Protein AF-A0A1B0D6D9-F1 (afdb_monomer)

Radius of gyration: 48.36 Å; Cα contacts (8 Å, |Δi|>4): 287; chains: 1; bounding box: 102×132×125 Å

Solvent-accessible surface area (backbone atoms only — not comparable to full-atom values): 35997 Å² total; per-residue (Å²): 141,84,89,80,82,91,77,84,65,61,70,60,53,50,52,51,47,52,51,48,54,65,66,65,55,80,69,87,52,58,66,62,54,49,48,50,51,52,50,50,51,48,51,52,50,52,49,51,54,50,50,51,49,63,68,44,49,77,54,47,57,61,51,53,50,50,51,54,52,45,62,69,46,43,62,56,39,52,54,52,32,49,52,52,49,52,51,53,53,49,38,66,76,64,73,53,60,67,68,61,50,58,70,44,40,62,58,53,51,38,40,53,50,7,47,53,52,46,52,49,48,66,75,42,49,72,62,48,53,54,52,48,54,54,48,50,61,61,46,62,69,57,68,81,58,82,75,65,63,65,56,56,57,54,54,52,58,55,51,54,55,58,54,57,57,59,65,69,69,76,66,84,55,62,64,60,49,50,55,51,50,55,50,52,52,48,52,73,76,66,69,45,86,92,52,46,71,62,45,31,54,55,32,42,56,50,50,53,50,50,52,54,55,62,29,63,76,52,61,94,47,22,64,64,52,46,52,50,52,53,53,48,35,51,51,9,39,52,49,44,52,50,53,49,57,64,50,59,77,40,100,66,75,85,69,51,72,66,62,55,55,38,58,68,66,56,70,85,73,76,77,77,81,72,88,72,86,74,82,81,80,76,81,76,83,79,81,92,77,86,89,82,89,84,84,80,90,78,78,88,74,73,85,50,70,64,62,54,52,53,50,51,52,51,50,50,53,51,48,50,53,43,64,76,38,56,64,53,56,59,62,52,44,52,25,35,50,54,32,52,52,50,51,55,39,51,76,68,48,52,58,59,55,53,51,53,51,49,51,54,52,50,52,55,48,50,60,59,43,55,79,42,42,67,47,76,46,51,85,31,48,64,26,40,51,51,53,48,53,52,50,51,50,54,51,49,54,54,50,60,70,39,35,67,60,50,33,51,53,52,48,52,52,51,50,51,52,51,52,51,53,51,49,53,51,50,52,52,49,54,50,59,53,48,52,56,54,52,60,54,50,54,54,54,53,49,54,53,52,49,50,54,54,54,74,70,29,80,95,58,59,56,72,48,54,54,56,39,67,70,70,49,97,57,21,67,61,52,39,52,51,52,52,52,48,52,54,33,52,54,53,37,36,51,52,47,14,53,47,40,20,51,50,42,34,50,52,28,56,75,73,66,44,94,73,31,66,67,39,12,54,49,16,21,51,26,45,61,47,78,83,54,70,51,51,62,48,45,50,65,49,30,49,45,30,34,74,76,64,69,37,50,72,59,22,52,51,52,48,51,49,49,52,57,54,51,57,56,51,53,54,52,49,46,55,68,38,89,52,91,87,43,48,66,60,46,53,49,24,26,53,53,16,31,72,75,56,38,81,66,12,43,62,49,16,45,49,52,49,49,51,52,52,49,52,49,53,52,50,52,55,54,59,64,69,72,72,82,91,88,88,84,91,85,79,95,129

Sequence (637 aa):
MTSKPNTPNYARESITSAWHTLKSLNFSQGREIKGTIYNIGAVAGVSTVVAFVFVLLPFLKPLLWALLIGAVVYPFKRKMSFSIKNWFDGLERTDGNLFLNIAIAPVHSLESLGQFLGNFLRNHKHLILIGIGGLAVTRFTVEYAPRRLFCLMWRGIVLSHTYVTNILGQLSAHLVVTFLVAYITTVVLFWKPANHTKFMMFGQSLWLLLVAYVCSFLGPLQVPVFMALLLYGLAGVVYTYREQFEKSSGDDANVSITERLRRFVDVPRSPKPTKEVLNTNTSKTQLDAPPADGPTDAEPGGSGESDLYFKFLFFACGGTIIFRNMWLLVFSAVPIFMHFSKEALASTGSLAYVSEKAIRIQTAIENWISERYTAIFPICLPGIIQINRKVHRCLRDSLKSSVDTMSSIAVIVLMLVVVISAGVFLAVQIYSEGIAVAQLGHEIVFFTALFYLLCSSEDRYSPLVFVTSLGFKSGPRIAEAIEGSIAGVITATAKIALFHGLFTWLTHTIFSVNVVYLPAVLATVLAAAPFLGTYWCAVPAFFDLWLAQDRFWIAVVLLALHFFIPSTVDAAVYADIKSSGHPYLTGLSIAGGLYWMGLQGAILGPLLLCLLVMIFDLTVSAINKESPITNSVSSSK

Organism: Phlebotomus papatasi (NCBI:txid29031)

InterPro domains:
  IPR002549 Transmembrane protein TqsA-like [PTHR21716] (35-629)

Secondary structure (DSSP, 8-state):
----PPPP-HHHHHHHHHHHHHHHS--TTHHHHHHHHHHHHHHHHHHHHHHHHHHHHHHHHHHHHHHHHHHHHHHHHHHHHHHHHHHHHHHHHHT--HHHHHHHHHHHHHHHHHHHHHHHHHHTHHHHHHHHHHHHHHHHTTTTS-THHHHHHHHHHHHHHHHHHHHGGG--HHHHHHHHHHHHHHHHHH--GGGHHHHHHHHHHHHHHHHHHHHHTTGGGHHHHHHHHHHHHHHHHHHHHHHHHHHHTSS-TT--HHHHHHHHHS-------------------PPP----------------HHHHHHHHHHHHHHHHHHHHTTHHHHHHHHHHHHHHHHHHHHHTSHHHHHHHHHHHHHHHHHHHHHHHHHHHS-TTHHHHHHHHHHHHHHHHHHHHHHHHHHHHHHHHHHHHHHHHHHHHHHHHHHHHHHHHHHHHHHHHHHHHHHHHHHHT-SSS-HHHHHHHHT--TTHHHHHHHHHHHHHHHHHHHHHHHHHHHHHHHHHHHHTT-S--HHHHHHHHHHHHS-SS-GGGGGHHHHHIIIIIT--HHHHHHHHHHHHHHHHHHHHHHHHTS-STT-HHHHHHHHHHHHHHHGGGHHHHHHHHHHHHHHHHHHHHHHHHTT-----------

Structure (mmCIF, N/CA/C/O backbone):
data_AF-A0A1B0D6D9-F1
#
_entry.id   AF-A0A1B0D6D9-F1
#
loop_
_atom_site.group_PDB
_atom_site.id
_atom_site.type_symbol
_atom_site.label_atom_id
_atom_site.label_alt_id
_atom_site.label_comp_id
_atom_site.label_asym_id
_atom_site.label_entity_id
_atom_site.label_seq_id
_atom_site.pdbx_PDB_ins_code
_atom_site.Cartn_x
_atom_site.Cartn_y
_atom_site.Cartn_z
_atom_site.occupancy
_atom_site.B_iso_or_equiv
_atom_site.auth_seq_id
_atom_site.auth_comp_id
_atom_site.auth_asym_id
_atom_site.auth_atom_id
_atom_site.pdbx_PDB_model_num
ATOM 1 N N . MET A 1 1 ? 56.405 31.499 59.908 1.00 49.03 1 MET A N 1
ATOM 2 C CA . MET A 1 1 ? 57.598 32.004 59.197 1.00 49.03 1 MET A CA 1
ATOM 3 C C . MET A 1 1 ? 57.458 31.619 57.731 1.00 49.03 1 MET A C 1
ATOM 5 O O . MET A 1 1 ? 57.389 30.430 57.462 1.00 49.03 1 MET A O 1
ATOM 9 N N . THR A 1 2 ? 57.283 32.614 56.854 1.00 41.03 2 THR A N 1
ATOM 10 C CA . THR A 1 2 ? 57.514 32.664 55.386 1.00 41.03 2 THR A CA 1
ATOM 11 C C . THR A 1 2 ? 56.528 33.647 54.746 1.00 41.03 2 THR A C 1
ATOM 13 O O . THR A 1 2 ? 55.451 33.309 54.266 1.00 41.03 2 THR A O 1
ATOM 16 N N . SER A 1 3 ? 56.924 34.916 54.799 1.00 42.97 3 SER A N 1
ATOM 17 C CA . SER A 1 3 ? 56.402 36.014 53.993 1.00 42.97 3 SER A CA 1
ATOM 18 C C . SER A 1 3 ? 56.657 35.751 52.506 1.00 42.97 3 SER A C 1
ATOM 20 O O . SER A 1 3 ? 57.799 35.480 52.129 1.00 42.97 3 SER A O 1
ATOM 22 N N . LYS A 1 4 ? 55.635 35.898 51.656 1.00 40.06 4 LYS A N 1
ATOM 23 C CA . LYS A 1 4 ? 55.814 36.074 50.206 1.00 40.06 4 LYS A CA 1
ATOM 24 C C . LYS A 1 4 ? 55.487 37.525 49.813 1.00 40.06 4 LYS A C 1
ATOM 26 O O . LYS A 1 4 ? 54.533 38.080 50.355 1.00 40.06 4 LYS A O 1
ATOM 31 N N . PRO A 1 5 ? 56.295 38.146 48.936 1.00 48.19 5 PRO A N 1
ATOM 32 C CA . PRO A 1 5 ? 56.325 39.591 48.728 1.00 48.19 5 PRO A CA 1
ATOM 33 C C . PRO A 1 5 ? 55.254 40.092 47.747 1.00 48.19 5 PRO A C 1
ATOM 35 O O . PRO A 1 5 ? 54.897 39.409 46.786 1.00 48.19 5 PRO A O 1
ATOM 38 N N . ASN A 1 6 ? 54.801 41.327 47.980 1.00 50.25 6 ASN A N 1
ATOM 39 C CA . ASN A 1 6 ? 53.987 42.128 47.066 1.00 50.25 6 ASN A CA 1
ATOM 40 C C . ASN A 1 6 ? 54.742 42.378 45.752 1.00 50.25 6 ASN A C 1
ATOM 42 O O . ASN A 1 6 ? 55.813 42.982 45.757 1.00 50.25 6 ASN A O 1
ATOM 46 N N . THR A 1 7 ? 54.158 41.967 44.628 1.00 56.88 7 THR A N 1
ATOM 47 C CA . THR A 1 7 ? 54.557 42.421 43.289 1.00 56.88 7 THR A CA 1
ATOM 48 C C . THR A 1 7 ? 53.564 43.497 42.821 1.00 56.88 7 THR A C 1
ATOM 50 O O . THR A 1 7 ? 52.354 43.285 42.920 1.00 56.88 7 THR A O 1
ATOM 53 N N . PRO A 1 8 ? 54.023 44.679 42.371 1.00 55.84 8 PRO A N 1
ATOM 54 C CA . PRO A 1 8 ? 53.138 45.752 41.923 1.00 55.84 8 PRO A CA 1
ATOM 55 C C . PRO A 1 8 ? 52.533 45.431 40.544 1.00 55.84 8 PRO A C 1
ATOM 57 O O . PRO A 1 8 ? 53.231 45.014 39.620 1.00 55.84 8 PRO A O 1
ATOM 60 N N . ASN A 1 9 ? 51.218 45.628 40.404 1.00 58.38 9 ASN A N 1
ATOM 61 C CA . ASN A 1 9 ? 50.432 45.373 39.189 1.00 58.38 9 ASN A CA 1
ATOM 62 C C . ASN A 1 9 ? 50.707 46.417 38.080 1.00 58.38 9 ASN A C 1
ATOM 64 O O . ASN A 1 9 ? 49.836 47.221 37.745 1.00 58.38 9 ASN A O 1
ATOM 68 N N . TYR A 1 10 ? 51.886 46.364 37.454 1.00 56.41 10 TYR A N 1
ATOM 69 C CA . TYR A 1 10 ? 52.261 47.221 36.315 1.00 56.41 10 TYR A CA 1
ATOM 70 C C . TYR A 1 10 ? 51.263 47.157 35.140 1.00 56.41 10 TYR A C 1
ATOM 72 O O . TYR A 1 10 ? 51.008 48.160 34.478 1.00 56.41 10 TYR A O 1
ATOM 80 N N . ALA A 1 11 ? 50.641 45.998 34.893 1.00 59.62 11 ALA A N 1
ATOM 81 C CA . ALA A 1 11 ? 49.674 45.835 33.804 1.00 59.62 11 ALA A CA 1
ATOM 82 C C . ALA A 1 11 ? 48.376 46.627 34.038 1.00 59.62 11 ALA A C 1
ATOM 84 O O . ALA A 1 11 ? 47.808 47.192 33.104 1.00 59.62 11 ALA A O 1
ATOM 85 N N . ARG A 1 12 ? 47.915 46.708 35.293 1.00 61.94 12 ARG A N 1
ATOM 86 C CA . ARG A 1 12 ? 46.700 47.453 35.639 1.00 61.94 12 ARG A CA 1
ATOM 87 C C . ARG A 1 12 ? 46.948 48.955 35.542 1.00 61.94 12 ARG A C 1
ATOM 89 O O . ARG A 1 12 ? 46.111 49.657 34.985 1.00 61.94 12 ARG A O 1
ATOM 96 N N . GLU A 1 13 ? 48.112 49.414 36.001 1.00 64.69 13 GLU A N 1
ATOM 97 C CA . GLU A 1 13 ? 48.513 50.821 35.902 1.00 64.69 13 GLU A CA 1
ATOM 98 C C . GLU A 1 13 ? 48.738 51.265 34.450 1.00 64.69 13 GLU A C 1
ATOM 100 O O . GLU A 1 13 ? 48.318 52.361 34.084 1.00 64.69 13 GLU A O 1
ATOM 105 N N . SER A 1 14 ? 49.286 50.396 33.593 1.00 63.28 14 SER A N 1
ATOM 106 C CA . SER A 1 14 ? 49.453 50.660 32.156 1.00 63.28 14 SER A CA 1
ATOM 107 C C . SER A 1 14 ? 48.122 50.748 31.399 1.00 63.28 14 SER A C 1
ATOM 109 O O . SER A 1 14 ? 47.965 51.613 30.540 1.00 63.28 14 SER A O 1
ATOM 111 N N . ILE A 1 15 ? 47.130 49.918 31.740 1.00 68.44 15 ILE A N 1
ATOM 112 C CA . ILE A 1 15 ? 45.784 50.003 31.146 1.00 68.44 15 ILE A CA 1
ATOM 113 C C . ILE A 1 15 ? 45.075 51.277 31.611 1.00 68.44 15 ILE A C 1
ATOM 115 O O . ILE A 1 15 ? 44.428 51.955 30.814 1.00 68.44 15 ILE A O 1
ATOM 119 N N . THR A 1 16 ? 45.217 51.641 32.888 1.00 69.88 16 THR A N 1
ATOM 120 C CA . THR A 1 16 ? 44.638 52.885 33.407 1.00 69.88 16 THR A CA 1
ATOM 121 C C . THR A 1 16 ? 45.342 54.120 32.861 1.00 69.88 16 THR A C 1
ATOM 123 O O . THR A 1 16 ? 44.666 55.097 32.556 1.00 69.88 16 THR A O 1
ATOM 126 N N . SER A 1 17 ? 46.666 54.089 32.676 1.00 67.19 17 SER A N 1
ATOM 127 C CA . SER A 1 17 ? 47.401 55.209 32.090 1.00 67.19 17 SER A CA 1
ATOM 128 C C . SER A 1 17 ? 47.037 55.365 30.620 1.00 67.19 17 SER A C 1
ATOM 130 O O . SER A 1 17 ? 46.673 56.467 30.233 1.00 67.19 17 SER A O 1
ATOM 132 N N . ALA A 1 18 ? 46.966 54.270 29.854 1.00 64.56 18 ALA A N 1
ATOM 133 C CA . ALA A 1 18 ? 46.478 54.273 28.478 1.00 64.56 18 ALA A CA 1
ATOM 134 C C . ALA A 1 18 ? 45.046 54.818 28.382 1.00 64.56 18 ALA A C 1
ATOM 136 O O . ALA A 1 18 ? 44.767 55.649 27.523 1.00 64.56 18 ALA A O 1
ATOM 137 N N . TRP A 1 19 ? 44.156 54.424 29.298 1.00 67.94 19 TRP A N 1
ATOM 138 C CA . TRP A 1 19 ? 42.791 54.950 29.388 1.00 67.94 19 TRP A CA 1
ATOM 139 C C . TRP A 1 19 ? 42.759 56.451 29.705 1.00 67.94 19 TRP A C 1
ATOM 141 O O . TRP A 1 19 ? 41.977 57.198 29.117 1.00 67.94 19 TRP A O 1
ATOM 151 N N . HIS A 1 20 ? 43.633 56.916 30.599 1.00 65.44 20 HIS A N 1
ATOM 152 C CA . HIS A 1 20 ? 43.770 58.333 30.919 1.00 65.44 20 HIS A CA 1
ATOM 153 C C . HIS A 1 20 ? 44.378 59.138 29.761 1.00 65.44 20 HIS A C 1
ATOM 155 O O . HIS A 1 20 ? 43.910 60.249 29.521 1.00 65.44 20 HIS A O 1
ATOM 161 N N . THR A 1 21 ? 45.317 58.574 28.993 1.00 65.25 21 THR A N 1
ATOM 162 C CA . THR A 1 21 ? 45.875 59.185 27.772 1.00 65.25 21 THR A CA 1
ATOM 163 C C . THR A 1 21 ? 44.832 59.264 26.655 1.00 65.25 21 THR A C 1
ATOM 165 O O . THR A 1 21 ? 44.735 60.273 25.961 1.00 65.25 21 THR A O 1
ATOM 168 N N . LEU A 1 22 ? 43.986 58.237 26.523 1.00 58.97 22 LEU A N 1
ATOM 169 C CA . LEU A 1 22 ? 42.856 58.218 25.586 1.00 58.97 22 LEU A CA 1
ATOM 170 C C . LEU A 1 22 ? 41.792 59.260 25.961 1.00 58.97 22 LEU A C 1
ATOM 172 O O . LEU A 1 22 ? 41.177 59.871 25.091 1.00 58.97 22 LEU A O 1
ATOM 176 N N . LYS A 1 23 ? 41.609 59.495 27.265 1.00 56.84 23 LYS A N 1
ATOM 177 C CA . LYS A 1 23 ? 40.678 60.484 27.818 1.00 56.84 23 LYS A CA 1
ATOM 178 C C . LYS A 1 23 ? 41.217 61.922 27.771 1.00 56.84 23 LYS A C 1
ATOM 180 O O . LYS A 1 23 ? 40.413 62.849 27.746 1.00 56.84 23 LYS A O 1
ATOM 185 N N . SER A 1 24 ? 42.541 62.116 27.773 1.00 56.50 24 SER A N 1
ATOM 186 C CA . SER A 1 24 ? 43.190 63.439 27.733 1.00 56.50 24 SER A CA 1
ATOM 187 C C . SER A 1 24 ? 43.402 63.990 26.323 1.00 56.50 24 SER A C 1
ATOM 189 O O . SER A 1 24 ? 43.791 65.148 26.177 1.00 56.50 24 SER A O 1
ATOM 191 N N . LEU A 1 25 ? 43.161 63.194 25.278 1.00 57.69 25 LEU A N 1
ATOM 192 C CA . LEU A 1 25 ? 43.065 63.720 23.920 1.00 57.69 25 LEU A CA 1
ATOM 193 C C . LEU A 1 25 ? 41.845 64.650 23.868 1.00 57.69 25 LEU A C 1
ATOM 195 O O . LEU A 1 25 ? 40.705 64.215 23.992 1.00 57.69 25 LEU A O 1
ATOM 199 N N . ASN A 1 26 ? 42.094 65.954 23.756 1.00 49.69 26 ASN A N 1
ATOM 200 C CA . ASN A 1 26 ? 41.070 66.991 23.673 1.00 49.69 26 ASN A CA 1
ATOM 201 C C . ASN A 1 26 ? 40.236 66.794 22.396 1.00 49.69 26 ASN A C 1
ATOM 203 O O . ASN A 1 26 ? 40.661 67.133 21.294 1.00 49.69 26 ASN A O 1
ATOM 207 N N . PHE A 1 27 ? 39.032 66.245 22.546 1.00 55.56 27 PHE A N 1
ATOM 208 C CA . PHE A 1 27 ? 38.073 66.033 21.463 1.00 55.56 27 PHE A CA 1
ATOM 209 C C . PHE A 1 27 ? 37.394 67.353 21.052 1.00 55.56 27 PHE A C 1
ATOM 211 O O . PHE A 1 27 ? 36.233 67.610 21.371 1.00 55.56 27 PHE A O 1
ATOM 218 N N . SER A 1 28 ? 38.099 68.182 20.280 1.00 50.66 28 SER A N 1
ATOM 219 C CA . SER A 1 28 ? 37.496 69.309 19.547 1.00 50.66 28 SER A CA 1
ATOM 220 C C . SER A 1 28 ? 36.645 68.861 18.339 1.00 50.66 28 SER A C 1
ATOM 222 O O . SER A 1 28 ? 35.908 69.662 17.775 1.00 50.66 28 SER A O 1
ATOM 224 N N . GLN A 1 29 ? 36.646 67.564 17.999 1.00 53.28 29 GLN A N 1
ATOM 225 C CA . GLN A 1 29 ? 35.822 66.920 16.958 1.00 53.28 29 GLN A CA 1
ATOM 226 C C . GLN A 1 29 ? 34.712 66.021 17.540 1.00 53.28 29 GLN A C 1
ATOM 228 O O . GLN A 1 29 ? 34.363 64.969 16.999 1.00 53.28 29 GLN A O 1
ATOM 233 N N . GLY A 1 30 ? 34.112 66.421 18.665 1.00 56.16 30 GLY A N 1
ATOM 234 C CA . GLY A 1 30 ? 33.086 65.623 19.347 1.00 56.16 30 GLY A CA 1
ATOM 235 C C . GLY A 1 30 ? 31.846 65.286 18.502 1.00 56.16 30 GLY A C 1
ATOM 236 O O . GLY A 1 30 ? 31.148 64.329 18.824 1.00 56.16 30 GLY A O 1
ATOM 237 N N . ARG A 1 31 ? 31.557 66.031 17.425 1.00 58.34 31 ARG A N 1
ATOM 238 C CA . ARG A 1 31 ? 30.461 65.719 16.487 1.00 58.34 31 ARG A CA 1
ATOM 239 C C . ARG A 1 31 ? 30.853 64.660 15.454 1.00 58.34 31 ARG A C 1
ATOM 241 O O . ARG A 1 31 ? 30.079 63.734 15.233 1.00 58.34 31 ARG A O 1
ATOM 248 N N . GLU A 1 32 ? 32.054 64.753 14.890 1.00 56.62 32 GLU A N 1
ATOM 249 C CA . GLU A 1 32 ? 32.536 63.817 13.868 1.00 56.62 32 GLU A CA 1
ATOM 250 C C . GLU A 1 32 ? 32.815 62.438 14.461 1.00 56.62 32 GLU A C 1
ATOM 252 O O . GLU A 1 32 ? 32.392 61.436 13.898 1.00 56.62 32 GLU A O 1
ATOM 257 N N . ILE A 1 33 ? 33.404 62.360 15.659 1.00 61.38 33 ILE A N 1
ATOM 258 C CA . ILE A 1 33 ? 33.722 61.059 16.262 1.00 61.38 33 ILE A CA 1
ATOM 259 C C . ILE A 1 33 ? 32.480 60.393 16.869 1.00 61.38 33 ILE A C 1
ATOM 261 O O . ILE A 1 33 ? 32.355 59.172 16.810 1.00 61.38 33 ILE A O 1
ATOM 265 N N . LYS A 1 34 ? 31.498 61.166 17.361 1.00 61.22 34 LYS A N 1
ATOM 266 C CA . LYS A 1 34 ? 30.173 60.608 17.683 1.00 61.22 34 LYS A CA 1
ATOM 267 C C . LYS A 1 34 ? 29.511 60.036 16.428 1.00 61.22 34 LYS A C 1
ATOM 269 O O . LYS A 1 34 ? 29.029 58.913 16.488 1.00 61.22 34 LYS A O 1
ATOM 274 N N . GLY A 1 35 ? 29.548 60.751 15.299 1.00 70.25 35 GLY A N 1
ATOM 275 C CA . GLY A 1 35 ? 29.066 60.249 14.007 1.00 70.25 35 GLY A CA 1
ATOM 276 C C . GLY A 1 35 ? 29.776 58.966 13.562 1.00 70.25 35 GLY A C 1
ATOM 277 O O . GLY A 1 35 ? 29.117 58.004 13.181 1.00 70.25 35 GLY A O 1
ATOM 278 N N . THR A 1 36 ? 31.101 58.902 13.703 1.00 72.25 36 THR A N 1
ATOM 279 C CA . THR A 1 36 ? 31.902 57.709 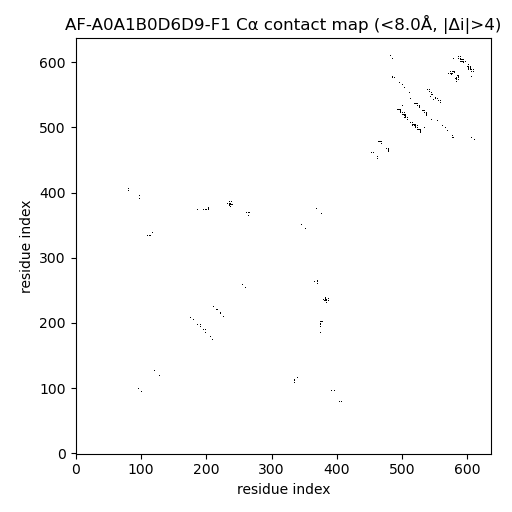13.392 1.00 72.25 36 THR A CA 1
ATOM 280 C C . THR A 1 36 ? 31.578 56.533 14.317 1.00 72.25 36 THR A C 1
ATOM 282 O O . THR A 1 36 ? 31.436 55.415 13.836 1.00 72.25 36 THR A O 1
ATOM 285 N N . ILE A 1 37 ? 31.378 56.757 15.620 1.00 75.94 37 ILE A N 1
ATOM 286 C CA . ILE A 1 37 ? 30.973 55.704 16.569 1.00 75.94 37 ILE A CA 1
ATOM 287 C C . ILE A 1 37 ? 29.545 55.217 16.282 1.00 75.94 37 ILE A C 1
ATOM 289 O O . ILE A 1 37 ? 29.311 54.011 16.303 1.00 75.94 37 ILE A O 1
ATOM 293 N N . TYR A 1 38 ? 28.602 56.113 15.967 1.00 79.50 38 TYR A N 1
ATOM 294 C CA . TYR A 1 38 ? 27.245 55.724 15.566 1.00 79.50 38 TYR A CA 1
ATOM 295 C C . TYR A 1 38 ? 27.241 54.952 14.244 1.00 79.50 38 TYR A C 1
ATOM 297 O O . TYR A 1 38 ? 26.560 53.937 14.152 1.00 79.50 38 TYR A O 1
ATOM 305 N N . ASN A 1 39 ? 28.038 55.364 13.255 1.00 79.81 39 ASN A N 1
ATOM 306 C CA . ASN A 1 39 ? 28.158 54.657 11.980 1.00 79.81 39 ASN A CA 1
ATOM 307 C C . ASN A 1 39 ? 28.843 53.293 12.141 1.00 79.81 39 ASN A C 1
ATOM 309 O O . ASN A 1 39 ? 28.370 52.316 11.571 1.00 79.81 39 ASN A O 1
ATOM 313 N N . ILE A 1 40 ? 29.902 53.185 12.950 1.00 83.62 40 ILE A N 1
ATOM 314 C CA . ILE A 1 40 ? 30.548 51.899 13.263 1.00 83.62 40 ILE A CA 1
ATOM 315 C C . ILE A 1 40 ? 29.587 50.992 14.036 1.00 83.62 40 ILE A C 1
ATOM 317 O O . ILE A 1 40 ? 29.474 49.815 13.710 1.00 83.62 40 ILE A O 1
ATOM 321 N N . GLY A 1 41 ? 28.857 51.529 15.016 1.00 79.69 41 GLY A N 1
ATOM 322 C CA . GLY A 1 41 ? 27.825 50.793 15.747 1.00 79.69 41 GLY A CA 1
ATOM 323 C C . GLY A 1 41 ? 26.683 50.331 14.839 1.00 79.69 41 GLY A C 1
ATOM 324 O O . GLY A 1 41 ? 26.243 49.190 14.946 1.00 79.69 41 GLY A O 1
ATOM 325 N N . ALA A 1 42 ? 26.252 51.171 13.895 1.00 79.75 42 ALA A N 1
ATOM 326 C CA . ALA A 1 42 ? 25.244 50.827 12.898 1.00 79.75 42 ALA A CA 1
ATOM 327 C C . ALA A 1 42 ? 25.748 49.744 11.935 1.00 79.75 42 ALA A C 1
ATOM 329 O O . ALA A 1 42 ? 25.041 48.770 11.702 1.00 79.75 42 ALA A O 1
ATOM 330 N N . VAL A 1 43 ? 26.981 49.847 11.433 1.00 87.06 43 VAL A N 1
ATOM 331 C CA . VAL A 1 43 ? 27.592 48.831 10.561 1.00 87.06 43 VAL A CA 1
ATOM 332 C C . VAL A 1 43 ? 27.812 47.518 11.310 1.00 87.06 43 VAL A C 1
ATOM 334 O O . VAL A 1 43 ? 27.525 46.457 10.763 1.00 87.06 43 VAL A O 1
ATOM 337 N N . ALA A 1 44 ? 28.255 47.557 12.568 1.00 82.31 44 ALA A N 1
ATOM 338 C CA . ALA A 1 44 ? 28.395 46.368 13.405 1.00 82.31 44 ALA A CA 1
ATOM 339 C C . ALA A 1 44 ? 27.032 45.720 13.702 1.00 82.31 44 ALA A C 1
ATOM 341 O O . ALA A 1 44 ? 26.904 44.498 13.630 1.00 82.31 44 ALA A O 1
ATOM 342 N N . GLY A 1 45 ? 26.000 46.527 13.964 1.00 85.00 45 GLY A N 1
ATOM 343 C CA . GLY A 1 45 ? 24.623 46.065 14.131 1.00 85.00 45 GLY A CA 1
ATOM 344 C C . GLY A 1 45 ? 24.071 45.418 12.861 1.00 85.00 45 GLY A C 1
ATOM 345 O O . GLY A 1 45 ? 23.600 44.284 12.908 1.00 85.00 45 GLY A O 1
ATOM 346 N N . VAL A 1 46 ? 24.204 46.084 11.710 1.00 88.12 46 VAL A N 1
ATOM 347 C CA . VAL A 1 46 ? 23.792 45.552 10.402 1.00 88.12 46 VAL A CA 1
ATOM 348 C C . VAL A 1 46 ? 24.566 44.277 10.069 1.00 88.12 46 VAL A C 1
ATOM 350 O O . VAL A 1 46 ? 23.956 43.287 9.686 1.00 88.12 46 VAL A O 1
ATOM 353 N N . SER A 1 47 ? 25.882 44.249 10.287 1.00 81.69 47 SER A N 1
ATOM 354 C CA . SER A 1 47 ? 26.722 43.063 10.077 1.00 81.69 47 SER A CA 1
ATOM 355 C C . SER A 1 47 ? 26.294 41.889 10.963 1.00 81.69 47 SER A C 1
ATOM 357 O O . SER A 1 47 ? 26.193 40.761 10.488 1.00 81.69 47 SER A O 1
ATOM 359 N N . THR A 1 48 ? 25.941 42.150 12.224 1.00 86.06 48 THR A N 1
ATOM 360 C CA . THR A 1 48 ? 25.442 41.121 13.151 1.00 86.06 48 THR A CA 1
ATOM 361 C C . THR A 1 48 ? 24.091 40.563 12.696 1.00 86.06 48 THR A C 1
ATOM 363 O O . THR A 1 48 ? 23.893 39.349 12.698 1.00 86.06 48 THR A O 1
ATOM 366 N N . VAL A 1 49 ? 23.174 41.427 12.248 1.00 88.06 49 VAL A N 1
ATOM 367 C CA . VAL A 1 49 ? 21.877 41.009 11.690 1.00 88.06 49 VAL A CA 1
ATOM 368 C C . VAL A 1 49 ? 22.071 40.197 10.407 1.00 88.06 49 VAL A C 1
ATOM 370 O O . VAL A 1 49 ? 21.452 39.149 10.242 1.00 88.06 49 VAL A O 1
ATOM 373 N N . VAL A 1 50 ? 22.970 40.628 9.523 1.00 87.62 50 VAL A N 1
ATOM 374 C CA . VAL A 1 50 ? 23.299 39.919 8.279 1.00 87.62 50 VAL A CA 1
ATOM 375 C C . VAL A 1 50 ? 23.921 38.552 8.575 1.00 87.62 50 VAL A C 1
ATOM 377 O O . VAL A 1 50 ? 23.499 37.554 7.992 1.00 87.62 50 VAL A O 1
ATOM 380 N N . ALA A 1 51 ? 24.856 38.466 9.524 1.00 85.00 51 ALA A N 1
ATOM 381 C CA . ALA A 1 51 ? 25.440 37.202 9.964 1.00 85.00 51 ALA A CA 1
ATOM 382 C C . ALA A 1 51 ? 24.377 36.252 10.542 1.00 85.00 51 ALA A C 1
ATOM 384 O O . ALA A 1 51 ? 24.358 35.071 10.198 1.00 85.00 51 ALA A O 1
ATOM 385 N N . PHE A 1 52 ? 23.441 36.765 11.347 1.00 88.06 52 PHE A N 1
ATOM 386 C CA . PHE A 1 52 ? 22.317 35.982 11.866 1.00 88.06 52 PHE A CA 1
ATOM 387 C C . PHE A 1 52 ? 21.417 35.438 10.742 1.00 88.06 52 PHE A C 1
ATOM 389 O O . PHE A 1 52 ? 21.041 34.266 10.763 1.00 88.06 52 PHE A O 1
ATOM 396 N N . VAL A 1 53 ? 21.129 36.247 9.717 1.00 84.81 53 VAL A N 1
ATOM 397 C CA . VAL A 1 53 ? 20.357 35.815 8.538 1.00 84.81 53 VAL A CA 1
ATOM 398 C C . VAL A 1 53 ? 21.099 34.739 7.742 1.00 84.81 53 VAL A C 1
ATOM 400 O O . VAL A 1 53 ? 20.481 33.754 7.338 1.00 84.81 53 VAL A O 1
ATOM 403 N N . PHE A 1 54 ? 22.418 34.862 7.560 1.00 85.94 54 PHE A N 1
ATOM 404 C CA . PHE A 1 54 ? 23.222 33.827 6.900 1.00 85.94 54 PHE A CA 1
ATOM 405 C C . PHE A 1 54 ? 23.248 32.510 7.680 1.00 85.94 54 PHE A C 1
ATOM 407 O O . PHE A 1 54 ? 23.195 31.446 7.066 1.00 85.94 54 PHE A O 1
ATOM 414 N N . VAL A 1 55 ? 23.265 32.565 9.014 1.00 86.12 55 VAL A N 1
ATOM 415 C CA . VAL A 1 55 ? 23.157 31.370 9.865 1.00 86.12 55 VAL A CA 1
ATOM 416 C C . VAL A 1 55 ? 21.759 30.743 9.777 1.00 86.12 55 VAL A C 1
ATOM 418 O O . VAL A 1 55 ? 21.640 29.521 9.832 1.00 86.12 55 VAL A O 1
ATOM 421 N N . LEU A 1 56 ? 20.702 31.543 9.590 1.00 84.38 56 LEU A N 1
ATOM 422 C CA . LEU A 1 56 ? 19.323 31.057 9.452 1.00 84.38 56 LEU A CA 1
ATOM 423 C C . LEU A 1 56 ? 18.995 30.534 8.034 1.00 84.38 56 LEU A C 1
ATOM 425 O O . LEU A 1 56 ? 18.105 29.696 7.874 1.00 84.38 56 LEU A O 1
ATOM 429 N N . LEU A 1 57 ? 19.719 30.985 7.002 1.00 84.50 57 LEU A N 1
ATOM 430 C CA . LEU A 1 57 ? 19.481 30.648 5.588 1.00 84.50 57 LEU A CA 1
ATOM 431 C C . LEU A 1 57 ? 19.415 29.131 5.287 1.00 84.50 57 LEU A C 1
ATOM 433 O O . LEU A 1 57 ? 18.499 28.714 4.569 1.00 84.50 57 LEU A O 1
ATOM 437 N N . PRO A 1 58 ? 20.319 28.280 5.824 1.00 85.88 58 PRO A N 1
ATOM 438 C CA . PRO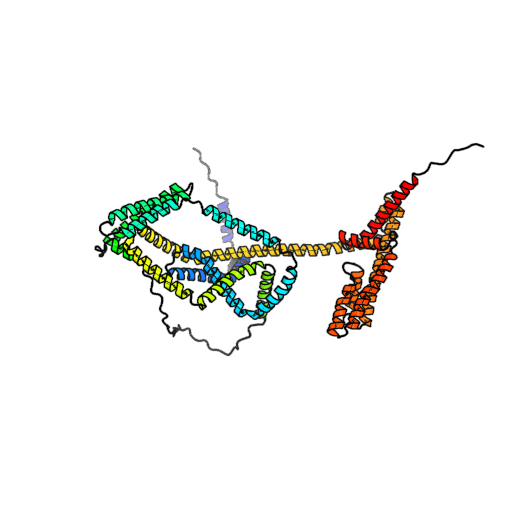 A 1 58 ? 20.267 26.829 5.636 1.00 85.88 58 PRO A CA 1
ATOM 439 C C . PRO A 1 58 ? 18.993 26.187 6.198 1.00 85.88 58 PRO A C 1
ATOM 441 O O . PRO A 1 58 ? 18.541 25.174 5.671 1.00 85.88 58 PRO A O 1
ATOM 444 N N . PHE A 1 59 ? 18.392 26.787 7.231 1.00 85.00 59 PHE A N 1
ATOM 445 C CA . PHE A 1 59 ? 17.163 26.303 7.866 1.00 85.00 59 PHE A CA 1
ATOM 446 C C . PHE A 1 59 ? 15.899 26.814 7.168 1.00 85.00 59 PHE A C 1
ATOM 448 O O . PHE A 1 59 ? 14.864 26.147 7.208 1.00 85.00 59 PHE A O 1
ATOM 455 N N . LEU A 1 60 ? 15.982 27.958 6.480 1.00 84.25 60 LEU A N 1
ATOM 456 C CA . LEU A 1 60 ? 14.843 28.572 5.799 1.00 84.25 60 LEU A CA 1
ATOM 457 C C . LEU A 1 60 ? 14.284 27.674 4.686 1.00 84.25 60 LEU A C 1
ATOM 459 O O . LEU A 1 60 ? 13.071 27.524 4.565 1.00 84.25 60 LEU A O 1
ATOM 463 N N . LYS A 1 61 ? 15.165 27.038 3.898 1.00 79.94 61 LYS A N 1
ATOM 464 C CA . LYS A 1 61 ? 14.763 26.141 2.801 1.00 79.94 61 LYS A CA 1
ATOM 465 C C . LYS A 1 61 ? 13.969 24.926 3.318 1.00 79.94 61 LYS A C 1
ATOM 467 O O . LYS A 1 61 ? 12.829 24.770 2.883 1.00 79.94 61 LYS A O 1
ATOM 472 N N . PRO A 1 62 ? 14.484 24.094 4.249 1.00 86.50 62 PRO A N 1
ATOM 473 C CA . PRO A 1 62 ? 13.708 23.000 4.835 1.00 86.50 62 PRO A CA 1
ATOM 474 C C . PRO A 1 62 ? 12.415 23.460 5.511 1.00 86.50 62 PRO A C 1
ATOM 476 O O . PRO A 1 62 ? 11.395 22.794 5.367 1.00 86.50 62 PRO A O 1
ATOM 479 N N . LEU A 1 63 ? 12.433 24.601 6.211 1.00 84.94 63 LEU A N 1
ATOM 480 C CA . LEU A 1 63 ? 11.253 25.127 6.899 1.00 84.94 63 LEU A CA 1
ATOM 481 C C . LEU A 1 63 ? 10.145 25.526 5.913 1.00 84.94 63 LEU A C 1
ATOM 483 O O . LEU A 1 63 ? 8.979 25.219 6.145 1.00 84.94 63 LEU A O 1
ATOM 487 N N . LEU A 1 64 ? 10.504 26.158 4.793 1.00 86.56 64 LEU A N 1
ATOM 488 C CA . LEU A 1 64 ? 9.556 26.558 3.753 1.00 86.56 64 LEU A CA 1
ATOM 489 C C . LEU A 1 64 ? 8.975 25.339 3.022 1.00 86.56 64 LEU A C 1
ATOM 491 O O . LEU A 1 64 ? 7.769 25.285 2.784 1.00 86.56 64 LEU A O 1
ATOM 495 N N . TRP A 1 65 ? 9.795 24.317 2.752 1.00 85.19 65 TRP A N 1
ATOM 496 C CA . TRP A 1 65 ? 9.310 23.033 2.232 1.00 85.19 65 TRP A CA 1
ATOM 497 C C . TRP A 1 65 ? 8.397 22.312 3.225 1.00 85.19 65 TRP A C 1
ATOM 499 O O . TRP A 1 65 ? 7.356 21.795 2.826 1.00 85.19 65 TRP A O 1
ATOM 509 N N . ALA A 1 66 ? 8.735 22.314 4.516 1.00 86.75 66 ALA A N 1
ATOM 510 C CA . ALA A 1 66 ? 7.895 21.737 5.560 1.00 86.75 66 ALA A CA 1
ATOM 511 C C . ALA A 1 66 ? 6.554 22.476 5.686 1.00 86.75 66 ALA A C 1
ATOM 513 O O . ALA A 1 66 ? 5.522 21.829 5.848 1.00 86.75 66 ALA A O 1
ATOM 514 N N . LEU A 1 67 ? 6.547 23.807 5.553 1.00 87.69 67 LEU A N 1
ATOM 515 C CA . LEU A 1 67 ? 5.328 24.617 5.518 1.00 87.69 67 LEU A CA 1
ATOM 516 C C . LEU A 1 67 ? 4.458 24.259 4.302 1.00 87.69 67 LEU A C 1
ATOM 518 O O . LEU A 1 67 ? 3.261 24.022 4.451 1.00 87.69 67 LEU A O 1
ATOM 522 N N . LEU A 1 68 ? 5.060 24.178 3.112 1.00 85.38 68 LEU A N 1
ATOM 523 C CA . LEU A 1 68 ? 4.359 23.888 1.860 1.00 85.38 68 LEU A CA 1
ATOM 524 C C . LEU A 1 68 ? 3.780 22.468 1.848 1.00 85.38 68 LEU A C 1
ATOM 526 O O . LEU A 1 68 ? 2.588 22.283 1.600 1.00 85.38 68 LEU A O 1
ATOM 530 N N . ILE A 1 69 ? 4.595 21.466 2.183 1.00 84.31 69 ILE A N 1
ATOM 531 C CA . ILE A 1 69 ? 4.147 20.072 2.297 1.00 84.31 69 ILE A CA 1
ATOM 532 C C . ILE A 1 69 ? 3.116 19.955 3.423 1.00 84.31 69 ILE A C 1
ATOM 534 O O . ILE A 1 69 ? 2.080 19.320 3.244 1.00 84.31 69 ILE A O 1
ATOM 538 N N . GLY A 1 70 ? 3.348 20.621 4.556 1.00 85.56 70 GLY A N 1
ATOM 539 C CA . GLY A 1 70 ? 2.412 20.684 5.673 1.00 85.56 70 GLY A CA 1
ATOM 540 C C . GLY A 1 70 ? 1.041 21.215 5.258 1.00 85.56 70 GLY A C 1
ATOM 541 O O . GLY A 1 70 ? 0.034 20.616 5.628 1.00 85.56 70 GLY A O 1
ATOM 542 N N . ALA A 1 71 ? 0.982 22.264 4.433 1.00 86.69 71 ALA A N 1
ATOM 543 C CA . ALA A 1 71 ? -0.268 22.820 3.915 1.00 86.69 71 ALA A CA 1
ATOM 544 C C . ALA A 1 71 ? -1.021 21.837 3.001 1.00 86.69 71 ALA A C 1
ATOM 546 O O . ALA A 1 71 ? -2.240 21.705 3.120 1.00 86.69 71 ALA A O 1
ATOM 547 N N . VAL A 1 72 ? -0.307 21.100 2.143 1.00 84.38 72 VAL A N 1
ATOM 548 C CA . VAL A 1 72 ? -0.895 20.074 1.258 1.00 84.38 72 VAL A CA 1
ATOM 549 C C . VAL A 1 72 ? -1.390 18.859 2.048 1.00 84.38 72 VAL A C 1
ATOM 551 O O . VAL A 1 72 ? -2.426 18.272 1.737 1.00 84.38 72 VAL A O 1
ATOM 554 N N . VAL A 1 73 ? -0.670 18.485 3.102 1.00 85.56 73 VAL A N 1
ATOM 555 C CA . VAL A 1 73 ? -0.920 17.275 3.892 1.00 85.56 73 VAL A CA 1
ATOM 556 C C . VAL A 1 73 ? -1.957 17.503 5.006 1.00 85.56 73 VAL A C 1
ATOM 558 O O . VAL A 1 73 ? -2.697 16.588 5.385 1.00 85.56 73 VAL A O 1
ATOM 561 N N . TYR A 1 74 ? -2.080 18.733 5.506 1.00 85.62 74 TYR A N 1
ATOM 562 C CA . TYR A 1 74 ? -3.053 19.126 6.526 1.00 85.62 74 TYR A CA 1
ATOM 563 C C . TYR A 1 74 ? -4.520 18.767 6.211 1.00 85.62 74 TYR A C 1
ATOM 565 O O . TYR A 1 74 ? -5.172 18.203 7.098 1.00 85.62 74 TYR A O 1
ATOM 573 N N . PRO A 1 75 ? -5.083 19.014 5.006 1.00 86.12 75 PRO A N 1
ATOM 574 C CA . PRO A 1 75 ? -6.460 18.619 4.699 1.00 86.12 75 PRO A CA 1
ATOM 575 C C . PRO A 1 75 ? -6.664 17.102 4.800 1.00 86.12 75 PRO A C 1
ATOM 577 O O . PRO A 1 75 ? -7.714 16.657 5.270 1.00 86.12 75 PRO A O 1
ATOM 580 N N . PHE A 1 76 ? -5.651 16.305 4.442 1.00 79.00 76 PHE A N 1
ATOM 581 C CA . PHE A 1 76 ? -5.691 14.853 4.595 1.00 79.00 76 PHE A CA 1
ATOM 582 C C . PHE A 1 76 ? -5.676 14.440 6.073 1.00 79.00 76 PHE A C 1
ATOM 584 O O . PHE A 1 76 ? -6.560 13.693 6.503 1.00 79.00 76 PHE A O 1
ATOM 591 N N . LYS A 1 77 ? -4.760 14.999 6.881 1.00 88.56 77 LYS A N 1
ATOM 592 C CA . LYS A 1 77 ? -4.744 14.803 8.345 1.00 88.56 77 LYS A CA 1
ATOM 593 C C . LYS A 1 77 ? -6.099 15.150 8.964 1.00 88.56 77 LYS A C 1
ATOM 595 O O . LYS A 1 77 ? -6.636 14.375 9.755 1.00 88.56 77 LYS A O 1
ATOM 600 N N . ARG A 1 78 ? -6.668 16.304 8.599 1.00 87.44 78 ARG A N 1
ATOM 601 C CA . ARG A 1 78 ? -7.959 16.772 9.118 1.00 87.44 78 ARG A CA 1
ATOM 602 C C . ARG A 1 78 ? -9.084 15.804 8.759 1.00 87.44 78 ARG A C 1
ATOM 604 O O . ARG A 1 78 ? -9.875 15.462 9.634 1.00 87.44 78 ARG A O 1
ATOM 611 N N . LYS A 1 79 ? -9.138 15.325 7.511 1.00 83.00 79 LYS A N 1
ATOM 612 C CA . LYS A 1 79 ? -10.140 14.345 7.063 1.00 83.00 79 LYS A CA 1
ATOM 613 C C . LYS A 1 79 ? -10.003 13.010 7.803 1.00 83.00 79 LYS A C 1
ATOM 615 O O . LYS A 1 79 ? -11.017 12.440 8.205 1.00 83.00 79 LYS A O 1
ATOM 620 N N . MET A 1 80 ? -8.774 12.547 8.037 1.00 77.25 80 MET A N 1
ATOM 621 C CA . MET A 1 80 ? -8.490 11.335 8.814 1.00 77.25 80 MET A CA 1
ATOM 622 C C . MET A 1 80 ? -8.934 11.483 10.277 1.00 77.25 80 MET A C 1
ATOM 624 O O . MET A 1 80 ? -9.711 10.662 10.759 1.00 77.25 80 MET A O 1
ATOM 628 N N . SER A 1 81 ? -8.511 12.553 10.961 1.00 86.56 81 SER A N 1
ATOM 629 C CA . SER A 1 81 ? -8.890 12.814 12.358 1.00 86.56 81 SER A CA 1
ATOM 630 C C . SER A 1 81 ? -10.405 12.957 12.518 1.00 86.56 81 SER A C 1
ATOM 632 O O . SER A 1 81 ? -10.996 12.327 13.390 1.00 86.56 81 SER A O 1
ATOM 634 N N . PHE A 1 82 ? -11.061 13.704 11.625 1.00 86.94 82 PHE A N 1
ATOM 635 C CA . PHE A 1 82 ? -12.515 13.874 11.643 1.00 86.94 82 PHE A CA 1
ATOM 636 C C . PHE A 1 82 ? -13.264 12.553 11.436 1.00 86.94 82 PHE A C 1
ATOM 638 O O . PHE A 1 82 ? -14.219 12.272 12.153 1.00 86.94 82 PHE A O 1
ATOM 645 N N . SER A 1 83 ? -12.808 11.710 10.505 1.00 81.88 83 SER A N 1
ATOM 646 C CA . SER A 1 83 ? -13.435 10.404 10.258 1.00 81.88 83 SER A CA 1
ATOM 647 C C . SER A 1 83 ? -13.318 9.482 11.475 1.00 81.88 83 SER A C 1
ATOM 649 O O . SER A 1 83 ? -14.293 8.836 11.854 1.00 81.88 83 SER A O 1
ATOM 651 N N . ILE A 1 84 ? -12.147 9.460 12.122 1.00 82.88 84 ILE A N 1
ATOM 652 C CA . ILE A 1 84 ? -11.905 8.656 13.327 1.00 82.88 84 ILE A CA 1
ATOM 653 C C . ILE A 1 84 ? -12.723 9.191 14.512 1.00 82.88 84 ILE A C 1
ATOM 655 O O . ILE A 1 84 ? -13.346 8.408 15.226 1.00 82.88 84 ILE A O 1
ATOM 659 N N . LYS A 1 85 ? -12.779 10.515 14.706 1.00 88.25 85 LYS A N 1
ATOM 660 C CA . LYS A 1 85 ? -13.589 11.148 15.759 1.00 88.25 85 LYS A CA 1
ATOM 661 C C . LYS A 1 85 ? -15.078 10.866 15.581 1.00 88.25 85 LYS A C 1
ATOM 663 O O . LYS A 1 85 ? -15.707 10.409 16.527 1.00 88.25 85 LYS A O 1
ATOM 668 N N . ASN A 1 86 ? -15.606 11.012 14.365 1.00 85.44 86 ASN A N 1
ATOM 669 C CA . ASN A 1 86 ? -17.000 10.676 14.068 1.00 85.44 86 ASN A CA 1
ATOM 670 C C . ASN A 1 86 ? -17.307 9.193 14.310 1.00 85.44 86 ASN A C 1
ATOM 672 O O . ASN A 1 86 ? -18.404 8.857 14.753 1.00 85.44 86 ASN A O 1
ATOM 676 N N . TRP A 1 87 ? -16.354 8.297 14.035 1.00 83.50 87 TRP A N 1
ATOM 677 C CA . TRP A 1 87 ? -16.500 6.878 14.357 1.00 83.50 87 TRP A CA 1
ATOM 678 C C . TRP A 1 87 ? -16.563 6.641 15.876 1.00 83.50 87 TRP A C 1
ATOM 680 O O . TRP A 1 87 ? -17.451 5.925 16.342 1.00 83.50 87 TRP A O 1
ATOM 690 N N . PHE A 1 88 ? -15.701 7.300 16.662 1.00 84.94 88 PHE A N 1
ATOM 691 C CA . PHE A 1 88 ? -15.769 7.262 18.129 1.00 84.94 88 PHE A CA 1
ATOM 692 C C . PHE A 1 88 ? -17.076 7.863 18.678 1.00 84.94 88 PHE A C 1
ATOM 694 O O . PHE A 1 88 ? -17.659 7.285 19.595 1.00 84.94 88 PHE A O 1
ATOM 701 N N . ASP A 1 89 ? -17.574 8.957 18.092 1.00 83.75 89 ASP A N 1
ATOM 702 C CA . ASP A 1 89 ? -18.873 9.558 18.437 1.00 83.75 89 ASP A CA 1
ATOM 703 C C . ASP A 1 89 ? -20.043 8.615 18.104 1.00 83.75 89 ASP A C 1
ATOM 705 O O . ASP A 1 89 ? -21.041 8.554 18.822 1.00 83.75 89 ASP A O 1
ATOM 709 N N . GLY A 1 90 ? -19.937 7.849 17.014 1.00 80.12 90 GLY A N 1
ATOM 710 C CA . GLY A 1 90 ? -20.885 6.786 16.674 1.00 80.12 90 GLY A CA 1
ATOM 711 C C . GLY A 1 90 ? -20.897 5.666 17.716 1.00 80.12 90 GLY A C 1
ATOM 712 O O . GLY A 1 90 ? -21.970 5.190 18.097 1.00 80.12 90 GLY A O 1
ATOM 713 N N . LEU A 1 91 ? -19.718 5.300 18.231 1.00 79.31 91 LEU A N 1
ATOM 714 C CA . LEU A 1 91 ? -19.551 4.336 19.324 1.00 79.31 91 LEU A CA 1
ATOM 715 C C . LEU A 1 91 ? -20.176 4.812 20.638 1.00 79.31 91 LEU A C 1
ATOM 717 O O . LEU A 1 91 ? -20.681 3.997 21.411 1.00 79.31 91 LEU A O 1
ATOM 721 N N . GLU A 1 92 ? -20.103 6.114 20.908 1.00 80.69 92 GLU A N 1
ATOM 722 C CA . GLU A 1 92 ? -20.709 6.758 22.078 1.00 80.69 92 GLU A CA 1
ATOM 723 C C . GLU A 1 92 ? -22.238 6.673 22.020 1.00 80.69 92 GLU A C 1
ATOM 725 O O . GLU A 1 92 ? -22.874 6.338 23.013 1.00 80.69 92 GLU A O 1
ATOM 730 N N . ARG A 1 93 ? -22.827 6.841 20.828 1.00 75.75 93 ARG A N 1
ATOM 731 C CA . ARG A 1 93 ? -24.283 6.733 20.625 1.00 75.75 93 ARG A CA 1
ATOM 732 C C . ARG A 1 93 ? -24.830 5.305 20.686 1.00 75.75 93 ARG A C 1
ATOM 734 O O . ARG A 1 93 ? -26.002 5.124 21.000 1.00 75.75 93 ARG A O 1
ATOM 741 N N . THR A 1 94 ? -24.024 4.304 20.333 1.00 68.56 94 THR A N 1
ATOM 742 C CA . THR A 1 94 ? -24.461 2.895 20.255 1.00 68.56 94 THR A CA 1
ATOM 743 C C . THR A 1 94 ? -24.097 2.057 21.480 1.00 68.56 94 THR A C 1
ATOM 745 O O . THR A 1 94 ? -24.455 0.881 21.518 1.00 68.56 94 THR A O 1
ATOM 748 N N . ASP A 1 95 ? -23.389 2.628 22.463 1.00 67.00 95 ASP A N 1
ATOM 749 C CA . ASP A 1 95 ? -22.880 1.933 23.659 1.00 67.00 95 ASP A CA 1
ATOM 750 C C . ASP A 1 95 ? -22.135 0.616 23.338 1.00 67.00 95 ASP A C 1
ATOM 752 O O . ASP A 1 95 ? -22.073 -0.333 24.121 1.00 67.00 95 ASP A O 1
ATOM 756 N N . GLY A 1 96 ? -21.543 0.542 22.142 1.00 67.31 96 GLY A N 1
ATOM 757 C CA . GLY A 1 96 ? -20.896 -0.666 21.645 1.00 67.31 96 GLY A CA 1
ATOM 758 C C . GLY A 1 96 ? -19.553 -0.927 22.327 1.00 67.31 96 GLY A C 1
ATOM 759 O O . GLY A 1 96 ? -18.785 -0.001 22.585 1.00 67.31 96 GLY A O 1
ATOM 760 N N . ASN A 1 97 ? -19.209 -2.195 22.569 1.00 77.75 97 ASN A N 1
ATOM 761 C CA . ASN A 1 97 ? -17.885 -2.561 23.084 1.00 77.75 97 ASN A CA 1
ATOM 762 C C . ASN A 1 97 ? -16.784 -2.099 22.116 1.00 77.75 97 ASN A C 1
ATOM 764 O O . ASN A 1 97 ? -16.852 -2.377 20.915 1.00 77.75 97 ASN A O 1
ATOM 768 N N . LEU A 1 98 ? -15.752 -1.427 22.639 1.00 77.50 98 LEU A N 1
ATOM 769 C CA . LEU A 1 98 ? -14.670 -0.867 21.821 1.00 77.50 98 LEU A CA 1
ATOM 770 C C . LEU A 1 98 ? -13.941 -1.961 21.027 1.00 77.50 98 LEU A C 1
ATOM 772 O O . LEU A 1 98 ? -13.792 -1.834 19.819 1.00 77.50 98 LEU A O 1
ATOM 776 N N . PHE A 1 99 ? -13.546 -3.060 21.678 1.00 74.75 99 PHE A N 1
ATOM 777 C CA . PHE A 1 99 ? -12.813 -4.148 21.020 1.00 74.75 99 PHE A CA 1
ATOM 778 C C . PHE A 1 99 ? -13.630 -4.837 19.926 1.00 74.75 99 PHE A C 1
ATOM 780 O O . PHE A 1 99 ? -13.096 -5.124 18.860 1.00 74.75 99 PHE A O 1
ATOM 787 N N . LEU A 1 100 ? -14.929 -5.048 20.159 1.00 75.94 100 LEU A N 1
ATOM 788 C CA . LEU A 1 100 ? -15.817 -5.644 19.163 1.00 75.94 100 LEU A CA 1
ATOM 789 C C . LEU A 1 100 ? -15.919 -4.749 17.924 1.00 75.94 100 LEU A C 1
ATOM 791 O O . LEU A 1 100 ? -15.797 -5.224 16.802 1.00 75.94 100 LEU A O 1
ATOM 795 N N . ASN A 1 101 ? -16.080 -3.442 18.121 1.00 76.56 101 ASN A N 1
ATOM 796 C CA . ASN A 1 101 ? -16.171 -2.515 17.000 1.00 76.56 101 ASN A CA 1
ATOM 797 C C . ASN A 1 101 ? -14.831 -2.301 16.290 1.00 76.56 101 ASN A C 1
ATOM 799 O O . ASN A 1 101 ? -14.837 -2.132 15.078 1.00 76.56 101 ASN A O 1
ATOM 803 N N . ILE A 1 102 ? -13.693 -2.356 16.991 1.00 80.06 102 ILE A N 1
ATOM 804 C CA . ILE A 1 102 ? -12.367 -2.372 16.351 1.00 80.06 102 ILE A CA 1
ATOM 805 C C . ILE A 1 102 ? -12.201 -3.644 15.508 1.00 80.06 102 ILE A C 1
ATOM 807 O O . ILE A 1 102 ? -11.706 -3.562 14.389 1.00 80.06 102 ILE A O 1
ATOM 811 N N . ALA A 1 103 ? -12.659 -4.803 15.989 1.00 75.19 103 ALA A N 1
ATOM 812 C CA . ALA A 1 103 ? -12.595 -6.057 15.235 1.00 75.19 103 ALA A CA 1
ATOM 813 C C . ALA A 1 103 ? -13.495 -6.049 13.984 1.00 75.19 103 ALA A C 1
ATOM 815 O O . ALA A 1 103 ? -13.140 -6.640 12.967 1.00 75.19 103 ALA A O 1
ATOM 816 N N . ILE A 1 104 ? -14.634 -5.348 14.033 1.00 79.25 104 ILE A N 1
ATOM 817 C CA . ILE A 1 104 ? -15.551 -5.181 12.890 1.00 79.25 104 ILE A CA 1
ATOM 818 C C . ILE A 1 104 ? -15.146 -3.967 12.018 1.00 79.25 104 ILE A C 1
ATOM 820 O O . ILE A 1 104 ? -15.583 -3.847 10.873 1.00 79.25 104 ILE A O 1
ATOM 824 N N . ALA A 1 105 ? -14.254 -3.085 12.487 1.00 76.88 105 ALA A N 1
ATOM 825 C CA . ALA A 1 105 ? -13.825 -1.892 11.751 1.00 76.88 105 ALA A CA 1
ATOM 826 C C . ALA A 1 105 ? -13.236 -2.182 10.356 1.00 76.88 105 ALA A C 1
ATOM 828 O O . ALA A 1 105 ? -13.563 -1.428 9.435 1.00 76.88 105 ALA A O 1
ATOM 829 N N . PRO A 1 106 ? -12.443 -3.252 10.130 1.00 79.50 106 PRO A N 1
ATOM 830 C CA . PRO A 1 106 ? -11.998 -3.627 8.789 1.00 79.50 106 PRO A CA 1
ATOM 831 C C . PRO A 1 106 ? -13.163 -3.958 7.854 1.00 79.50 106 PRO A C 1
ATOM 833 O O . PRO A 1 106 ? -13.163 -3.529 6.706 1.00 79.50 106 PRO A O 1
ATOM 836 N N . VAL A 1 107 ? -14.187 -4.656 8.354 1.00 79.69 107 VAL A N 1
ATOM 837 C CA . VAL A 1 107 ? -15.378 -5.028 7.574 1.00 79.69 107 VAL A CA 1
ATOM 838 C C . VAL A 1 107 ? -16.194 -3.786 7.215 1.00 79.69 107 VAL A C 1
ATOM 840 O O . VAL A 1 107 ? -16.554 -3.600 6.055 1.00 79.69 107 VAL A O 1
ATOM 843 N N . HIS A 1 108 ? -16.417 -2.883 8.175 1.00 79.06 108 HIS A N 1
ATOM 844 C CA . HIS A 1 108 ? -17.092 -1.608 7.915 1.00 79.06 108 HIS A CA 1
ATOM 845 C C . HIS A 1 108 ? -16.305 -0.703 6.962 1.00 79.06 108 HIS A C 1
ATOM 847 O O . HIS A 1 108 ? -16.898 -0.046 6.107 1.00 79.06 108 HIS A O 1
ATOM 853 N N . SER A 1 109 ? -14.975 -0.678 7.081 1.00 74.00 109 SER A N 1
ATOM 854 C CA . SER A 1 109 ? -14.108 0.088 6.178 1.00 74.00 109 SER A CA 1
ATOM 855 C C . SER A 1 109 ? -14.170 -0.460 4.758 1.00 74.00 109 SER A C 1
ATOM 857 O O . SER A 1 109 ? -14.248 0.314 3.806 1.00 74.00 109 SER A O 1
ATOM 859 N N . LEU A 1 110 ? -14.192 -1.787 4.616 1.00 76.00 110 LEU A N 1
ATOM 860 C CA . LEU A 1 110 ? -14.348 -2.454 3.330 1.00 76.00 110 LEU A CA 1
ATOM 861 C C . LEU A 1 110 ? -15.714 -2.153 2.704 1.00 76.00 110 LEU A C 1
ATOM 863 O O . LEU A 1 110 ? -15.800 -1.906 1.506 1.00 76.00 110 LEU A O 1
ATOM 867 N N . GLU A 1 111 ? -16.774 -2.103 3.510 1.00 81.25 111 GLU A N 1
ATOM 868 C CA . GLU A 1 111 ? -18.103 -1.727 3.033 1.00 81.25 111 GLU A CA 1
ATOM 869 C C . GLU A 1 111 ? -18.156 -0.263 2.564 1.00 81.25 111 GLU A C 1
ATOM 871 O O . GLU A 1 111 ? -18.680 0.021 1.489 1.00 81.25 111 GLU A O 1
ATOM 876 N N . SER A 1 112 ? -17.562 0.659 3.327 1.00 77.25 112 SER A N 1
ATOM 877 C CA . SER A 1 112 ? -17.452 2.078 2.958 1.00 77.25 112 SER A CA 1
ATOM 878 C C . SER A 1 112 ? -16.658 2.271 1.660 1.00 77.25 112 SER A C 1
ATOM 880 O O . SER A 1 112 ? -17.060 3.021 0.768 1.00 77.25 112 SER A O 1
ATOM 882 N N . LEU A 1 113 ? -15.564 1.522 1.504 1.00 74.75 113 LEU A N 1
ATOM 883 C CA . LEU A 1 113 ? -14.781 1.497 0.272 1.00 74.75 113 LEU A CA 1
ATOM 884 C C . LEU A 1 113 ? -15.598 0.922 -0.893 1.00 74.75 113 LEU A C 1
ATOM 886 O O . LEU A 1 113 ? -15.558 1.472 -1.991 1.00 74.75 113 LEU A O 1
ATOM 890 N N . GLY A 1 114 ? -16.386 -0.128 -0.651 1.00 80.69 114 GLY A N 1
ATOM 891 C CA . GLY A 1 114 ? -17.319 -0.702 -1.620 1.00 80.69 114 GLY A CA 1
ATOM 892 C C . GLY A 1 114 ? -18.411 0.274 -2.063 1.00 80.69 114 GLY A C 1
ATOM 893 O O . GLY A 1 114 ? -18.717 0.336 -3.250 1.00 80.69 114 GLY A O 1
ATOM 894 N N . GLN A 1 115 ? -18.945 1.087 -1.147 1.00 83.25 115 GLN A N 1
ATOM 895 C CA . GLN A 1 115 ? -19.907 2.152 -1.458 1.00 83.25 115 GLN A CA 1
ATOM 896 C C . GLN A 1 115 ? -19.274 3.255 -2.311 1.00 83.25 115 GLN A C 1
ATOM 898 O O . GLN A 1 115 ? -19.829 3.643 -3.339 1.00 83.25 115 GLN A O 1
ATOM 903 N N . PHE A 1 116 ? -18.091 3.741 -1.921 1.00 77.69 116 PHE A N 1
ATOM 904 C CA . PHE A 1 116 ? -17.356 4.742 -2.697 1.00 77.69 116 PHE A CA 1
ATOM 905 C C . PHE A 1 116 ? -17.046 4.233 -4.107 1.00 77.69 116 PHE A C 1
ATOM 907 O O . PHE A 1 116 ? -17.338 4.908 -5.094 1.00 77.69 116 PHE A O 1
ATOM 914 N N . LEU A 1 117 ? -16.504 3.018 -4.201 1.00 74.88 117 LEU A N 1
ATOM 915 C CA . LEU A 1 117 ? -16.100 2.417 -5.463 1.00 74.88 117 LEU A CA 1
ATOM 916 C C . LEU A 1 117 ? -17.308 2.050 -6.335 1.00 74.88 117 LEU A C 1
ATOM 918 O O . LEU A 1 117 ? -17.267 2.246 -7.546 1.00 74.88 117 LEU A O 1
ATOM 922 N N . GLY A 1 118 ? -18.408 1.595 -5.730 1.00 77.25 118 GLY A N 1
ATOM 923 C CA . GLY A 1 118 ? -19.673 1.320 -6.412 1.00 77.25 118 GLY A CA 1
ATOM 924 C C . GLY A 1 118 ? -20.333 2.581 -6.977 1.00 77.25 118 GLY A C 1
ATOM 925 O O . GLY A 1 118 ? -20.796 2.574 -8.120 1.00 77.25 118 GLY A O 1
ATOM 926 N N . ASN A 1 119 ? -20.326 3.682 -6.222 1.00 80.56 119 ASN A N 1
ATOM 927 C CA . ASN A 1 119 ? -20.834 4.976 -6.688 1.00 80.56 119 ASN A CA 1
ATOM 928 C C . ASN A 1 119 ? -19.943 5.572 -7.784 1.00 80.56 119 ASN A C 1
ATOM 930 O O . ASN A 1 119 ? -20.451 6.059 -8.794 1.00 80.56 119 ASN A O 1
ATOM 934 N N . PHE A 1 120 ? -18.620 5.466 -7.631 1.00 73.69 120 PHE A N 1
ATOM 935 C CA . PHE A 1 120 ? -17.661 5.838 -8.670 1.00 73.69 120 PHE A CA 1
ATOM 936 C C . PHE A 1 120 ? -17.904 5.045 -9.968 1.00 73.69 120 PHE A C 1
ATOM 938 O O . PHE A 1 120 ? -17.975 5.637 -11.045 1.00 73.69 120 PHE A O 1
ATOM 945 N N . LEU A 1 121 ? -18.130 3.728 -9.869 1.00 71.75 121 LEU A N 1
ATOM 946 C CA . LEU A 1 121 ? -18.470 2.869 -11.009 1.00 71.75 121 LEU A CA 1
ATOM 947 C C . LEU A 1 121 ? -19.746 3.324 -11.729 1.00 71.75 121 LEU A C 1
ATOM 949 O O . LEU A 1 121 ? -19.761 3.402 -12.958 1.00 71.75 121 LEU A O 1
ATOM 953 N N . ARG A 1 122 ? -20.816 3.638 -10.983 1.00 76.06 122 ARG A N 1
ATOM 954 C CA . ARG A 1 122 ? -22.083 4.108 -11.577 1.00 76.06 122 ARG A CA 1
ATOM 955 C C . ARG A 1 122 ? -21.919 5.445 -12.290 1.00 76.06 122 ARG A C 1
ATOM 957 O O . ARG A 1 122 ? -22.449 5.611 -13.389 1.00 76.06 122 ARG A O 1
ATOM 964 N N . ASN A 1 123 ? -21.169 6.366 -11.691 1.00 81.44 123 ASN A N 1
ATOM 965 C CA . ASN A 1 123 ? -20.982 7.714 -12.224 1.00 81.44 123 ASN A CA 1
ATOM 966 C C . ASN A 1 123 ? -20.067 7.740 -13.460 1.00 81.44 123 ASN A C 1
ATOM 968 O O . ASN A 1 123 ? -20.241 8.593 -14.325 1.00 81.44 123 ASN A O 1
ATOM 972 N N . HIS A 1 124 ? -19.143 6.781 -13.591 1.00 75.75 124 HIS A N 1
ATOM 973 C CA . HIS A 1 124 ? -18.162 6.729 -14.684 1.00 75.75 124 HIS A CA 1
ATOM 974 C C . HIS A 1 124 ? -18.336 5.526 -15.632 1.00 75.75 124 HIS A C 1
ATOM 976 O O . HIS A 1 124 ? -17.383 5.091 -16.282 1.00 75.75 124 HIS A O 1
ATOM 982 N N . LYS A 1 125 ? -19.567 5.011 -15.772 1.00 71.69 125 LYS A N 1
ATOM 983 C CA . LYS A 1 125 ? -19.904 3.816 -16.575 1.00 71.69 125 LYS A CA 1
ATOM 984 C C . LYS A 1 125 ? -19.399 3.834 -18.031 1.00 71.69 125 LYS A C 1
ATOM 986 O O . LYS A 1 125 ? -18.997 2.794 -18.543 1.00 71.69 125 LYS A O 1
ATOM 991 N N . HIS A 1 126 ? -19.362 4.998 -18.686 1.00 68.88 126 HIS A N 1
ATOM 992 C CA . HIS A 1 126 ? -18.881 5.128 -20.071 1.00 68.88 126 HIS A CA 1
ATOM 993 C C . HIS A 1 126 ? -17.356 4.982 -20.192 1.00 68.88 126 HIS A C 1
ATOM 995 O O . HIS A 1 126 ? -16.872 4.357 -21.131 1.00 68.88 126 HIS A O 1
ATOM 1001 N N . LEU A 1 127 ? -16.598 5.489 -19.214 1.00 64.00 127 LEU A N 1
ATOM 1002 C CA . LEU A 1 127 ? -15.135 5.392 -19.185 1.00 64.00 127 LEU A CA 1
ATOM 1003 C C . LEU A 1 127 ? -14.682 3.946 -18.922 1.00 64.00 127 LEU A C 1
ATOM 1005 O O . LEU A 1 127 ? -13.708 3.463 -19.494 1.00 64.00 127 LEU A O 1
ATOM 1009 N N . ILE A 1 128 ? -15.436 3.240 -18.078 1.00 65.25 128 ILE A N 1
ATOM 1010 C CA . ILE A 1 128 ? -15.185 1.844 -17.719 1.00 65.25 128 ILE A CA 1
ATOM 1011 C C . ILE A 1 128 ? -15.502 0.908 -18.889 1.00 65.25 128 ILE A C 1
ATOM 1013 O O . ILE A 1 128 ? -14.761 -0.041 -19.105 1.00 65.25 128 ILE A O 1
ATOM 1017 N N . LEU A 1 129 ? -16.537 1.187 -19.689 1.00 65.88 129 LEU A N 1
ATOM 1018 C CA . LEU A 1 129 ? -16.849 0.395 -20.885 1.00 65.88 129 LEU A CA 1
ATOM 1019 C C . LEU A 1 129 ? -15.716 0.454 -21.925 1.00 65.88 129 LEU A C 1
ATOM 1021 O O . LEU A 1 129 ? -15.352 -0.571 -22.496 1.00 65.88 129 LEU A O 1
ATOM 1025 N N . ILE A 1 130 ? -15.113 1.631 -22.109 1.00 66.50 130 ILE A N 1
ATOM 1026 C CA . ILE A 1 130 ? -13.959 1.830 -22.998 1.00 66.50 130 ILE A CA 1
ATOM 1027 C C . ILE A 1 130 ? -12.707 1.149 -22.417 1.00 66.50 130 ILE A C 1
ATOM 1029 O O . ILE A 1 130 ? -12.003 0.434 -23.128 1.00 66.50 130 ILE A O 1
ATOM 1033 N N . GLY A 1 131 ? -12.462 1.301 -21.110 1.00 64.50 131 GLY A N 1
ATOM 1034 C CA . GLY A 1 131 ? -11.321 0.685 -20.425 1.00 64.50 131 GLY A CA 1
ATOM 1035 C C . GLY A 1 131 ? -11.384 -0.846 -20.368 1.00 64.50 131 GLY A C 1
ATOM 1036 O O . GLY A 1 131 ? -10.379 -1.506 -20.613 1.00 64.50 131 GLY A O 1
ATOM 1037 N N . ILE A 1 132 ? -12.560 -1.423 -20.099 1.00 64.50 132 ILE A N 1
ATOM 1038 C CA . ILE A 1 132 ? -12.796 -2.876 -20.093 1.00 64.50 132 ILE A CA 1
ATOM 1039 C C . ILE A 1 132 ? -12.782 -3.432 -21.520 1.00 64.50 132 ILE A C 1
ATOM 1041 O O . ILE A 1 132 ? -12.222 -4.505 -21.727 1.00 64.50 132 ILE A O 1
ATOM 1045 N N . GLY A 1 133 ? -13.326 -2.706 -22.504 1.00 65.44 133 GLY A N 1
ATOM 1046 C CA . GLY A 1 133 ? -13.232 -3.077 -23.919 1.00 65.44 133 GLY A CA 1
ATOM 1047 C C . GLY A 1 133 ? -11.780 -3.176 -24.397 1.00 65.44 133 GLY A C 1
ATOM 1048 O O . GLY A 1 133 ? -11.413 -4.155 -25.040 1.00 65.44 133 GLY A O 1
ATOM 1049 N N . GLY A 1 134 ? -10.927 -2.228 -23.991 1.00 61.22 134 GLY A N 1
ATOM 1050 C CA . GLY A 1 134 ? -9.486 -2.268 -24.264 1.00 61.22 134 GLY A CA 1
ATOM 1051 C C . GLY A 1 134 ? -8.753 -3.397 -23.529 1.00 61.22 134 GLY A C 1
ATOM 1052 O O . GLY A 1 134 ? -7.974 -4.124 -24.146 1.00 61.22 134 GLY A O 1
ATOM 1053 N N . LEU A 1 135 ? -9.046 -3.596 -22.236 1.00 61.38 135 LEU A N 1
ATOM 1054 C CA . LEU A 1 135 ? -8.457 -4.663 -21.410 1.00 61.38 135 LEU A CA 1
ATOM 1055 C C . LEU A 1 135 ? -8.831 -6.067 -21.901 1.00 61.38 135 LEU A C 1
ATOM 1057 O O . LEU A 1 135 ? -8.019 -6.985 -21.819 1.00 61.38 135 LEU A O 1
ATOM 1061 N N . ALA A 1 136 ? -10.069 -6.255 -22.368 1.00 60.28 136 ALA A N 1
ATOM 1062 C CA . ALA A 1 136 ? -10.569 -7.544 -22.835 1.00 60.28 136 ALA A CA 1
ATOM 1063 C C . ALA A 1 136 ? -9.811 -8.008 -24.083 1.00 60.28 136 ALA A C 1
ATOM 1065 O O . ALA A 1 136 ? -9.428 -9.172 -24.158 1.00 60.28 136 ALA A O 1
ATOM 1066 N N . VAL A 1 137 ? -9.501 -7.086 -25.000 1.00 63.97 137 VAL A N 1
ATOM 1067 C CA . VAL A 1 137 ? -8.706 -7.369 -26.205 1.00 63.97 137 VAL A CA 1
ATOM 1068 C C . VAL A 1 137 ? -7.265 -7.757 -25.847 1.00 63.97 137 VAL A C 1
ATOM 1070 O O . VAL A 1 137 ? -6.714 -8.676 -26.448 1.00 63.97 137 VAL A O 1
ATOM 1073 N N . THR A 1 138 ? -6.669 -7.139 -24.819 1.00 53.34 138 THR A N 1
ATOM 1074 C CA . THR A 1 138 ? -5.313 -7.493 -24.347 1.00 53.34 138 THR A CA 1
ATOM 1075 C C . THR A 1 138 ? -5.273 -8.743 -23.468 1.00 53.34 138 THR A C 1
ATOM 1077 O O . THR A 1 138 ? -4.234 -9.386 -23.360 1.00 53.34 138 THR A O 1
ATOM 1080 N N . ARG A 1 139 ? -6.377 -9.114 -22.812 1.00 55.34 139 ARG A N 1
ATOM 1081 C CA . ARG A 1 139 ? -6.447 -10.351 -22.019 1.00 55.34 139 ARG A CA 1
ATOM 1082 C C . ARG A 1 139 ? -6.729 -11.572 -22.893 1.00 55.34 139 ARG A C 1
ATOM 1084 O O . ARG A 1 139 ? -6.222 -12.648 -22.590 1.00 55.34 139 ARG A O 1
ATOM 1091 N N . PHE A 1 140 ? -7.449 -11.391 -24.000 1.00 55.00 140 PHE A N 1
ATOM 1092 C CA . PHE A 1 140 ? -7.704 -12.442 -24.988 1.00 55.00 140 PHE A CA 1
ATOM 1093 C C . PHE A 1 140 ? -6.409 -12.945 -25.654 1.00 55.00 140 PHE A C 1
ATOM 1095 O O . PHE A 1 140 ? -6.311 -14.118 -26.002 1.00 55.00 140 PHE A O 1
ATOM 1102 N N . THR A 1 141 ? -5.373 -12.101 -25.754 1.00 55.47 141 THR A N 1
ATOM 1103 C CA . THR A 1 141 ? -4.035 -12.504 -26.227 1.00 55.47 141 THR A CA 1
ATOM 1104 C C . THR A 1 141 ? -3.205 -13.240 -25.166 1.00 55.47 141 THR A C 1
ATOM 1106 O O . THR A 1 141 ? -2.333 -14.029 -25.517 1.00 55.47 141 THR A O 1
ATOM 1109 N N . VAL A 1 142 ? -3.498 -13.058 -23.873 1.00 54.91 142 VAL A N 1
ATOM 1110 C CA . VAL A 1 142 ? -2.820 -13.756 -22.758 1.00 54.91 142 VAL A CA 1
ATOM 1111 C C . VAL A 1 142 ? -3.479 -15.110 -22.440 1.00 54.91 142 VAL A C 1
ATOM 1113 O O . VAL A 1 142 ? -2.841 -16.010 -21.893 1.00 54.91 142 VAL A O 1
ATOM 1116 N N . GLU A 1 143 ? -4.739 -15.306 -22.834 1.00 59.94 143 GLU A N 1
ATOM 1117 C CA . GLU A 1 143 ? -5.530 -16.517 -22.559 1.00 59.94 143 GLU A CA 1
ATOM 1118 C C . GLU A 1 143 ? -5.143 -17.742 -23.422 1.00 59.94 143 GLU A C 1
ATOM 1120 O O . GLU A 1 143 ? -5.697 -18.827 -23.246 1.00 59.94 143 GLU A O 1
ATOM 1125 N N . TYR A 1 144 ? -4.120 -17.609 -24.277 1.00 57.84 144 TYR A N 1
ATOM 1126 C CA . TYR A 1 144 ? -3.476 -18.714 -25.005 1.00 57.84 144 TYR A CA 1
ATOM 1127 C C . TYR A 1 144 ? -2.285 -19.373 -24.258 1.00 57.84 144 TYR A C 1
ATOM 1129 O O . TYR A 1 144 ? -1.593 -20.213 -24.831 1.00 57.84 144 TYR A O 1
ATOM 1137 N N . ALA A 1 145 ? -2.055 -19.065 -22.969 1.00 50.59 145 ALA A N 1
ATOM 1138 C CA . ALA A 1 145 ? -1.029 -19.695 -22.113 1.00 50.59 145 ALA A CA 1
ATOM 1139 C C . ALA A 1 145 ? -1.638 -20.612 -21.006 1.00 50.59 145 ALA A C 1
ATOM 1141 O O . ALA A 1 145 ? -2.733 -20.344 -20.509 1.00 50.59 145 ALA A O 1
ATOM 1142 N N . PRO A 1 146 ? -0.997 -21.734 -20.597 1.00 55.38 146 PRO A N 1
ATOM 1143 C CA . PRO A 1 146 ? -1.720 -22.926 -20.132 1.00 55.38 146 PRO A CA 1
ATOM 1144 C C . PRO A 1 146 ? -2.225 -22.895 -18.671 1.00 55.38 146 PRO A C 1
ATOM 1146 O O . PRO A 1 146 ? -1.471 -22.936 -17.700 1.00 55.38 146 PRO A O 1
ATOM 1149 N N . ARG A 1 147 ? -3.555 -23.012 -18.545 1.00 53.78 147 ARG A N 1
ATOM 1150 C CA . ARG A 1 147 ? -4.444 -23.143 -17.363 1.00 53.78 147 ARG A CA 1
ATOM 1151 C C . ARG A 1 147 ? -4.099 -24.200 -16.288 1.00 53.78 147 ARG A C 1
ATOM 1153 O O . ARG A 1 147 ? -4.798 -24.278 -15.281 1.00 53.78 147 ARG A O 1
ATOM 1160 N N . ARG A 1 148 ? -3.076 -25.046 -16.465 1.00 54.97 148 ARG A N 1
ATOM 1161 C CA . ARG A 1 148 ? -2.874 -26.248 -15.620 1.00 54.97 148 ARG A CA 1
ATOM 1162 C C . ARG A 1 148 ? -2.141 -25.991 -14.295 1.00 54.97 148 ARG A C 1
ATOM 1164 O O . ARG A 1 148 ? -2.380 -26.714 -13.333 1.00 54.97 148 ARG A O 1
ATOM 1171 N N . LEU A 1 149 ? -1.331 -24.934 -14.206 1.00 52.53 149 LEU A N 1
ATOM 1172 C CA . LEU A 1 149 ? -0.614 -24.552 -12.976 1.00 52.53 149 LEU A CA 1
ATOM 1173 C C . LEU A 1 149 ? -1.553 -23.980 -11.899 1.00 52.53 149 LEU A C 1
ATOM 1175 O O . LEU A 1 149 ? -1.435 -24.314 -10.720 1.00 52.53 149 LEU A O 1
ATOM 1179 N N . PHE A 1 150 ? -2.560 -23.206 -12.313 1.00 55.66 150 PHE A N 1
ATOM 1180 C CA . PHE A 1 150 ? -3.558 -22.626 -11.407 1.00 55.66 150 PHE A CA 1
ATOM 1181 C C . PHE A 1 150 ? -4.431 -23.689 -10.712 1.00 55.66 150 PHE A C 1
ATOM 1183 O O . PHE A 1 150 ? -4.802 -23.520 -9.551 1.00 55.66 150 PHE A O 1
ATOM 1190 N N . CYS A 1 151 ? -4.692 -24.830 -11.363 1.00 54.22 151 CYS A N 1
ATOM 1191 C CA . CYS A 1 151 ? -5.407 -25.955 -10.748 1.00 54.22 151 CYS A CA 1
ATOM 1192 C C . CYS A 1 151 ? -4.588 -26.698 -9.674 1.00 54.22 151 CYS A C 1
ATOM 1194 O O . CYS A 1 151 ? -5.179 -27.283 -8.765 1.00 54.22 151 CYS A O 1
ATOM 1196 N N . LEU A 1 152 ? -3.251 -26.675 -9.750 1.00 52.09 152 LEU A N 1
ATOM 1197 C CA . LEU A 1 152 ? -2.373 -27.320 -8.766 1.00 52.09 152 LEU A CA 1
ATOM 1198 C C . LEU A 1 152 ? -2.336 -26.524 -7.451 1.00 52.09 152 LEU A C 1
ATOM 1200 O O . LEU A 1 152 ? -2.440 -27.105 -6.372 1.00 52.09 152 LEU A O 1
ATOM 1204 N N . MET A 1 153 ? -2.288 -25.190 -7.541 1.00 53.16 153 MET A N 1
ATOM 1205 C CA . MET A 1 153 ? -2.331 -24.313 -6.364 1.00 53.16 153 MET A CA 1
ATOM 1206 C C . MET A 1 153 ? -3.688 -24.358 -5.644 1.00 53.16 153 MET A C 1
ATOM 1208 O O . MET A 1 153 ? -3.723 -24.404 -4.416 1.00 53.16 153 MET A O 1
ATOM 1212 N N . TRP A 1 154 ? -4.805 -24.427 -6.380 1.00 57.00 154 TRP A N 1
ATOM 1213 C CA . TRP A 1 154 ? -6.147 -24.534 -5.784 1.00 57.00 154 TRP A CA 1
ATOM 1214 C C . TRP A 1 154 ? -6.351 -25.849 -5.012 1.00 57.00 154 TRP A C 1
ATOM 1216 O O . TRP A 1 154 ? -6.955 -25.859 -3.939 1.00 57.00 154 TRP A O 1
ATOM 1226 N N . ARG A 1 155 ? -5.767 -26.956 -5.493 1.00 55.16 155 ARG A N 1
ATOM 1227 C CA . ARG A 1 155 ? -5.766 -28.247 -4.780 1.00 55.16 155 ARG A CA 1
ATOM 1228 C C . ARG A 1 155 ? -4.957 -28.217 -3.476 1.00 55.16 155 ARG A C 1
ATOM 1230 O O . ARG A 1 155 ? -5.344 -28.899 -2.532 1.00 55.16 155 ARG A O 1
ATOM 1237 N N . GLY A 1 156 ? -3.906 -27.398 -3.386 1.00 55.44 156 GLY A N 1
ATOM 1238 C CA . GLY A 1 156 ? -3.136 -27.199 -2.149 1.00 55.44 156 GLY A CA 1
ATOM 1239 C C . GLY A 1 156 ? -3.895 -26.422 -1.063 1.00 55.44 156 GLY A C 1
ATOM 1240 O O . GLY A 1 156 ? -3.781 -26.742 0.117 1.00 55.44 156 GLY A O 1
ATOM 1241 N N . ILE A 1 157 ? -4.725 -25.451 -1.460 1.00 59.84 157 ILE A N 1
ATOM 1242 C CA . ILE A 1 157 ? -5.539 -24.632 -0.539 1.00 59.84 157 ILE A CA 1
ATOM 1243 C C . ILE A 1 157 ? -6.711 -25.439 0.044 1.00 59.84 157 ILE A C 1
ATOM 1245 O O . ILE A 1 157 ? -7.046 -25.301 1.219 1.00 59.84 157 ILE A O 1
ATOM 1249 N N . VAL A 1 158 ? -7.316 -26.327 -0.750 1.00 56.09 158 VAL A N 1
ATOM 1250 C CA . VAL A 1 158 ? -8.384 -27.221 -0.270 1.00 56.09 158 VAL A CA 1
ATOM 1251 C C . VAL A 1 158 ? -7.829 -28.272 0.704 1.00 56.09 158 VAL A C 1
ATOM 1253 O O . VAL A 1 158 ? -8.470 -28.569 1.707 1.00 56.09 158 VAL A O 1
ATOM 1256 N N . LEU A 1 159 ? -6.607 -28.771 0.473 1.00 53.06 159 LEU A N 1
ATOM 1257 C CA . LEU A 1 159 ? -5.953 -29.758 1.342 1.00 53.06 159 LEU A CA 1
ATOM 1258 C C . LEU A 1 159 ? -5.608 -29.192 2.734 1.00 53.06 159 LEU A C 1
ATOM 1260 O O . LEU A 1 159 ? -5.775 -29.887 3.737 1.00 53.06 159 LEU A O 1
ATOM 1264 N N . SER A 1 160 ? -5.176 -27.928 2.818 1.00 50.69 160 SER A N 1
ATOM 1265 C CA . SER A 1 160 ? -4.835 -27.287 4.097 1.00 50.69 160 SER A CA 1
ATOM 1266 C C . SER A 1 160 ? -6.070 -27.007 4.964 1.00 50.69 160 SER A C 1
ATOM 1268 O O . SER A 1 160 ? -6.026 -27.206 6.178 1.00 50.69 160 SER A O 1
ATOM 1270 N N . HIS A 1 161 ? -7.204 -26.648 4.355 1.00 54.66 161 HIS A N 1
ATOM 1271 C CA . HIS A 1 161 ? -8.480 -26.456 5.053 1.00 54.66 161 HIS A CA 1
ATOM 1272 C C . HIS A 1 161 ? -9.047 -27.773 5.629 1.00 54.66 161 HIS A C 1
ATOM 1274 O O . HIS A 1 161 ? -9.557 -27.801 6.752 1.00 54.66 161 HIS A O 1
ATOM 1280 N N . THR A 1 162 ? -8.914 -28.891 4.906 1.00 54.41 162 THR A N 1
ATOM 1281 C CA . THR A 1 162 ? -9.365 -30.219 5.369 1.00 54.41 162 THR A CA 1
ATOM 1282 C C . THR A 1 162 ? -8.488 -30.788 6.500 1.00 54.41 162 THR A C 1
ATOM 1284 O O . THR A 1 162 ? -8.984 -31.514 7.359 1.00 54.41 162 THR A O 1
ATOM 1287 N N . TYR A 1 163 ? -7.204 -30.414 6.572 1.00 49.00 163 TYR A N 1
ATOM 1288 C CA . TYR A 1 163 ? -6.302 -30.826 7.661 1.00 49.00 163 TYR A CA 1
ATOM 1289 C C . TYR A 1 163 ? -6.542 -30.044 8.966 1.00 49.00 163 TYR A C 1
ATOM 1291 O O . TYR A 1 163 ? -6.512 -30.619 10.053 1.00 49.00 163 TYR A O 1
ATOM 1299 N N . VAL A 1 164 ? -6.845 -28.743 8.870 1.00 49.16 164 VAL A N 1
ATOM 1300 C CA . VAL A 1 164 ? -7.146 -27.886 10.035 1.00 49.16 164 VAL A CA 1
ATOM 1301 C C . VAL A 1 164 ? -8.500 -28.243 10.667 1.00 49.16 164 VAL A C 1
ATOM 1303 O O . VAL A 1 164 ? -8.636 -28.236 11.889 1.00 49.16 164 VAL A O 1
ATOM 1306 N N . THR A 1 165 ? -9.489 -28.628 9.854 1.00 49.75 165 THR A N 1
ATOM 1307 C CA . THR A 1 165 ? -10.826 -29.038 10.327 1.00 49.75 165 THR A CA 1
ATOM 1308 C C . THR A 1 165 ? -10.840 -30.416 11.004 1.00 49.75 165 THR A C 1
ATOM 1310 O O . THR A 1 165 ? -11.594 -30.601 11.957 1.00 49.75 165 THR A O 1
ATOM 1313 N N . ASN A 1 166 ? -9.958 -31.345 10.612 1.00 45.19 166 ASN A N 1
ATOM 1314 C CA . ASN A 1 166 ? -9.818 -32.656 11.267 1.00 45.19 166 ASN A CA 1
ATOM 1315 C C . ASN A 1 166 ? -9.033 -32.618 12.596 1.00 45.19 166 ASN A C 1
ATOM 1317 O O . ASN A 1 166 ? -9.256 -33.474 13.448 1.00 45.19 166 ASN A O 1
ATOM 1321 N N . ILE A 1 167 ? -8.167 -31.619 12.824 1.00 46.00 167 ILE A N 1
ATOM 1322 C CA . ILE A 1 167 ? -7.420 -31.447 14.091 1.00 46.00 167 ILE A CA 1
ATOM 1323 C C . ILE A 1 167 ? -8.268 -30.751 15.179 1.00 46.00 167 ILE A C 1
ATOM 1325 O O . ILE A 1 167 ? -8.106 -31.045 16.362 1.00 46.00 167 ILE A O 1
ATOM 1329 N N . LEU A 1 168 ? -9.245 -29.908 14.807 1.00 44.22 168 LEU A N 1
ATOM 1330 C CA . LEU A 1 168 ? -10.267 -29.383 15.737 1.00 44.22 168 LEU A CA 1
ATOM 1331 C C . LEU A 1 168 ? -11.253 -30.467 16.231 1.00 44.22 168 LEU A C 1
ATOM 1333 O O . LEU A 1 168 ? -11.980 -30.241 17.197 1.00 44.22 168 LEU A O 1
ATOM 1337 N N . GLY A 1 169 ? -11.286 -31.628 15.566 1.00 51.53 169 GLY A N 1
ATOM 1338 C CA . GLY A 1 169 ? -12.261 -32.704 15.759 1.00 51.53 169 GLY A CA 1
ATOM 1339 C C . GLY A 1 169 ? -11.965 -33.714 16.874 1.00 51.53 169 GLY A C 1
ATOM 1340 O O . GLY A 1 169 ? -12.703 -34.686 16.988 1.00 51.53 169 GLY A O 1
ATOM 1341 N N . GLN A 1 170 ? -10.924 -33.536 17.696 1.00 55.25 170 GLN A N 1
ATOM 1342 C CA . GLN A 1 170 ? -10.567 -34.518 18.741 1.00 55.25 170 GLN A CA 1
ATOM 1343 C C . GLN A 1 170 ? -10.388 -33.923 20.148 1.00 55.25 170 GLN A C 1
ATOM 1345 O O . GLN A 1 170 ? -9.701 -34.496 20.991 1.00 55.25 170 GLN A O 1
ATOM 1350 N N . LEU A 1 171 ? -11.021 -32.781 20.441 1.00 49.06 171 LEU A N 1
ATOM 1351 C CA . LEU A 1 171 ? -10.943 -32.166 21.768 1.00 49.06 171 LEU A CA 1
ATOM 1352 C C . LEU A 1 171 ? -11.994 -32.726 22.741 1.00 49.06 171 LEU A C 1
ATOM 1354 O O . LEU A 1 171 ? -13.185 -32.797 22.438 1.00 49.06 171 LEU A O 1
ATOM 1358 N N . SER A 1 172 ? -11.549 -32.999 23.965 1.00 64.62 172 SER A N 1
ATOM 1359 C CA . SER A 1 172 ? -12.290 -33.418 25.162 1.00 64.62 172 SER A CA 1
ATOM 1360 C C . SER A 1 172 ? -13.298 -32.379 25.704 1.00 64.62 172 SER A C 1
ATOM 1362 O O . SER A 1 172 ? -13.423 -32.194 26.913 1.00 64.62 172 SER A O 1
ATOM 1364 N N . ALA A 1 173 ? -14.039 -31.692 24.828 1.00 57.91 173 ALA A N 1
ATOM 1365 C CA . ALA A 1 173 ? -15.091 -30.728 25.168 1.00 57.91 173 ALA A CA 1
ATOM 1366 C C . ALA A 1 173 ? -16.372 -31.398 25.697 1.00 57.91 173 ALA A C 1
ATOM 1368 O O . ALA A 1 173 ? -17.202 -30.752 26.334 1.00 57.91 173 ALA A O 1
ATOM 1369 N N . HIS A 1 174 ? -16.541 -32.697 25.443 1.00 64.19 174 HIS A N 1
ATOM 1370 C CA . HIS A 1 174 ? -17.780 -33.415 25.732 1.00 64.19 174 HIS A CA 1
ATOM 1371 C C . HIS A 1 174 ? -18.064 -33.507 27.232 1.00 64.19 174 HIS A C 1
ATOM 1373 O O . HIS A 1 174 ? -19.203 -33.300 27.623 1.00 64.19 174 HIS A O 1
ATOM 1379 N N . LEU A 1 175 ? -17.045 -33.695 28.079 1.00 61.69 175 LEU A N 1
ATOM 1380 C CA . LEU A 1 175 ? -17.234 -33.817 29.529 1.00 61.69 175 LEU A CA 1
ATOM 1381 C C . LEU A 1 175 ? -17.656 -32.491 30.187 1.00 61.69 175 LEU A C 1
ATOM 1383 O O . LEU A 1 175 ? -18.575 -32.464 31.006 1.00 61.69 175 LEU A O 1
ATOM 1387 N N . VAL A 1 176 ? -17.055 -31.370 29.780 1.00 65.38 176 VAL A N 1
ATOM 1388 C CA . VAL A 1 176 ? -17.415 -30.037 30.299 1.00 65.38 176 VAL A CA 1
ATOM 1389 C C . VAL A 1 176 ? -18.801 -29.618 29.818 1.00 65.38 176 VAL A C 1
ATOM 1391 O O . VAL A 1 176 ? -19.598 -29.117 30.609 1.00 65.38 176 VAL A O 1
ATOM 1394 N N . VAL A 1 177 ? -19.129 -29.897 28.553 1.00 68.19 177 VAL A N 1
ATOM 1395 C CA . VAL A 1 177 ? -20.474 -29.662 28.017 1.00 68.19 177 VAL A CA 1
ATOM 1396 C C . VAL A 1 177 ? -21.501 -30.565 28.706 1.00 68.19 177 VAL A C 1
ATOM 1398 O O . VAL A 1 177 ? -22.567 -30.069 29.052 1.00 68.19 177 VAL A O 1
ATOM 1401 N N . THR A 1 178 ? -21.199 -31.834 29.011 1.00 71.81 178 THR A N 1
ATOM 1402 C CA . THR A 1 178 ? -22.138 -32.705 29.744 1.00 71.81 178 THR A CA 1
ATOM 1403 C C . THR A 1 178 ? -22.414 -32.219 31.165 1.00 71.81 178 THR A C 1
ATOM 1405 O O . THR A 1 178 ? -23.569 -32.241 31.579 1.00 71.81 178 THR A O 1
ATOM 1408 N N . PHE A 1 179 ? -21.415 -31.709 31.896 1.00 72.69 179 PHE A N 1
ATOM 1409 C CA . PHE A 1 179 ? -21.641 -31.129 33.227 1.00 72.69 179 PHE A CA 1
ATOM 1410 C C . PHE A 1 179 ? -22.393 -29.792 33.164 1.00 72.69 179 PHE A C 1
ATOM 1412 O O . PHE A 1 179 ? -23.289 -29.558 33.976 1.00 72.69 179 PHE A O 1
ATOM 1419 N N . LEU A 1 180 ? -22.090 -28.940 32.178 1.00 71.50 180 LEU A N 1
ATOM 1420 C CA . LEU A 1 180 ? -22.791 -27.671 31.964 1.00 71.50 180 LEU A CA 1
ATOM 1421 C C . LEU A 1 180 ? -24.261 -27.903 31.578 1.00 71.50 180 LEU A C 1
ATOM 1423 O O . LEU A 1 180 ? -25.155 -27.272 32.135 1.00 71.50 180 LEU A O 1
ATOM 1427 N N . VAL A 1 181 ? -24.521 -28.845 30.666 1.00 77.31 181 VAL A N 1
ATOM 1428 C CA . VAL A 1 181 ? -25.872 -29.222 30.230 1.00 77.31 181 VAL A CA 1
ATOM 1429 C C . VAL A 1 181 ? -26.637 -29.885 31.371 1.00 77.31 181 VAL A C 1
ATOM 1431 O O . VAL A 1 181 ? -27.778 -29.501 31.616 1.00 77.31 181 VAL A O 1
ATOM 1434 N N . ALA A 1 182 ? -26.030 -30.807 32.124 1.00 79.12 182 ALA A N 1
ATOM 1435 C CA . ALA A 1 182 ? -26.671 -31.421 33.288 1.00 79.12 182 ALA A CA 1
ATOM 1436 C C . ALA A 1 182 ? -27.062 -30.378 34.353 1.00 79.12 182 ALA A C 1
ATOM 1438 O O . ALA A 1 182 ? -28.169 -30.443 34.896 1.00 79.12 182 ALA A O 1
ATOM 1439 N N . TYR A 1 183 ? -26.205 -29.380 34.600 1.00 80.44 183 TYR A N 1
ATOM 1440 C CA . TYR A 1 183 ? -26.481 -28.283 35.531 1.00 80.44 183 TYR A CA 1
ATOM 1441 C C . TYR A 1 183 ? -27.572 -27.326 35.022 1.00 80.44 183 TYR A C 1
ATOM 1443 O O . TYR A 1 183 ? -28.515 -27.014 35.746 1.00 80.44 183 TYR A O 1
ATOM 1451 N N . ILE A 1 184 ? -27.514 -26.904 33.754 1.00 76.06 184 ILE A N 1
ATOM 1452 C CA . ILE A 1 184 ? -28.556 -26.053 33.154 1.00 76.06 184 ILE A CA 1
ATOM 1453 C C . ILE A 1 184 ? -29.907 -26.781 33.162 1.00 76.06 184 ILE A C 1
ATOM 1455 O O . ILE A 1 184 ? -30.925 -26.183 33.502 1.00 76.06 184 ILE A O 1
ATOM 1459 N N . THR A 1 185 ? -29.924 -28.085 32.876 1.00 78.94 185 THR A N 1
ATOM 1460 C CA . THR A 1 185 ? -31.147 -28.904 32.904 1.00 78.94 185 THR A CA 1
ATOM 1461 C C . THR A 1 185 ? -31.731 -28.993 34.319 1.00 78.94 185 THR A C 1
ATOM 1463 O O . THR A 1 185 ? -32.945 -28.898 34.495 1.00 78.94 185 THR A O 1
ATOM 1466 N N . THR A 1 186 ? -30.887 -29.088 35.353 1.00 77.62 186 THR A N 1
ATOM 1467 C CA . THR A 1 186 ? -31.351 -29.053 36.751 1.00 77.62 186 THR A CA 1
ATOM 1468 C C . THR A 1 186 ? -31.857 -27.671 37.172 1.00 77.62 186 THR A C 1
ATOM 1470 O O . THR A 1 186 ? -32.849 -27.594 37.897 1.00 77.62 186 THR A O 1
ATOM 1473 N N . VAL A 1 187 ? -31.261 -26.582 36.679 1.00 78.88 187 VAL A N 1
ATOM 1474 C CA . VAL A 1 187 ? -31.762 -25.211 36.898 1.00 78.88 187 VAL A CA 1
ATOM 1475 C C . VAL A 1 187 ? -33.098 -24.974 36.179 1.00 78.88 187 VAL A C 1
ATOM 1477 O O . VAL A 1 187 ? -33.980 -24.327 36.733 1.00 78.88 187 VAL A O 1
ATOM 1480 N N . VAL A 1 188 ? -33.308 -25.523 34.981 1.00 75.88 188 VAL A N 1
ATOM 1481 C CA . VAL A 1 188 ? -34.584 -25.389 34.251 1.00 75.88 188 VAL A CA 1
ATOM 1482 C C . VAL A 1 188 ? -35.719 -26.146 34.952 1.00 75.88 188 VAL A C 1
ATOM 1484 O O . VAL A 1 188 ? -36.824 -25.620 35.057 1.00 75.88 188 VAL A O 1
ATOM 1487 N N . LEU A 1 189 ? -35.456 -27.365 35.436 1.00 77.81 189 LEU A N 1
ATOM 1488 C CA . LEU A 1 189 ? -36.496 -28.258 35.966 1.00 77.81 189 LEU A CA 1
ATOM 1489 C C . LEU A 1 189 ? -36.795 -28.059 37.459 1.00 77.81 189 LEU A C 1
ATOM 1491 O O . LEU A 1 189 ? -37.935 -28.248 37.882 1.00 77.81 189 LEU A O 1
ATOM 1495 N N . PHE A 1 190 ? -35.795 -27.699 38.270 1.00 75.44 190 PHE A N 1
ATOM 1496 C CA . PHE A 1 190 ? -35.906 -27.733 39.737 1.00 75.44 190 PHE A CA 1
ATOM 1497 C C . PHE A 1 190 ? -35.720 -26.375 40.426 1.00 75.44 190 PHE A C 1
ATOM 1499 O O . PHE A 1 190 ? -35.759 -26.307 41.660 1.00 75.44 190 PHE A O 1
ATOM 1506 N N . TRP A 1 191 ? -35.538 -25.285 39.675 1.00 72.56 191 TRP A N 1
ATOM 1507 C CA . TRP A 1 191 ? -35.389 -23.960 40.274 1.00 72.56 191 TRP A CA 1
ATOM 1508 C C . TRP A 1 191 ? -36.715 -23.459 40.862 1.00 72.56 191 TRP A C 1
ATOM 1510 O O . TRP A 1 191 ? -37.716 -23.293 40.169 1.00 72.56 191 TRP A O 1
ATOM 1520 N N . LYS A 1 192 ? -36.702 -23.215 42.176 1.00 76.06 192 LYS A N 1
ATOM 1521 C CA . LYS A 1 192 ? -37.776 -22.578 42.949 1.00 76.06 192 LYS A CA 1
ATOM 1522 C C . LYS A 1 192 ? -37.155 -21.517 43.867 1.00 76.06 192 LYS A C 1
ATOM 1524 O O . LYS A 1 192 ? -36.054 -21.759 44.371 1.00 76.06 192 LYS A O 1
ATOM 1529 N N . PRO A 1 193 ? -37.860 -20.410 44.176 1.00 66.25 193 PRO A N 1
ATOM 1530 C CA . PRO A 1 193 ? -37.328 -19.330 45.013 1.00 66.25 193 PRO A CA 1
ATOM 1531 C C . PRO A 1 193 ? -36.835 -19.805 46.392 1.00 66.25 193 PRO A C 1
ATOM 1533 O O . PRO A 1 193 ? -35.855 -19.284 46.911 1.00 66.25 193 PRO A O 1
ATOM 1536 N N . ALA A 1 194 ? -37.447 -20.855 46.952 1.00 70.00 194 ALA A N 1
ATOM 1537 C CA . ALA A 1 194 ? -37.062 -21.437 48.241 1.00 70.00 194 ALA A CA 1
ATOM 1538 C C . ALA A 1 194 ? -35.685 -22.144 48.251 1.00 70.00 194 ALA A C 1
ATOM 1540 O O . ALA A 1 194 ? -35.070 -22.258 49.306 1.00 70.00 194 ALA A O 1
ATOM 1541 N N . ASN A 1 195 ? -35.180 -22.610 47.100 1.00 73.19 195 ASN A N 1
ATOM 1542 C CA . ASN A 1 195 ? -33.901 -23.336 46.987 1.00 73.19 195 ASN A CA 1
ATOM 1543 C C . ASN A 1 195 ? -32.761 -22.473 46.411 1.00 73.19 195 ASN A C 1
ATOM 1545 O O . ASN A 1 195 ? -31.700 -22.995 46.061 1.00 73.19 195 ASN A O 1
ATOM 1549 N N . HIS A 1 196 ? -32.969 -21.159 46.311 1.00 72.88 196 HIS A N 1
ATOM 1550 C CA . HIS A 1 196 ? -32.078 -20.211 45.638 1.00 72.88 196 HIS A CA 1
ATOM 1551 C C . HIS A 1 196 ? -30.615 -20.265 46.119 1.00 72.88 196 HIS A C 1
ATOM 1553 O O . HIS A 1 196 ? -29.701 -20.354 45.298 1.00 72.88 196 HIS A O 1
ATOM 1559 N N . THR A 1 197 ? -30.383 -20.322 47.433 1.00 71.31 197 THR A N 1
ATOM 1560 C CA . THR A 1 197 ? -29.036 -20.328 48.036 1.00 71.31 197 THR A CA 1
ATOM 1561 C C . THR A 1 197 ? -28.220 -21.576 47.695 1.00 71.31 197 THR A C 1
ATOM 1563 O O . THR A 1 197 ? -27.014 -21.478 47.463 1.00 71.31 197 THR A O 1
ATOM 1566 N N . LYS A 1 198 ? -28.864 -22.747 47.593 1.00 76.06 198 LYS A N 1
ATOM 1567 C CA . LYS A 1 198 ? -28.196 -24.003 47.207 1.00 76.06 198 LYS A CA 1
ATOM 1568 C C . LYS A 1 198 ? -27.726 -23.942 45.753 1.00 76.06 198 LYS A C 1
ATOM 1570 O O . LYS A 1 198 ? -26.574 -24.254 45.467 1.00 76.06 198 LYS A O 1
ATOM 1575 N N . PHE A 1 199 ? -28.587 -23.479 44.845 1.00 77.69 199 PHE A N 1
ATOM 1576 C CA . PHE A 1 199 ? -28.232 -23.316 43.431 1.00 77.69 199 PHE A CA 1
ATOM 1577 C C . PHE A 1 199 ? -27.141 -22.259 43.219 1.00 77.69 199 PHE A C 1
ATOM 1579 O O . PHE A 1 199 ? -26.254 -22.475 42.396 1.00 77.69 199 PHE A O 1
ATOM 1586 N N . MET A 1 200 ? -27.151 -21.176 44.003 1.00 74.44 200 MET A N 1
ATOM 1587 C CA . MET A 1 200 ? -26.119 -20.135 43.981 1.00 74.44 200 MET A CA 1
ATOM 1588 C C . MET A 1 200 ? -24.731 -20.685 44.354 1.00 74.44 200 MET A C 1
ATOM 1590 O O . MET A 1 200 ? -23.768 -20.416 43.637 1.00 74.44 200 MET A O 1
ATOM 1594 N N . MET A 1 201 ? -24.624 -21.495 45.418 1.00 76.44 201 MET A N 1
ATOM 1595 C CA . MET A 1 201 ? -23.358 -22.119 45.841 1.00 76.44 201 MET A CA 1
ATOM 1596 C C . MET A 1 201 ? -22.807 -23.090 44.786 1.00 76.44 201 MET A C 1
ATOM 1598 O O . MET A 1 201 ? -21.649 -22.968 44.387 1.00 76.44 201 MET A O 1
ATOM 1602 N N . PHE A 1 202 ? -23.646 -24.000 44.276 1.00 78.00 202 PHE A N 1
ATOM 1603 C CA . PHE A 1 202 ? -23.241 -24.938 43.222 1.00 78.00 202 PHE A CA 1
ATOM 1604 C C . PHE A 1 202 ? -22.864 -24.228 41.913 1.00 78.00 202 PHE A C 1
ATOM 1606 O O . PHE A 1 202 ? -21.916 -24.639 41.245 1.00 78.00 202 PHE A O 1
ATOM 1613 N N . GLY A 1 203 ? -23.550 -23.132 41.572 1.00 79.06 203 GLY A N 1
ATOM 1614 C CA . GLY A 1 203 ? -23.231 -22.316 40.401 1.00 79.06 203 GLY A CA 1
ATOM 1615 C C . GLY A 1 203 ? -21.845 -21.677 40.488 1.00 79.06 203 GLY A C 1
ATOM 1616 O O . GLY A 1 203 ? -21.102 -21.705 39.509 1.00 79.06 203 GLY A O 1
ATOM 1617 N N . GLN A 1 204 ? -21.437 -21.173 41.661 1.00 80.81 204 GLN A N 1
ATOM 1618 C CA . GLN A 1 204 ? -20.088 -20.607 41.830 1.00 80.81 204 GLN A CA 1
ATOM 1619 C C . GLN A 1 204 ? -18.986 -21.660 41.662 1.00 80.81 204 GLN A C 1
ATOM 1621 O O . GLN A 1 204 ? -17.985 -21.399 40.993 1.00 80.81 204 GLN A O 1
ATOM 1626 N N . SER A 1 205 ? -19.174 -22.858 42.222 1.00 78.81 205 SER A N 1
ATOM 1627 C CA . SER A 1 205 ? -18.226 -23.967 42.055 1.00 78.81 205 SER A CA 1
ATOM 1628 C C . SER A 1 205 ? -18.111 -24.414 40.594 1.00 78.81 205 SER A C 1
ATOM 1630 O O . SER A 1 205 ? -17.010 -24.702 40.127 1.00 78.81 205 SER A O 1
ATOM 1632 N N . LEU A 1 206 ? -19.221 -24.408 39.847 1.00 79.69 206 LEU A N 1
ATOM 1633 C CA . LEU A 1 206 ? -19.237 -24.730 38.418 1.00 79.69 206 LEU A CA 1
ATOM 1634 C C . LEU A 1 206 ? -18.488 -23.681 37.578 1.00 79.69 206 LEU A C 1
ATOM 1636 O O . LEU A 1 206 ? -17.726 -24.040 36.682 1.00 79.69 206 LEU A O 1
ATOM 1640 N N . TRP A 1 207 ? -18.653 -22.388 37.875 1.00 79.44 207 TRP A N 1
ATOM 1641 C CA . TRP A 1 207 ? -17.926 -21.319 37.179 1.00 79.44 207 TRP A CA 1
ATOM 1642 C C . TRP A 1 207 ? -16.423 -21.339 37.469 1.00 79.44 207 TRP A C 1
ATOM 1644 O O . TRP A 1 207 ? -15.629 -21.114 36.557 1.00 79.44 207 TRP A O 1
ATOM 1654 N N . LEU A 1 208 ? -16.019 -21.665 38.700 1.00 80.12 208 LEU A N 1
ATOM 1655 C CA . LEU A 1 208 ? -14.610 -21.893 39.041 1.00 80.12 208 LEU A CA 1
ATOM 1656 C C . LEU A 1 208 ? -14.018 -23.068 38.253 1.00 80.12 208 LEU A C 1
ATOM 1658 O O . LEU A 1 208 ? -12.914 -22.949 37.719 1.00 80.12 208 LEU A O 1
ATOM 1662 N N . LEU A 1 209 ? -14.769 -24.166 38.125 1.00 79.06 209 LEU A N 1
ATOM 1663 C CA . LEU A 1 209 ? -14.379 -25.320 37.315 1.00 79.06 209 LEU A CA 1
ATOM 1664 C C . LEU A 1 209 ? -14.254 -24.956 35.825 1.00 79.06 209 LEU A C 1
ATOM 1666 O O . LEU A 1 209 ? -13.296 -25.360 35.168 1.00 79.06 209 LEU A O 1
ATOM 1670 N N . LEU A 1 210 ? -15.181 -24.148 35.299 1.00 81.00 210 LEU A N 1
ATOM 1671 C CA . LEU A 1 210 ? -15.159 -23.682 33.912 1.00 81.00 210 LEU A CA 1
ATOM 1672 C C . LEU A 1 210 ? -13.952 -22.774 33.628 1.00 81.00 210 LEU A C 1
ATOM 1674 O O . LEU A 1 210 ? -13.268 -22.960 32.624 1.00 81.00 210 LEU A O 1
ATOM 1678 N N . VAL A 1 211 ? -13.651 -21.825 34.519 1.00 81.94 211 VAL A N 1
ATOM 1679 C CA . VAL A 1 211 ? -12.471 -20.951 34.395 1.00 81.94 211 VAL A CA 1
ATOM 1680 C C . VAL A 1 211 ? -11.176 -21.763 34.493 1.00 81.94 211 VAL A C 1
ATOM 1682 O O . VAL A 1 211 ? -10.268 -21.547 33.695 1.00 81.94 211 VAL A O 1
ATOM 1685 N N . ALA A 1 212 ? -11.100 -22.740 35.403 1.00 76.31 212 ALA A N 1
ATOM 1686 C CA . ALA A 1 212 ? -9.952 -23.642 35.508 1.00 76.31 212 ALA A CA 1
ATOM 1687 C C . ALA A 1 212 ? -9.738 -24.465 34.223 1.00 76.31 212 ALA A C 1
ATOM 1689 O O . ALA A 1 212 ? -8.604 -24.606 33.763 1.00 76.31 212 ALA A O 1
ATOM 1690 N N . TYR A 1 213 ? -10.824 -24.949 33.610 1.00 79.12 213 TYR A N 1
ATOM 1691 C CA . TYR A 1 213 ? -10.772 -25.661 32.333 1.00 79.12 213 TYR A CA 1
ATOM 1692 C C . TYR A 1 213 ? -10.310 -24.757 31.184 1.00 79.12 213 TYR A C 1
ATOM 1694 O O . TYR A 1 213 ? -9.414 -25.139 30.435 1.00 79.12 213 TYR A O 1
ATOM 1702 N N . VAL A 1 214 ? -10.846 -23.538 31.065 1.00 79.56 214 VAL A N 1
ATOM 1703 C CA . VAL A 1 214 ? -10.393 -22.581 30.040 1.00 79.56 214 VAL A CA 1
ATOM 1704 C C . VAL A 1 214 ? -8.909 -22.242 30.219 1.00 79.56 214 VAL A C 1
ATOM 1706 O O . VAL A 1 214 ? -8.167 -22.215 29.239 1.00 79.56 214 VAL A O 1
ATOM 1709 N N . CYS A 1 215 ? -8.446 -22.064 31.460 1.00 80.06 215 CYS A N 1
ATOM 1710 C CA . CYS A 1 215 ? -7.037 -21.807 31.751 1.00 80.06 215 CYS A CA 1
ATOM 1711 C C . CYS A 1 215 ? -6.106 -22.977 31.390 1.00 80.06 215 CYS A C 1
ATOM 1713 O O . CYS A 1 215 ? -4.930 -22.743 31.113 1.00 80.06 215 CYS A O 1
ATOM 1715 N N . SER A 1 216 ? -6.610 -24.218 31.350 1.00 78.38 216 SER A N 1
ATOM 1716 C CA . SER A 1 216 ? -5.810 -25.406 31.008 1.00 78.38 216 SER A CA 1
ATOM 1717 C C . SER A 1 216 ? -5.274 -25.400 29.569 1.00 78.38 216 SER A C 1
ATOM 1719 O O . SER A 1 216 ? -4.256 -26.029 29.294 1.00 78.38 216 SER A O 1
ATOM 1721 N N . PHE A 1 217 ? -5.879 -24.616 28.668 1.00 76.81 217 PHE A N 1
ATOM 1722 C CA . PHE A 1 217 ? -5.423 -24.472 27.280 1.00 76.81 217 PHE A CA 1
ATOM 1723 C C . PHE A 1 217 ? -4.232 -23.518 27.100 1.00 76.81 217 PHE A C 1
ATOM 1725 O O . PHE A 1 217 ? -3.655 -23.471 26.017 1.00 76.81 217 PHE A O 1
ATOM 1732 N N . LEU A 1 218 ? -3.847 -22.755 28.132 1.00 76.75 218 LEU A N 1
ATOM 1733 C CA . LEU A 1 218 ? -2.797 -21.729 28.035 1.00 76.75 218 LEU A CA 1
ATOM 1734 C C . LEU A 1 218 ? -1.366 -22.251 28.279 1.00 76.75 218 LEU A C 1
ATOM 1736 O O . LEU A 1 218 ? -0.423 -21.457 28.335 1.00 76.75 218 LEU A O 1
ATOM 1740 N N . GLY A 1 219 ? -1.176 -23.570 28.404 1.00 75.31 219 GLY A N 1
ATOM 1741 C CA . GLY A 1 219 ? 0.150 -24.184 28.531 1.00 75.31 219 GLY A CA 1
ATOM 1742 C C . GLY A 1 219 ? 0.933 -23.653 29.751 1.00 75.31 219 GLY A C 1
ATOM 1743 O O . GLY A 1 219 ? 0.380 -23.632 30.850 1.00 75.31 219 GLY A O 1
ATOM 1744 N N . PRO A 1 220 ? 2.190 -23.177 29.609 1.00 76.69 220 PRO A N 1
ATOM 1745 C CA . PRO A 1 220 ? 3.004 -22.677 30.731 1.00 76.69 220 PRO A CA 1
ATOM 1746 C C . PRO A 1 220 ? 2.390 -21.497 31.506 1.00 76.69 220 PRO A C 1
ATOM 1748 O O . PRO A 1 220 ? 2.763 -21.245 32.650 1.00 76.69 220 PRO A O 1
ATOM 1751 N N . LEU A 1 221 ? 1.449 -20.766 30.897 1.00 76.38 221 LEU A N 1
ATOM 1752 C CA . LEU A 1 221 ? 0.775 -19.613 31.505 1.00 76.38 221 LEU A CA 1
ATOM 1753 C C . LEU A 1 221 ? -0.482 -19.992 32.306 1.00 76.38 221 LEU A C 1
ATOM 1755 O O . LEU A 1 221 ? -1.123 -19.107 32.873 1.00 76.38 221 LEU A O 1
ATOM 1759 N N . GLN A 1 222 ? -0.827 -21.281 32.400 1.00 79.12 222 GLN A N 1
ATOM 1760 C CA . GLN A 1 222 ? -2.042 -21.765 33.064 1.00 79.12 222 GLN A CA 1
ATOM 1761 C C . GLN A 1 222 ? -2.191 -21.250 34.506 1.00 79.12 222 GLN A C 1
ATOM 1763 O O . GLN A 1 222 ? -3.229 -20.684 34.850 1.00 79.12 222 GLN A O 1
ATOM 1768 N N . VAL A 1 223 ? -1.165 -21.423 35.350 1.00 79.31 223 VAL A N 1
ATOM 1769 C CA . VAL A 1 223 ? -1.232 -21.049 36.777 1.00 79.31 223 VAL A CA 1
ATOM 1770 C C . VAL A 1 223 ? -1.244 -19.523 36.975 1.00 79.31 223 VAL A C 1
ATOM 1772 O O . VAL A 1 223 ? -2.128 -19.040 37.687 1.00 79.31 223 VAL A O 1
ATOM 1775 N N . PRO A 1 224 ? -0.362 -18.730 36.326 1.00 80.06 224 PRO A N 1
ATOM 1776 C CA . PRO A 1 224 ? -0.407 -17.270 36.430 1.00 80.06 224 PRO A CA 1
ATOM 1777 C C . PRO A 1 224 ? -1.728 -16.656 35.949 1.00 80.06 224 PRO A C 1
ATOM 1779 O O . PRO A 1 224 ? -2.269 -15.773 36.613 1.00 80.06 224 PRO A O 1
ATOM 1782 N N . VAL A 1 225 ? -2.278 -17.132 34.825 1.00 81.31 225 VAL A N 1
ATOM 1783 C CA . VAL A 1 225 ? -3.534 -16.605 34.259 1.00 81.31 225 VAL A CA 1
ATOM 1784 C C . VAL A 1 225 ? -4.730 -16.991 35.126 1.00 81.31 225 VAL A C 1
ATOM 1786 O O . VAL A 1 225 ? -5.596 -16.154 35.377 1.00 81.31 225 VAL A O 1
ATOM 1789 N N . PHE A 1 226 ? -4.757 -18.215 35.657 1.00 82.81 226 PHE A N 1
ATOM 1790 C CA . PHE A 1 226 ? -5.787 -18.633 36.606 1.00 82.81 226 PHE A CA 1
ATOM 1791 C C . PHE A 1 226 ? -5.765 -17.783 37.887 1.00 82.81 226 PHE A C 1
ATOM 1793 O O . PHE A 1 226 ? -6.805 -17.262 38.290 1.00 82.81 226 PHE A O 1
ATOM 1800 N N . MET A 1 227 ? -4.585 -17.548 38.474 1.00 82.38 227 MET A N 1
ATOM 1801 C CA . MET A 1 227 ? -4.437 -16.674 39.646 1.00 82.38 227 MET A CA 1
ATOM 1802 C C . MET A 1 227 ? -4.845 -15.225 39.354 1.00 82.38 227 MET A C 1
ATOM 1804 O O . MET A 1 227 ? -5.522 -14.601 40.173 1.00 82.38 227 MET A O 1
ATOM 1808 N N . ALA A 1 228 ? -4.497 -14.694 38.179 1.00 84.81 228 ALA A N 1
ATOM 1809 C CA . ALA A 1 228 ? -4.901 -13.354 37.763 1.00 84.81 228 ALA A CA 1
ATOM 1810 C C . ALA A 1 228 ? -6.427 -13.224 37.609 1.00 84.81 228 ALA A C 1
ATOM 1812 O O . ALA A 1 228 ? -7.001 -12.227 38.045 1.00 84.81 228 ALA A O 1
ATOM 1813 N N . LEU A 1 229 ? -7.100 -14.236 37.047 1.00 86.88 229 LEU A N 1
ATOM 1814 C CA . LEU A 1 229 ? -8.561 -14.254 36.913 1.00 86.88 229 LEU A CA 1
ATOM 1815 C C . LEU A 1 229 ? -9.273 -14.359 38.268 1.00 86.88 229 LEU A C 1
ATOM 1817 O O . LEU A 1 229 ? -10.284 -13.685 38.470 1.00 86.88 229 LEU A O 1
ATOM 1821 N N . LEU A 1 230 ? -8.735 -15.137 39.214 1.00 85.19 230 LEU A N 1
ATOM 1822 C CA . LEU A 1 230 ? -9.260 -15.197 40.583 1.00 85.19 230 LEU A CA 1
ATOM 1823 C C . LEU A 1 230 ? -9.108 -13.857 41.311 1.00 85.19 230 LEU A C 1
ATOM 1825 O O . LEU A 1 230 ? -10.066 -13.378 41.918 1.00 85.19 230 LEU A O 1
ATOM 1829 N N . LEU A 1 231 ? -7.938 -13.218 41.204 1.00 87.50 231 LEU A N 1
ATOM 1830 C CA . LEU A 1 231 ? -7.688 -11.888 41.767 1.00 87.50 231 LEU A CA 1
ATOM 1831 C C . LEU A 1 231 ? -8.591 -10.821 41.137 1.00 87.50 231 LEU A C 1
ATOM 1833 O O . LEU A 1 231 ? -9.133 -9.975 41.846 1.00 87.50 231 LEU A O 1
ATOM 1837 N N . TYR A 1 232 ? -8.806 -10.880 39.822 1.00 87.81 232 TYR A N 1
ATOM 1838 C CA . TYR A 1 232 ? -9.713 -9.979 39.112 1.00 87.81 232 TYR A CA 1
ATOM 1839 C C . TYR A 1 232 ? -11.178 -10.186 39.529 1.00 87.81 232 TYR A C 1
ATOM 1841 O O . TYR A 1 232 ? -11.909 -9.216 39.737 1.00 87.81 232 TYR A O 1
ATOM 1849 N N . GLY A 1 233 ? -11.597 -11.439 39.734 1.00 84.38 233 GLY A N 1
ATOM 1850 C CA . GLY A 1 233 ? -12.910 -11.770 40.286 1.00 84.38 233 GLY A CA 1
ATOM 1851 C C . GLY A 1 233 ? -13.104 -11.253 41.709 1.00 84.38 233 GLY A C 1
ATOM 1852 O O . GLY A 1 233 ? -14.127 -10.629 41.996 1.00 84.38 233 GLY A O 1
ATOM 1853 N N . LEU A 1 234 ? -12.101 -11.432 42.573 1.00 86.06 234 LEU A N 1
ATOM 1854 C CA . LEU A 1 234 ? -12.093 -10.893 43.934 1.00 86.06 234 LEU A CA 1
ATOM 1855 C C . LEU A 1 234 ? -12.186 -9.359 43.923 1.00 86.06 234 LEU A C 1
ATOM 1857 O O . LEU A 1 234 ? -13.003 -8.787 44.642 1.00 86.06 234 LEU A O 1
ATOM 1861 N N . ALA A 1 235 ? -11.409 -8.694 43.065 1.00 85.56 235 ALA A N 1
ATOM 1862 C CA . ALA A 1 235 ? -11.465 -7.246 42.889 1.00 85.56 235 ALA A CA 1
ATOM 1863 C C . ALA A 1 235 ? -12.856 -6.774 42.429 1.00 85.56 235 ALA A C 1
ATOM 1865 O O . ALA A 1 235 ? -13.349 -5.762 42.925 1.00 85.56 235 ALA A O 1
ATOM 1866 N N . GLY A 1 236 ? -13.521 -7.525 41.543 1.00 83.31 236 GLY A N 1
ATOM 1867 C CA . GLY A 1 236 ? -14.906 -7.272 41.134 1.00 83.31 236 GLY A CA 1
ATOM 1868 C C . GLY A 1 236 ? -15.905 -7.373 42.292 1.00 83.31 236 GLY A C 1
ATOM 1869 O O . GLY A 1 236 ? -16.767 -6.504 42.446 1.00 83.31 236 GLY A O 1
ATOM 1870 N N . VAL A 1 237 ? -15.769 -8.385 43.151 1.00 82.31 237 VAL A N 1
ATOM 1871 C CA . VAL A 1 237 ? -16.615 -8.542 44.348 1.00 82.31 237 VAL A CA 1
ATOM 1872 C C . VAL A 1 237 ? -16.384 -7.395 45.332 1.00 82.31 237 VAL A C 1
ATOM 1874 O O . VAL A 1 237 ? -17.343 -6.747 45.745 1.00 82.31 237 VAL A O 1
ATOM 1877 N N . VAL A 1 238 ? -15.124 -7.077 45.646 1.00 84.00 238 VAL A N 1
ATOM 1878 C CA . VAL A 1 238 ? -14.756 -5.965 46.542 1.00 84.00 238 VAL A CA 1
ATOM 1879 C C . VAL A 1 238 ? -15.269 -4.626 46.009 1.00 84.00 238 VAL A C 1
ATOM 1881 O O . VAL A 1 238 ? -15.795 -3.821 46.775 1.00 84.00 238 VAL A O 1
ATOM 1884 N N . TYR A 1 239 ? -15.167 -4.392 44.699 1.00 82.19 239 TYR A N 1
ATOM 1885 C CA . TYR A 1 239 ? -15.703 -3.191 44.061 1.00 82.19 239 TYR A CA 1
ATOM 1886 C C . TYR A 1 239 ? -17.223 -3.083 44.226 1.00 82.19 239 TYR A C 1
ATOM 1888 O O . TYR A 1 239 ? -17.721 -2.021 44.593 1.00 82.19 239 TYR A O 1
ATOM 1896 N N . THR A 1 240 ? -17.942 -4.193 44.040 1.00 78.38 240 THR A N 1
ATOM 1897 C CA . THR A 1 240 ? -19.401 -4.252 44.220 1.00 78.38 240 THR A CA 1
ATOM 1898 C C . THR A 1 240 ? -19.793 -3.944 45.668 1.00 78.38 240 THR A C 1
ATOM 1900 O O . THR A 1 240 ? -20.703 -3.152 45.902 1.00 78.38 240 THR A O 1
ATOM 1903 N N . TYR A 1 241 ? -19.075 -4.507 46.647 1.00 79.19 241 TYR A N 1
ATOM 1904 C CA . TYR A 1 241 ? -19.298 -4.222 48.070 1.00 79.19 241 TYR A CA 1
ATOM 1905 C C . TYR A 1 241 ? -18.988 -2.768 48.440 1.00 79.19 241 TYR A C 1
ATOM 1907 O O . TYR A 1 241 ? -19.724 -2.155 49.211 1.00 79.19 241 TYR A O 1
ATOM 1915 N N . ARG A 1 242 ? -17.923 -2.189 47.874 1.00 80.38 242 ARG A N 1
ATOM 1916 C CA . ARG A 1 242 ? -17.565 -0.783 48.099 1.00 80.38 242 ARG A CA 1
ATOM 1917 C C . ARG A 1 242 ? -18.623 0.164 47.534 1.00 80.38 242 ARG A C 1
ATOM 1919 O O . ARG A 1 242 ? -19.024 1.092 48.226 1.00 80.38 242 ARG A O 1
ATOM 1926 N N . GLU A 1 243 ? -19.101 -0.087 46.315 1.00 72.62 243 GLU A N 1
ATOM 1927 C CA . GLU A 1 243 ? -20.167 0.715 45.701 1.00 72.62 243 GLU A CA 1
ATOM 1928 C C . GLU A 1 243 ? -21.490 0.585 46.481 1.00 72.62 243 GLU A C 1
ATOM 1930 O O . GLU A 1 243 ? -22.227 1.559 46.632 1.00 72.62 243 GLU A O 1
ATOM 1935 N N . GLN A 1 244 ? -21.782 -0.603 47.026 1.00 63.59 244 GLN A N 1
ATOM 1936 C CA . GLN A 1 244 ? -22.917 -0.818 47.928 1.00 63.59 244 GLN A CA 1
ATOM 1937 C C . GLN A 1 244 ? -22.795 -0.010 49.223 1.00 63.59 244 GLN A C 1
ATOM 1939 O O . GLN A 1 244 ? -23.779 0.597 49.634 1.00 63.59 244 GLN A O 1
ATOM 1944 N N . PHE A 1 245 ? -21.610 0.029 49.838 1.00 69.25 245 PHE A N 1
ATOM 1945 C CA . PHE A 1 245 ? -21.356 0.811 51.050 1.00 69.25 245 PHE A CA 1
ATOM 1946 C C . PHE A 1 245 ? -21.530 2.316 50.797 1.00 69.25 245 PHE A C 1
ATOM 1948 O O . PHE A 1 245 ? -22.190 3.005 51.567 1.00 69.25 245 PHE A O 1
ATOM 1955 N N . GLU A 1 246 ? -21.024 2.807 49.665 1.00 71.75 246 GLU A N 1
ATOM 1956 C CA . GLU A 1 246 ? -21.094 4.220 49.272 1.00 71.75 246 GLU A CA 1
ATOM 1957 C C . GLU A 1 246 ? -22.532 4.661 48.926 1.00 71.75 246 GLU A C 1
ATOM 1959 O O . GLU A 1 246 ? -22.953 5.755 49.295 1.00 71.75 246 GLU A O 1
ATOM 1964 N N . LYS A 1 247 ? -23.332 3.787 48.293 1.00 61.88 247 LYS A N 1
ATOM 1965 C CA . LYS A 1 247 ? -24.759 4.042 48.001 1.00 61.88 247 LYS A CA 1
ATOM 1966 C C . LYS A 1 247 ? -25.696 3.795 49.185 1.00 61.88 247 LYS A C 1
ATOM 1968 O O . LYS A 1 247 ? -26.789 4.345 49.185 1.00 61.88 247 LYS A O 1
ATOM 1973 N N . SER A 1 248 ? -25.303 2.989 50.173 1.00 54.75 248 SER A N 1
ATOM 1974 C CA . SER A 1 248 ? -26.084 2.760 51.400 1.00 54.75 248 SER A CA 1
ATOM 1975 C C . SER A 1 248 ? -26.062 3.958 52.357 1.00 54.75 248 SER A C 1
ATOM 1977 O O . SER A 1 248 ? -26.885 4.009 53.266 1.00 54.75 248 SER A O 1
ATOM 1979 N N . SER A 1 249 ? -25.152 4.918 52.158 1.00 57.16 249 SER A N 1
ATOM 1980 C CA . SER A 1 249 ? -25.186 6.229 52.823 1.00 57.16 249 SER A CA 1
ATOM 1981 C C . SER A 1 249 ? -26.149 7.231 52.162 1.00 57.16 249 SER A C 1
ATOM 1983 O O . SER A 1 249 ? -26.325 8.322 52.695 1.00 57.16 249 SER A O 1
ATOM 1985 N N . GLY A 1 250 ? -26.774 6.883 51.028 1.00 53.44 250 GLY A N 1
ATOM 1986 C CA . GLY A 1 250 ? -27.884 7.620 50.411 1.00 53.44 250 GLY A CA 1
ATOM 1987 C C . GLY A 1 250 ? -29.222 6.889 50.602 1.00 53.44 250 GLY A C 1
ATOM 1988 O O . GLY A 1 250 ? -29.237 5.672 50.760 1.00 53.44 250 GLY A O 1
ATOM 1989 N N . ASP A 1 251 ? -30.329 7.635 50.564 1.00 49.47 251 ASP A N 1
ATOM 1990 C CA . ASP A 1 251 ? -31.708 7.329 51.023 1.00 49.47 251 ASP A CA 1
ATOM 1991 C C . ASP A 1 251 ? -32.434 6.090 50.410 1.00 49.47 251 ASP A C 1
ATOM 1993 O O . ASP A 1 251 ? -33.637 5.911 50.566 1.00 49.47 251 ASP A O 1
ATOM 1997 N N . ASP A 1 252 ? -31.729 5.181 49.727 1.00 50.56 252 ASP A N 1
ATOM 1998 C CA . ASP A 1 252 ? -32.278 4.044 48.963 1.00 50.56 252 ASP A CA 1
ATOM 1999 C C . ASP A 1 252 ? -32.095 2.672 49.668 1.00 50.56 252 ASP A C 1
ATOM 2001 O O . ASP A 1 252 ? -31.845 1.644 49.027 1.00 50.56 252 ASP A O 1
ATOM 2005 N N . ALA A 1 253 ? -32.188 2.605 51.000 1.00 51.12 253 ALA A N 1
ATOM 2006 C CA . ALA A 1 253 ? -31.768 1.434 51.792 1.00 51.12 253 ALA A CA 1
ATOM 2007 C C . ALA A 1 253 ? -32.590 0.131 51.594 1.00 51.12 253 ALA A C 1
ATOM 2009 O O . ALA A 1 253 ? -32.109 -0.948 51.936 1.00 51.12 253 ALA A O 1
ATOM 2010 N N . ASN A 1 254 ? -33.789 0.178 50.999 1.00 44.94 254 ASN A N 1
ATOM 2011 C CA . ASN A 1 254 ? -34.744 -0.949 51.047 1.00 44.94 254 ASN A CA 1
ATOM 2012 C C . ASN A 1 254 ? -34.847 -1.816 49.777 1.00 44.94 254 ASN A C 1
ATOM 2014 O O . ASN A 1 254 ? -35.740 -2.655 49.667 1.00 44.94 254 ASN A O 1
ATOM 2018 N N . VAL A 1 255 ? -33.956 -1.657 48.795 1.00 55.38 255 VAL A N 1
ATOM 2019 C CA . VAL A 1 255 ? -34.048 -2.419 47.535 1.00 55.38 255 VAL A CA 1
ATOM 2020 C C . VAL A 1 255 ? -33.205 -3.699 47.604 1.00 55.38 255 VAL A C 1
ATOM 2022 O O . VAL A 1 255 ? -31.980 -3.629 47.700 1.00 55.38 255 VAL A O 1
ATOM 2025 N N . SER A 1 256 ? -33.860 -4.866 47.505 1.00 53.25 256 SER A N 1
ATOM 2026 C CA . SER A 1 256 ? -33.218 -6.190 47.554 1.00 53.25 256 SER A CA 1
ATOM 2027 C C . SER A 1 256 ? -32.105 -6.349 46.503 1.00 53.25 256 SER A C 1
ATOM 2029 O O . SER A 1 256 ? -32.187 -5.821 45.390 1.00 53.25 256 SER A O 1
ATOM 2031 N N . ILE A 1 257 ? -31.057 -7.110 46.846 1.00 48.34 257 ILE A N 1
ATOM 2032 C CA . ILE A 1 257 ? -29.902 -7.418 45.977 1.00 48.34 257 ILE A CA 1
ATOM 2033 C C . ILE A 1 257 ? -30.366 -7.946 44.610 1.00 48.34 257 ILE A C 1
ATOM 2035 O O . ILE A 1 257 ? -29.811 -7.584 43.574 1.00 48.34 257 ILE A O 1
ATOM 2039 N N . THR A 1 258 ? -31.431 -8.743 44.607 1.00 49.38 258 THR A N 1
ATOM 2040 C CA . THR A 1 258 ? -32.101 -9.282 43.421 1.00 49.38 258 THR A CA 1
ATOM 2041 C C . THR A 1 258 ? -32.724 -8.204 42.534 1.00 49.38 258 THR A C 1
ATOM 2043 O O . THR A 1 258 ? -32.517 -8.245 41.325 1.00 49.38 258 THR A O 1
ATOM 2046 N N . GLU A 1 259 ? -33.398 -7.197 43.097 1.00 56.16 259 GLU A N 1
ATOM 2047 C CA . GLU A 1 259 ? -34.022 -6.114 42.317 1.00 56.16 259 GLU A CA 1
ATOM 2048 C C . GLU A 1 259 ? -32.976 -5.157 41.717 1.00 56.16 259 GLU A C 1
ATOM 2050 O O . GLU A 1 259 ? -33.147 -4.643 40.610 1.00 56.16 259 GLU A O 1
ATOM 2055 N N . ARG A 1 260 ? -31.852 -4.934 42.418 1.00 54.06 260 ARG A N 1
ATOM 2056 C CA . ARG A 1 260 ? -30.734 -4.128 41.895 1.00 54.06 260 ARG A CA 1
ATOM 2057 C C . ARG A 1 260 ? -29.984 -4.868 40.787 1.00 54.06 260 ARG A C 1
ATOM 2059 O O . ARG A 1 260 ? -29.719 -4.267 39.753 1.00 54.06 260 ARG A O 1
ATOM 2066 N N . LEU A 1 261 ? -29.712 -6.168 40.958 1.00 52.62 261 LEU A N 1
ATOM 2067 C CA . LEU A 1 261 ? -29.142 -7.042 39.918 1.00 52.62 261 LEU A CA 1
ATOM 2068 C C . LEU A 1 261 ? -30.047 -7.151 38.681 1.00 52.62 261 LEU A C 1
ATOM 2070 O O . LEU A 1 261 ? -29.537 -7.173 37.563 1.00 52.62 261 LEU A O 1
ATOM 2074 N N . ARG A 1 262 ? -31.372 -7.122 38.865 1.00 50.59 262 ARG A N 1
ATOM 2075 C CA . ARG A 1 262 ? -32.361 -7.069 37.778 1.00 50.59 262 ARG A CA 1
ATOM 2076 C C . ARG A 1 262 ? -32.246 -5.785 36.949 1.00 50.59 262 ARG A C 1
ATOM 2078 O O . ARG A 1 262 ? -32.108 -5.870 35.733 1.00 50.59 262 ARG A O 1
ATOM 2085 N N . ARG A 1 263 ? -32.153 -4.613 37.599 1.00 53.09 263 ARG A N 1
ATOM 2086 C CA . ARG A 1 263 ? -31.900 -3.322 36.918 1.00 53.09 263 ARG A CA 1
ATOM 2087 C C . ARG A 1 263 ? -30.545 -3.246 36.196 1.00 53.09 263 ARG A C 1
ATOM 2089 O O . ARG A 1 263 ? -30.363 -2.373 35.359 1.00 53.09 263 ARG A O 1
ATOM 2096 N N . PHE A 1 264 ? -29.582 -4.114 36.520 1.00 50.06 264 PHE A N 1
ATOM 2097 C CA . PHE A 1 264 ? -28.291 -4.183 35.820 1.00 50.06 264 PHE A CA 1
ATOM 2098 C C . PHE A 1 264 ? -28.342 -5.010 34.524 1.00 50.06 264 PHE A C 1
ATOM 2100 O O . PHE A 1 264 ? -27.518 -4.775 33.634 1.00 50.06 264 PHE A O 1
ATOM 2107 N N . VAL A 1 265 ? -29.276 -5.967 34.429 1.00 47.34 265 VAL A N 1
ATOM 2108 C CA . VAL A 1 265 ? -29.544 -6.767 33.220 1.00 47.34 265 VAL A CA 1
ATOM 2109 C C . VAL A 1 265 ? -30.491 -6.029 32.275 1.00 47.34 265 VAL A C 1
ATOM 2111 O O . VAL A 1 265 ? -30.300 -6.112 31.063 1.00 47.34 265 VAL A O 1
ATOM 2114 N N . ASP A 1 266 ? -31.437 -5.253 32.813 1.00 42.06 266 ASP A N 1
ATOM 2115 C CA . ASP A 1 266 ? -32.224 -4.298 32.031 1.00 42.06 266 ASP A CA 1
ATOM 2116 C C . ASP A 1 266 ? -31.312 -3.180 31.516 1.00 42.06 266 ASP A C 1
ATOM 2118 O O . ASP A 1 266 ? -31.082 -2.159 32.161 1.00 42.06 266 ASP A O 1
ATOM 2122 N N . VAL A 1 267 ? -30.745 -3.389 30.330 1.00 43.81 267 VAL A N 1
ATOM 2123 C CA . VAL A 1 267 ? -30.083 -2.341 29.559 1.00 43.81 267 VAL A CA 1
ATOM 2124 C C . VAL A 1 267 ? -31.158 -1.316 29.183 1.00 43.81 267 VAL A C 1
ATOM 2126 O O . VAL A 1 267 ? -32.046 -1.654 28.395 1.00 43.81 267 VAL A O 1
ATOM 2129 N N . PRO A 1 268 ? -31.097 -0.053 29.648 1.00 34.69 268 PRO A N 1
ATOM 2130 C CA . PRO A 1 268 ? -31.892 0.998 29.042 1.00 34.69 268 PRO A CA 1
ATOM 2131 C C . PRO A 1 268 ? -31.305 1.214 27.648 1.00 34.69 268 PRO A C 1
ATOM 2133 O O . PRO A 1 268 ? -30.293 1.892 27.474 1.00 34.69 268 PRO A O 1
ATOM 2136 N N . ARG A 1 269 ? -31.895 0.588 26.627 1.00 38.47 269 ARG A N 1
ATOM 2137 C CA . ARG A 1 269 ? -31.642 1.007 25.252 1.00 38.47 269 ARG A CA 1
ATOM 2138 C C . ARG A 1 269 ? -32.249 2.394 25.114 1.00 38.47 269 ARG A C 1
ATOM 2140 O O . ARG A 1 269 ? -33.463 2.547 25.223 1.00 38.47 269 ARG A O 1
ATOM 2147 N N . SER A 1 270 ? -31.390 3.383 24.878 1.00 30.41 270 SER A N 1
ATOM 2148 C CA . SER A 1 270 ? -31.807 4.696 24.393 1.00 30.41 270 SER A CA 1
ATOM 2149 C C . SER A 1 270 ? -32.864 4.519 23.288 1.00 30.41 270 SER A C 1
ATOM 2151 O O . SER A 1 270 ? -32.673 3.662 22.410 1.00 30.41 270 SER A O 1
ATOM 2153 N N . PRO A 1 271 ? -33.995 5.246 23.335 1.00 29.41 271 PRO A N 1
ATOM 2154 C CA . PRO A 1 271 ? -35.031 5.128 22.323 1.00 29.41 271 PRO A CA 1
ATOM 2155 C C . PRO A 1 271 ? -34.432 5.422 20.944 1.00 29.41 271 PRO A C 1
ATOM 2157 O O . PRO A 1 271 ? -33.724 6.411 20.749 1.00 29.41 271 PRO A O 1
ATOM 2160 N N . LYS A 1 272 ? -34.704 4.537 19.974 1.00 28.81 272 LYS A N 1
ATOM 2161 C CA . LYS A 1 272 ? -34.401 4.795 18.559 1.00 28.81 272 LYS A CA 1
ATOM 2162 C C . LYS A 1 272 ? -34.985 6.168 18.201 1.00 28.81 272 LYS A C 1
ATOM 2164 O O . LYS A 1 272 ? -36.151 6.389 18.526 1.00 28.81 272 LYS A O 1
ATOM 2169 N N . PRO A 1 273 ? -34.245 7.064 17.525 1.00 28.00 273 PRO A N 1
ATOM 2170 C CA . PRO A 1 273 ? -34.832 8.310 17.072 1.00 28.00 273 PRO A CA 1
ATOM 2171 C C . PRO A 1 273 ? -35.934 7.974 16.068 1.00 28.00 273 PRO A C 1
ATOM 2173 O O . PRO A 1 273 ? -35.680 7.463 14.973 1.00 28.00 273 PRO A O 1
ATOM 2176 N N . THR A 1 274 ? -37.173 8.235 16.477 1.00 24.33 274 THR A N 1
ATOM 2177 C CA . THR A 1 274 ? -38.287 8.463 15.566 1.00 24.33 274 THR A CA 1
ATOM 2178 C C . THR A 1 274 ? -37.828 9.521 14.574 1.00 24.33 274 THR A C 1
ATOM 2180 O O . THR A 1 274 ? -37.219 10.518 14.959 1.00 24.33 274 THR A O 1
ATOM 2183 N N . LYS A 1 275 ? -38.074 9.283 13.286 1.00 31.91 275 LYS A N 1
ATOM 2184 C CA . LYS A 1 275 ? -37.890 10.288 12.242 1.00 31.91 275 LYS A CA 1
ATOM 2185 C C . LYS A 1 275 ? -38.849 11.450 12.520 1.00 31.91 275 LYS A C 1
ATOM 2187 O O . LYS A 1 275 ? -39.952 11.472 11.989 1.00 31.91 275 LYS A O 1
ATOM 2192 N N . GLU A 1 276 ? -38.446 12.389 13.364 1.00 24.16 276 GLU A N 1
ATOM 2193 C CA . GLU A 1 276 ? -39.023 13.723 13.368 1.00 24.16 276 GLU A CA 1
ATOM 2194 C C . GLU A 1 276 ? -38.411 14.480 12.195 1.00 24.16 276 GLU A C 1
ATOM 2196 O O . GLU A 1 276 ? -37.206 14.728 12.122 1.00 24.16 276 GLU A O 1
ATOM 2201 N N . VAL A 1 277 ? -39.273 14.795 11.234 1.00 35.31 277 VAL A N 1
ATOM 2202 C CA . VAL A 1 277 ? -39.024 15.790 10.199 1.00 35.31 277 VAL A CA 1
ATOM 2203 C C . VAL A 1 277 ? -38.898 17.135 10.916 1.00 35.31 277 VAL A C 1
ATOM 2205 O O . VAL A 1 277 ? -39.886 17.830 11.132 1.00 35.31 277 VAL A O 1
ATOM 2208 N N . LEU A 1 278 ? -37.686 17.476 11.354 1.00 27.28 278 LEU A N 1
ATOM 2209 C CA . LEU A 1 278 ? -37.383 18.799 11.880 1.00 27.28 278 LEU A CA 1
ATOM 2210 C C . LEU A 1 278 ? -37.076 19.721 10.699 1.00 27.28 278 LEU A C 1
ATOM 2212 O O . LEU A 1 278 ? -35.990 19.683 10.121 1.00 27.28 278 LEU A O 1
ATOM 2216 N N . ASN A 1 279 ? -38.070 20.535 10.348 1.00 27.27 279 ASN A N 1
ATOM 2217 C CA . ASN A 1 279 ? -37.946 21.667 9.440 1.00 27.27 279 ASN A CA 1
ATOM 2218 C C . ASN A 1 279 ? -36.791 22.572 9.889 1.00 27.27 279 ASN A C 1
ATOM 2220 O O . ASN A 1 279 ? -36.886 23.280 10.892 1.00 27.27 279 ASN A O 1
ATOM 2224 N N . THR A 1 280 ? -35.697 22.579 9.134 1.00 24.77 280 THR A N 1
ATOM 2225 C CA . THR A 1 280 ? -34.607 23.536 9.317 1.00 24.77 280 THR A CA 1
ATOM 2226 C C . THR A 1 280 ? -34.959 24.855 8.636 1.00 24.77 280 THR A C 1
ATOM 2228 O O . THR A 1 280 ? -34.523 25.116 7.518 1.00 24.77 280 THR A O 1
ATOM 2231 N N . ASN A 1 281 ? -35.710 25.709 9.332 1.00 25.72 281 ASN A N 1
ATOM 2232 C CA . ASN A 1 281 ? -35.608 27.154 9.138 1.00 25.72 281 ASN A CA 1
ATOM 2233 C C . ASN A 1 281 ? -34.463 27.645 10.027 1.00 25.72 281 ASN A C 1
ATOM 2235 O O . ASN A 1 281 ? -34.655 27.978 11.193 1.00 25.72 281 ASN A O 1
ATOM 2239 N N . THR A 1 282 ? -33.241 27.614 9.497 1.00 26.95 282 THR A N 1
ATOM 2240 C CA . THR A 1 282 ? -32.066 28.143 10.191 1.00 26.95 282 THR A CA 1
ATOM 2241 C C . THR A 1 282 ? -32.024 29.659 10.014 1.00 26.95 282 THR A C 1
ATOM 2243 O O . THR A 1 282 ? -31.508 30.169 9.020 1.00 26.95 282 THR A O 1
ATOM 2246 N N . SER A 1 283 ? -32.552 30.379 11.000 1.00 25.97 283 SER A N 1
ATOM 2247 C CA . SER A 1 283 ? -32.200 31.768 11.277 1.00 25.97 283 SER A CA 1
ATOM 2248 C C . SER A 1 283 ? -30.705 31.837 11.604 1.00 25.97 283 SER A C 1
ATOM 2250 O O . SER A 1 283 ? -30.252 31.446 12.679 1.00 25.97 283 SER A O 1
ATOM 2252 N N . LYS A 1 284 ? -29.909 32.300 10.638 1.00 29.33 284 LYS A N 1
ATOM 2253 C CA . LYS A 1 284 ? -28.530 32.721 10.880 1.00 29.33 284 LYS A CA 1
ATOM 2254 C C . LYS A 1 284 ? -28.575 34.081 11.569 1.00 29.33 284 LYS A C 1
ATOM 2256 O O . LYS A 1 284 ? -28.880 35.080 10.928 1.00 29.33 284 LYS A O 1
ATOM 2261 N N . THR A 1 285 ? -28.248 34.116 12.855 1.00 26.86 285 THR A N 1
ATOM 2262 C CA . THR A 1 285 ? -27.816 35.342 13.529 1.00 26.86 285 THR A CA 1
ATOM 2263 C C . THR A 1 285 ? -26.501 35.778 12.884 1.00 26.86 285 THR A C 1
ATOM 2265 O O . THR A 1 285 ? -25.454 35.172 13.116 1.00 26.86 285 THR A O 1
ATOM 2268 N N . GLN A 1 286 ? -26.582 36.768 11.996 1.00 27.31 286 GLN A N 1
ATOM 2269 C CA . GLN A 1 286 ? -25.434 37.518 11.501 1.00 27.31 286 GLN A CA 1
ATOM 2270 C C . GLN A 1 286 ? -24.948 38.444 12.620 1.00 27.31 286 GLN A C 1
ATOM 2272 O O . GLN A 1 286 ? -25.747 39.112 13.269 1.00 27.31 286 GLN A O 1
ATOM 2277 N N . LEU A 1 287 ? -23.639 38.435 12.856 1.00 29.89 287 LEU A N 1
ATOM 2278 C CA . LEU A 1 287 ? -22.946 39.445 13.643 1.00 29.89 287 LEU A CA 1
ATOM 2279 C C . LEU A 1 287 ? -22.351 40.437 12.637 1.00 29.89 287 LEU A C 1
ATOM 2281 O O . LEU A 1 287 ? -21.577 40.033 11.767 1.00 29.89 287 LEU A O 1
ATOM 2285 N N . ASP A 1 288 ? -22.785 41.690 12.734 1.00 29.23 288 ASP A N 1
ATOM 2286 C CA . ASP A 1 288 ? -22.472 42.789 11.821 1.00 29.23 288 ASP A CA 1
ATOM 2287 C C . ASP A 1 288 ? -20.975 43.130 11.763 1.00 29.23 288 ASP A C 1
ATOM 2289 O O . ASP A 1 288 ? -20.311 43.311 12.786 1.00 29.23 288 ASP A O 1
ATOM 2293 N N . ALA A 1 289 ? -20.471 43.310 10.542 1.00 31.19 289 ALA A N 1
ATOM 2294 C CA . ALA A 1 289 ? -19.288 44.110 10.232 1.00 31.19 289 ALA A CA 1
ATOM 2295 C C . ALA A 1 289 ? -19.660 45.084 9.089 1.00 31.19 289 ALA A C 1
ATOM 2297 O O . ALA A 1 289 ? -20.436 44.699 8.212 1.00 31.19 289 ALA A O 1
ATOM 2298 N N . PRO A 1 290 ? -19.174 46.341 9.108 1.00 33.22 290 PRO A N 1
ATOM 2299 C CA . PRO A 1 290 ? -19.724 47.434 8.298 1.00 33.22 290 PRO A CA 1
ATOM 2300 C C . PRO A 1 290 ? -19.323 47.362 6.810 1.00 33.22 290 PRO A C 1
ATOM 2302 O O . PRO A 1 290 ? -18.331 46.707 6.476 1.00 33.22 290 PRO A O 1
ATOM 2305 N N . PRO A 1 291 ? -20.076 48.031 5.911 1.00 33.41 291 PRO A N 1
ATOM 2306 C CA . PRO A 1 291 ? -19.981 47.828 4.470 1.00 33.41 291 PRO A CA 1
ATOM 2307 C C . PRO A 1 291 ? -18.856 48.662 3.846 1.00 33.41 291 PRO A C 1
ATOM 2309 O O . PRO A 1 291 ? -18.586 49.785 4.270 1.00 33.41 291 PRO A O 1
ATOM 2312 N N . ALA A 1 292 ? -18.238 48.121 2.797 1.00 31.17 292 ALA A N 1
ATOM 2313 C CA . ALA A 1 292 ? -17.430 48.881 1.853 1.00 31.17 292 ALA A CA 1
ATOM 2314 C C . ALA A 1 292 ? -18.033 48.701 0.452 1.00 31.17 292 ALA A C 1
ATOM 2316 O O . ALA A 1 292 ? -18.165 47.577 -0.032 1.00 31.17 292 ALA A O 1
ATOM 2317 N N . ASP A 1 293 ? -18.436 49.823 -0.141 1.00 30.11 293 ASP A N 1
ATOM 2318 C CA . ASP A 1 293 ? -19.039 49.960 -1.466 1.00 30.11 293 ASP A CA 1
ATOM 2319 C C . ASP A 1 293 ? -18.047 49.711 -2.618 1.00 30.11 293 ASP A C 1
ATOM 2321 O O . ASP A 1 293 ? -16.886 50.120 -2.553 1.00 30.11 293 ASP A O 1
ATOM 2325 N N . GLY A 1 294 ? -18.558 49.157 -3.727 1.00 29.83 294 GLY A N 1
ATOM 2326 C CA . GLY A 1 294 ? -17.974 49.260 -5.078 1.00 29.83 294 GLY A CA 1
ATOM 2327 C C . GLY A 1 294 ? -17.605 47.927 -5.762 1.00 29.83 294 GLY A C 1
ATOM 2328 O O . GLY A 1 294 ? -17.253 46.969 -5.086 1.00 29.83 294 GLY A O 1
ATOM 2329 N N . PRO A 1 295 ? -17.678 47.840 -7.108 1.00 42.03 295 PRO A N 1
ATOM 2330 C CA . PRO A 1 295 ? -18.856 47.255 -7.757 1.00 42.03 295 PRO A CA 1
ATOM 2331 C C . PRO A 1 295 ? -18.564 46.120 -8.766 1.00 42.03 295 PRO A C 1
ATOM 2333 O O . PRO A 1 295 ? -17.443 45.954 -9.241 1.00 42.03 295 PRO A O 1
ATOM 2336 N N . THR A 1 296 ? -19.662 45.507 -9.231 1.00 31.08 296 THR A N 1
ATOM 2337 C CA . THR A 1 296 ? -19.884 44.901 -10.569 1.00 31.08 296 THR A CA 1
ATOM 2338 C C . THR A 1 296 ? -19.408 43.464 -10.825 1.00 31.08 296 THR A C 1
ATOM 2340 O O . THR A 1 296 ? -18.222 43.183 -10.957 1.00 31.08 296 THR A O 1
ATOM 2343 N N . ASP A 1 297 ? -20.401 42.577 -10.949 1.00 40.62 297 ASP A N 1
ATOM 2344 C CA . ASP A 1 297 ? -20.571 41.541 -11.977 1.00 40.62 297 ASP A CA 1
ATOM 2345 C C . ASP A 1 297 ? -19.303 40.891 -12.552 1.00 40.62 297 ASP A C 1
ATOM 2347 O O . ASP A 1 297 ? -18.718 41.355 -13.530 1.00 40.62 297 ASP A O 1
ATOM 2351 N N . ALA A 1 298 ? -18.954 39.724 -12.008 1.00 30.72 298 ALA A N 1
ATOM 2352 C CA . ALA A 1 298 ? -18.136 38.740 -12.703 1.00 30.72 298 ALA A CA 1
ATOM 2353 C C . ALA A 1 298 ? -18.971 37.470 -12.919 1.00 30.72 298 ALA A C 1
ATOM 2355 O O . ALA A 1 298 ? -19.374 36.798 -11.968 1.00 30.72 298 ALA A O 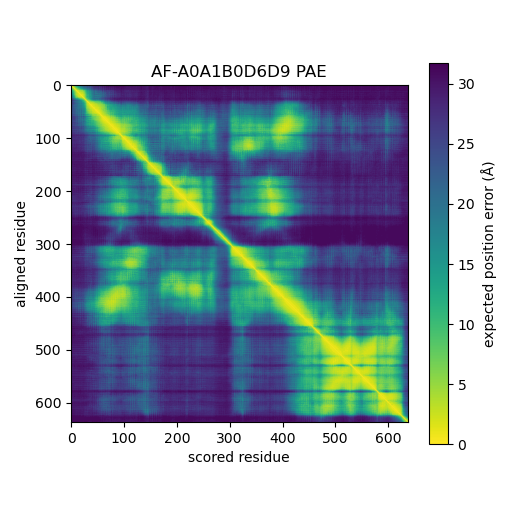1
ATOM 2356 N N . GLU A 1 299 ? -19.242 37.175 -14.190 1.00 33.75 299 GLU A N 1
ATOM 2357 C CA . GLU A 1 299 ? -19.790 35.913 -14.687 1.00 33.75 299 GLU A CA 1
ATOM 2358 C C . GLU A 1 299 ? -19.040 34.687 -14.122 1.00 33.75 299 GLU A C 1
ATOM 2360 O O . GLU A 1 299 ? -17.859 34.791 -13.769 1.00 33.75 299 GLU A O 1
ATOM 2365 N N . PRO A 1 300 ? -19.667 33.493 -14.060 1.00 40.12 300 PRO A N 1
ATOM 2366 C CA . PRO A 1 300 ? -18.975 32.277 -13.654 1.00 40.12 300 PRO A CA 1
ATOM 2367 C C . PRO A 1 300 ? -17.935 31.897 -14.719 1.00 40.12 300 PRO A C 1
ATOM 2369 O O . PRO A 1 300 ? -18.237 31.225 -15.704 1.00 40.12 300 PRO A O 1
ATOM 2372 N N . GLY A 1 301 ? -16.696 32.344 -14.506 1.00 36.94 301 GLY A N 1
ATOM 2373 C CA . GLY A 1 301 ? -15.535 31.991 -15.313 1.00 36.94 301 GLY A CA 1
ATOM 2374 C C . GLY A 1 301 ? -15.381 30.474 -15.432 1.00 36.94 301 GLY A C 1
ATOM 2375 O O . GLY A 1 301 ? -15.461 29.744 -14.441 1.00 36.94 301 GLY A O 1
ATOM 2376 N N . GLY A 1 302 ? -15.187 30.016 -16.669 1.00 43.62 302 GLY A N 1
ATOM 2377 C CA . GLY A 1 302 ? -15.113 28.610 -17.039 1.00 43.62 302 GLY A CA 1
ATOM 2378 C C . GLY A 1 302 ? -14.147 27.809 -16.169 1.00 43.62 302 GLY A C 1
ATOM 2379 O O . GLY A 1 302 ? -13.001 28.198 -15.944 1.00 43.62 302 GLY A O 1
ATOM 2380 N N . SER A 1 303 ? -14.611 26.646 -15.709 1.00 47.53 303 SER A N 1
ATOM 2381 C CA . SER A 1 303 ? -13.746 25.589 -15.195 1.00 47.53 303 SER A CA 1
ATOM 2382 C C . SER A 1 303 ? -12.719 25.250 -16.277 1.00 47.53 303 SER A C 1
ATOM 2384 O O . SER A 1 303 ? -13.070 24.649 -17.293 1.00 47.53 303 SER A O 1
ATOM 2386 N N . GLY A 1 304 ? -11.488 25.719 -16.084 1.00 50.59 304 GLY A N 1
ATOM 2387 C CA . GLY A 1 304 ? -10.444 25.714 -17.099 1.00 50.59 304 GLY A CA 1
ATOM 2388 C C . GLY A 1 304 ? -10.162 24.326 -17.663 1.00 50.59 304 GLY A C 1
ATOM 2389 O O . GLY A 1 304 ? -10.159 23.326 -16.944 1.00 50.59 304 GLY A O 1
ATOM 2390 N N . GLU A 1 305 ? -9.861 24.287 -18.958 1.00 64.94 305 GLU A N 1
ATOM 2391 C CA . GLU A 1 305 ? -9.425 23.101 -19.702 1.00 64.94 305 GLU A CA 1
ATOM 2392 C C . GLU A 1 305 ? -8.285 22.343 -18.988 1.00 64.94 305 GLU A C 1
ATOM 2394 O O . GLU A 1 305 ? -8.167 21.126 -19.098 1.00 64.94 305 GLU A O 1
ATOM 2399 N N . SER A 1 306 ? -7.490 23.034 -18.165 1.00 68.12 306 SER A N 1
ATOM 2400 C CA . SER A 1 306 ? -6.460 22.454 -17.301 1.00 68.12 306 SER A CA 1
ATOM 2401 C C . SER A 1 306 ? -6.990 21.425 -16.291 1.00 68.12 306 SER A C 1
ATOM 2403 O O . SER A 1 306 ? -6.369 20.375 -16.133 1.00 68.12 306 SER A O 1
ATOM 2405 N N . ASP A 1 307 ? -8.141 21.652 -15.648 1.00 78.44 307 ASP A N 1
ATOM 2406 C CA . ASP A 1 307 ? -8.736 20.686 -14.704 1.00 78.44 307 ASP A CA 1
ATOM 2407 C C . ASP A 1 307 ? -9.196 19.409 -15.430 1.00 78.44 307 ASP A C 1
ATOM 2409 O O . ASP A 1 307 ? -9.089 18.297 -14.907 1.00 78.44 307 ASP A O 1
ATOM 2413 N N . LEU A 1 308 ? -9.634 19.554 -16.686 1.00 76.75 308 LEU A N 1
ATOM 2414 C CA . LEU A 1 308 ? -9.976 18.434 -17.558 1.00 76.75 308 LEU A CA 1
ATOM 2415 C C . LEU A 1 308 ? -8.730 17.601 -17.910 1.00 76.75 308 LEU A C 1
ATOM 2417 O O . LEU A 1 308 ? -8.762 16.375 -17.775 1.00 76.75 308 LEU A O 1
ATOM 2421 N N . TYR A 1 309 ? -7.617 18.242 -18.286 1.00 75.06 309 TYR A N 1
ATOM 2422 C CA . TYR A 1 309 ? -6.357 17.544 -18.573 1.00 75.06 309 TYR A CA 1
ATOM 2423 C C . TYR A 1 309 ? -5.779 16.840 -17.340 1.00 75.06 309 TYR A C 1
ATOM 2425 O O . TYR A 1 309 ? -5.365 15.683 -17.440 1.00 75.06 309 TYR A O 1
ATOM 2433 N N . PHE A 1 310 ? -5.805 17.476 -16.163 1.00 74.19 310 PHE A N 1
ATOM 2434 C CA . PHE A 1 310 ? -5.361 16.834 -14.921 1.00 74.19 310 PHE A CA 1
ATOM 2435 C C . PHE A 1 310 ? -6.237 15.636 -14.543 1.00 74.19 310 PHE A C 1
ATOM 2437 O O . PHE A 1 310 ? -5.706 14.605 -14.126 1.00 74.19 310 PHE A O 1
ATOM 2444 N N . LYS A 1 311 ? -7.559 15.719 -14.744 1.00 74.62 311 LYS A N 1
ATOM 2445 C CA . LYS A 1 311 ? -8.467 14.576 -14.563 1.00 74.62 311 LYS A CA 1
ATOM 2446 C C . LYS A 1 311 ? -8.140 13.435 -15.521 1.00 74.62 311 LYS A C 1
ATOM 2448 O O . LYS A 1 311 ? -8.028 12.295 -15.071 1.00 74.62 311 LYS A O 1
ATOM 2453 N N . PHE A 1 312 ? -7.943 13.717 -16.810 1.00 75.75 312 PHE A N 1
ATOM 2454 C CA . PHE A 1 312 ? -7.557 12.689 -17.781 1.00 75.75 312 PHE A CA 1
ATOM 2455 C C . PHE A 1 312 ? -6.212 12.046 -17.440 1.00 75.75 312 PHE A C 1
ATOM 2457 O O . PHE A 1 312 ? -6.117 10.821 -17.449 1.00 75.75 312 PHE A O 1
ATOM 2464 N N . LEU A 1 313 ? -5.206 12.840 -17.064 1.00 72.69 313 LEU A N 1
ATOM 2465 C CA . LEU A 1 313 ? -3.897 12.337 -16.647 1.00 72.69 313 LEU A CA 1
ATOM 2466 C C . LEU A 1 313 ? -4.001 11.462 -15.389 1.00 72.69 313 LEU A C 1
ATOM 2468 O O . LEU A 1 313 ? -3.398 10.392 -15.327 1.00 72.69 313 LEU A O 1
ATOM 2472 N N . PHE A 1 314 ? -4.806 11.876 -14.408 1.00 74.88 314 PHE A N 1
ATOM 2473 C CA . PHE A 1 314 ? -5.047 11.102 -13.192 1.00 74.88 314 PHE A CA 1
ATOM 2474 C C . PHE A 1 314 ? -5.718 9.755 -13.495 1.00 74.88 314 PHE A C 1
ATOM 2476 O O . PHE A 1 314 ? -5.274 8.721 -12.992 1.00 74.88 314 PHE A O 1
ATOM 2483 N N . PHE A 1 315 ? -6.742 9.735 -14.358 1.00 73.19 315 PHE A N 1
ATOM 2484 C CA . PHE A 1 315 ? -7.397 8.492 -14.776 1.00 73.19 315 PHE A CA 1
ATOM 2485 C C . PHE A 1 315 ? -6.498 7.611 -15.645 1.00 73.19 315 PHE A C 1
ATOM 2487 O O . PHE A 1 315 ? -6.533 6.393 -15.488 1.00 73.19 315 PHE A O 1
ATOM 2494 N N . ALA A 1 316 ? -5.666 8.197 -16.507 1.00 69.62 316 ALA A N 1
ATOM 2495 C CA . ALA A 1 316 ? -4.694 7.461 -17.308 1.00 69.62 316 ALA A CA 1
ATOM 2496 C C . ALA A 1 316 ? -3.631 6.796 -16.419 1.00 69.62 316 ALA A C 1
ATOM 2498 O O . ALA A 1 316 ? -3.412 5.594 -16.540 1.00 69.62 316 ALA A O 1
ATOM 2499 N N . CYS A 1 317 ? -3.046 7.525 -15.461 1.00 69.19 317 CYS A N 1
ATOM 2500 C CA . CYS A 1 317 ? -2.120 6.963 -14.468 1.00 69.19 317 CYS A CA 1
ATOM 2501 C C . CYS A 1 317 ? -2.781 5.898 -13.582 1.00 69.19 317 CYS A C 1
ATOM 2503 O O . CYS A 1 317 ? -2.195 4.851 -13.312 1.00 69.19 317 CYS A O 1
ATOM 2505 N N . GLY A 1 318 ? -4.018 6.129 -13.137 1.00 67.69 318 GLY A N 1
ATOM 2506 C CA . GLY A 1 318 ? -4.778 5.125 -12.392 1.00 67.69 318 GLY A CA 1
ATOM 2507 C C . GLY A 1 318 ? -5.018 3.860 -13.222 1.00 67.69 318 GLY A C 1
ATOM 2508 O O . GLY A 1 318 ? -4.798 2.747 -12.744 1.00 67.69 318 GLY A O 1
ATOM 2509 N N . GLY A 1 319 ? -5.402 4.033 -14.488 1.00 66.25 319 GLY A N 1
ATOM 2510 C CA . GLY A 1 319 ? -5.617 2.953 -15.446 1.00 66.25 319 GLY A CA 1
ATOM 2511 C C . GLY A 1 319 ? -4.354 2.139 -15.714 1.00 66.25 319 GLY A C 1
ATOM 2512 O O . GLY A 1 319 ? -4.414 0.912 -15.682 1.00 66.25 319 GLY A O 1
ATOM 2513 N N . THR A 1 320 ? -3.199 2.784 -15.893 1.00 66.12 320 THR A N 1
ATOM 2514 C CA . THR A 1 320 ? -1.923 2.087 -16.123 1.00 66.12 320 THR A CA 1
ATOM 2515 C C . THR A 1 320 ? -1.452 1.314 -14.893 1.00 66.12 320 THR A C 1
ATOM 2517 O O . THR A 1 320 ? -0.969 0.191 -15.035 1.00 66.12 320 THR A O 1
ATOM 2520 N N . ILE A 1 321 ? -1.645 1.844 -13.679 1.00 64.94 321 ILE A N 1
ATOM 2521 C CA . ILE A 1 321 ? -1.327 1.125 -12.434 1.00 64.94 321 ILE A CA 1
ATOM 2522 C C . ILE A 1 321 ? -2.213 -0.117 -12.277 1.00 64.94 321 ILE A C 1
ATOM 2524 O O . ILE A 1 321 ? -1.706 -1.188 -11.940 1.00 64.94 321 ILE A O 1
ATOM 2528 N N . ILE A 1 322 ? -3.518 0.007 -12.540 1.00 64.19 322 ILE A N 1
ATOM 2529 C CA . ILE A 1 322 ? -4.465 -1.117 -12.471 1.00 64.19 322 ILE A CA 1
ATOM 2530 C C . ILE A 1 322 ? -4.157 -2.156 -13.557 1.00 64.19 322 ILE A C 1
ATOM 2532 O O . ILE A 1 322 ? -4.181 -3.353 -13.275 1.00 64.19 322 ILE A O 1
ATOM 2536 N N . PHE A 1 323 ? -3.826 -1.716 -14.774 1.00 65.06 323 PHE A N 1
ATOM 2537 C CA . PHE A 1 323 ? -3.446 -2.599 -15.878 1.00 65.06 323 PHE A CA 1
ATOM 2538 C C . PHE A 1 323 ? -2.162 -3.374 -15.570 1.00 65.06 323 PHE A C 1
ATOM 2540 O O . PHE A 1 323 ? -2.123 -4.591 -15.737 1.00 65.06 323 PHE A O 1
ATOM 2547 N N . ARG A 1 324 ? -1.136 -2.691 -15.042 1.00 58.53 324 ARG A N 1
ATOM 2548 C CA . ARG A 1 324 ? 0.130 -3.316 -14.633 1.00 58.53 324 ARG A CA 1
ATOM 2549 C C . ARG A 1 324 ? -0.063 -4.314 -13.489 1.00 58.53 324 ARG A C 1
ATOM 2551 O O . ARG A 1 324 ? 0.617 -5.333 -13.449 1.00 58.53 324 ARG A O 1
ATOM 2558 N N . ASN A 1 325 ? -1.005 -4.044 -12.586 1.00 63.44 325 ASN A N 1
ATOM 2559 C CA . ASN A 1 325 ? -1.264 -4.849 -11.396 1.00 63.44 325 ASN A CA 1
ATOM 2560 C C . ASN A 1 325 ? -2.698 -5.394 -11.399 1.00 63.44 325 ASN A C 1
ATOM 2562 O O . ASN A 1 325 ? -3.501 -5.052 -10.528 1.00 63.44 325 ASN A O 1
ATOM 2566 N N . MET A 1 326 ? -3.017 -6.290 -12.342 1.00 65.00 326 MET A N 1
ATOM 2567 C CA . MET A 1 326 ? -4.359 -6.883 -12.471 1.00 65.00 326 MET A CA 1
ATOM 2568 C C . MET A 1 326 ? -4.887 -7.560 -11.191 1.00 65.00 326 MET A C 1
ATOM 2570 O O . MET A 1 326 ? -6.099 -7.712 -11.044 1.00 65.00 326 MET A O 1
ATOM 2574 N N . TRP A 1 327 ? -4.031 -7.920 -10.223 1.00 60.97 327 TRP A N 1
ATOM 2575 C CA . TRP A 1 327 ? -4.496 -8.411 -8.918 1.00 60.97 327 TRP A CA 1
ATOM 2576 C C . TRP A 1 327 ? -5.327 -7.367 -8.154 1.00 60.97 327 TRP A C 1
ATOM 2578 O O . TRP A 1 327 ? -6.181 -7.738 -7.348 1.00 60.97 327 TRP A O 1
ATOM 2588 N N . LEU A 1 328 ? -5.093 -6.063 -8.372 1.00 63.50 328 LEU A N 1
ATOM 2589 C CA . LEU A 1 328 ? -5.812 -4.986 -7.679 1.00 63.50 328 LEU A CA 1
ATOM 2590 C C . LEU A 1 328 ? -7.298 -4.990 -8.040 1.00 63.50 328 LEU A C 1
ATOM 2592 O O . LEU A 1 328 ? -8.117 -4.642 -7.195 1.00 63.50 328 LEU A O 1
ATOM 2596 N N . LEU A 1 329 ? -7.652 -5.447 -9.248 1.00 67.00 329 LEU A N 1
ATOM 2597 C CA . LEU A 1 329 ? -9.044 -5.667 -9.651 1.00 67.00 329 LEU A CA 1
ATOM 2598 C C . LEU A 1 329 ? -9.714 -6.772 -8.828 1.00 67.00 329 LEU A C 1
ATOM 2600 O O . LEU A 1 329 ? -10.885 -6.652 -8.486 1.00 67.00 329 LEU A O 1
ATOM 2604 N N . VAL A 1 330 ? -8.980 -7.827 -8.461 1.00 67.44 330 VAL A N 1
ATOM 2605 C CA . VAL A 1 330 ? -9.510 -8.898 -7.599 1.00 67.44 330 VAL A CA 1
ATOM 2606 C C . VAL A 1 330 ? -9.750 -8.369 -6.185 1.00 67.44 330 VAL A C 1
ATOM 2608 O O . VAL A 1 330 ? -10.806 -8.612 -5.606 1.00 67.44 330 VAL A O 1
ATOM 2611 N N . PHE A 1 331 ? -8.812 -7.583 -5.647 1.00 68.31 331 PHE A N 1
ATOM 2612 C CA . PHE A 1 331 ? -8.973 -6.951 -4.335 1.00 68.31 331 PHE A CA 1
ATOM 2613 C C . PHE A 1 331 ? -10.091 -5.908 -4.304 1.00 68.31 331 PHE A C 1
ATOM 2615 O O . PHE A 1 331 ? -10.778 -5.800 -3.293 1.00 68.31 331 PHE A O 1
ATOM 2622 N N . SER A 1 332 ? -10.295 -5.155 -5.386 1.00 70.12 332 SER A N 1
ATOM 2623 C CA . SER A 1 332 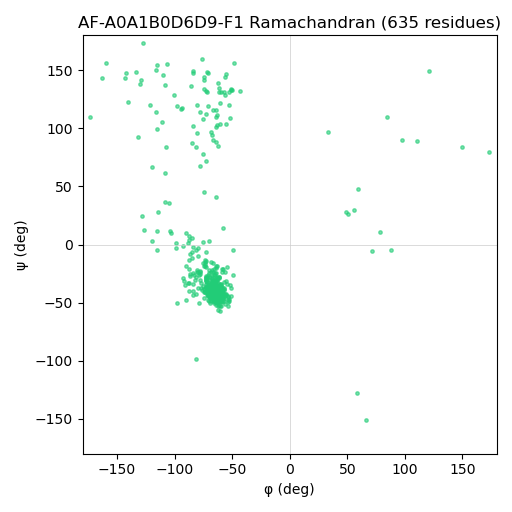? -11.352 -4.145 -5.476 1.00 70.12 332 SER A CA 1
ATOM 2624 C C . SER A 1 332 ? -12.735 -4.753 -5.748 1.00 70.12 332 SER A C 1
ATOM 2626 O O . SER A 1 332 ? -13.744 -4.199 -5.309 1.00 70.12 332 SER A O 1
ATOM 2628 N N . ALA A 1 333 ? -12.792 -5.938 -6.368 1.00 73.31 333 ALA A N 1
ATOM 2629 C CA . ALA A 1 333 ? -14.025 -6.689 -6.583 1.00 73.31 333 ALA A CA 1
ATOM 2630 C C . ALA A 1 333 ? -14.678 -7.166 -5.276 1.00 73.31 333 ALA A C 1
ATOM 2632 O O . ALA A 1 333 ? -15.904 -7.188 -5.197 1.00 73.31 333 ALA A O 1
ATOM 2633 N N . VAL A 1 334 ? -13.899 -7.503 -4.239 1.00 77.50 334 VAL A N 1
ATOM 2634 C CA . VAL A 1 334 ? -14.439 -7.967 -2.943 1.00 77.50 334 VAL A CA 1
ATOM 2635 C C . VAL A 1 334 ? -15.309 -6.891 -2.252 1.00 77.50 334 VAL A C 1
ATOM 2637 O O . VAL A 1 334 ? -16.473 -7.184 -1.969 1.00 77.50 334 VAL A O 1
ATOM 2640 N N . PRO A 1 335 ? -14.840 -5.640 -2.038 1.00 78.44 335 PRO A N 1
ATOM 2641 C CA . PRO A 1 335 ? -15.667 -4.536 -1.542 1.00 78.44 335 PRO A CA 1
ATOM 2642 C C . PRO A 1 335 ? -16.908 -4.270 -2.401 1.00 78.44 335 PRO A C 1
ATOM 2644 O O . PRO A 1 335 ? -17.998 -4.064 -1.868 1.00 78.44 335 PRO A O 1
ATOM 2647 N N . ILE A 1 336 ? -16.752 -4.285 -3.731 1.00 78.00 336 ILE A N 1
ATOM 2648 C CA . ILE A 1 336 ? -17.845 -4.039 -4.683 1.00 78.00 336 ILE A CA 1
ATOM 2649 C C . ILE A 1 336 ? -18.927 -5.114 -4.528 1.00 78.00 336 ILE A C 1
ATOM 2651 O O . ILE A 1 336 ? -20.106 -4.793 -4.386 1.00 78.00 336 ILE A O 1
ATOM 2655 N N . PHE A 1 337 ? -18.530 -6.386 -4.502 1.00 78.94 337 PHE A N 1
ATOM 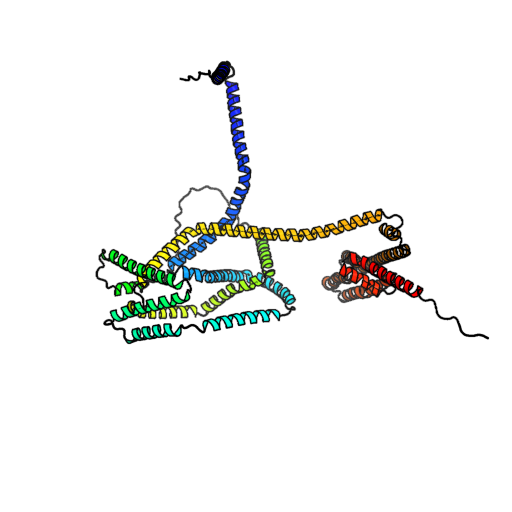2656 C CA . PHE A 1 337 ? -19.439 -7.514 -4.334 1.00 78.94 337 PHE A CA 1
ATOM 2657 C C . PHE A 1 337 ? -20.150 -7.479 -2.976 1.00 78.94 337 PHE A C 1
ATOM 2659 O O . PHE A 1 337 ? -21.362 -7.688 -2.910 1.00 78.94 337 PHE A O 1
ATOM 2666 N N . MET A 1 338 ? -19.436 -7.156 -1.891 1.00 78.88 338 MET A N 1
ATOM 2667 C CA . MET A 1 338 ? -20.050 -6.987 -0.568 1.00 78.88 338 MET A CA 1
ATOM 2668 C C . MET A 1 338 ? -21.075 -5.845 -0.548 1.00 78.88 338 MET A C 1
ATOM 2670 O O . MET A 1 338 ? -22.155 -6.003 0.017 1.00 78.88 338 MET A O 1
ATOM 2674 N N . HIS A 1 339 ? -20.788 -4.718 -1.202 1.00 80.69 339 HIS A N 1
ATOM 2675 C CA . HIS A 1 339 ? -21.736 -3.607 -1.278 1.00 80.69 339 HIS A CA 1
ATOM 2676 C C . HIS A 1 339 ? -22.987 -3.967 -2.095 1.00 80.69 339 HIS A C 1
ATOM 2678 O O . HIS A 1 339 ? -24.104 -3.781 -1.613 1.00 80.69 339 HIS A O 1
ATOM 2684 N N . PHE A 1 340 ? -22.824 -4.541 -3.291 1.00 80.56 340 PHE A N 1
ATOM 2685 C CA . PHE A 1 340 ? -23.961 -4.930 -4.131 1.00 80.56 340 PHE A CA 1
ATOM 2686 C C . PHE A 1 340 ? -24.789 -6.069 -3.530 1.00 80.56 340 PHE A C 1
ATOM 2688 O O . PHE A 1 340 ? -26.011 -6.047 -3.645 1.00 80.56 340 PHE A O 1
ATOM 2695 N N . SER A 1 341 ? -24.159 -7.038 -2.860 1.00 74.94 341 SER A N 1
ATOM 2696 C CA . SER A 1 341 ? -24.889 -8.101 -2.154 1.00 74.94 341 SER A CA 1
ATOM 2697 C C . SER A 1 341 ? -25.693 -7.552 -0.978 1.00 74.94 341 SER A C 1
ATOM 2699 O O . SER A 1 341 ? -26.843 -7.948 -0.803 1.00 74.94 341 SER A O 1
ATOM 2701 N N . LYS A 1 342 ? -25.149 -6.591 -0.219 1.00 79.00 342 LYS A N 1
ATOM 2702 C CA . LYS A 1 342 ? -25.895 -5.900 0.840 1.00 79.00 342 LYS A CA 1
ATOM 2703 C C . LYS A 1 342 ? -27.070 -5.092 0.282 1.00 79.00 342 LYS A C 1
ATOM 2705 O O . LYS A 1 342 ? -28.162 -5.172 0.834 1.00 79.00 342 LYS A O 1
ATOM 2710 N N . GLU A 1 343 ? -26.867 -4.365 -0.815 1.00 79.81 343 GLU A N 1
ATOM 2711 C CA . GLU A 1 343 ? -27.920 -3.597 -1.497 1.00 79.81 343 GLU A CA 1
ATOM 2712 C C . GLU A 1 343 ? -29.032 -4.514 -2.039 1.00 79.81 343 GLU A C 1
ATOM 2714 O O . GLU A 1 343 ? -30.217 -4.236 -1.866 1.00 79.81 343 GLU A O 1
ATOM 2719 N N . ALA A 1 344 ? -28.661 -5.661 -2.618 1.00 76.38 344 ALA A N 1
ATOM 2720 C CA . ALA A 1 344 ? -29.602 -6.680 -3.083 1.00 76.38 344 ALA A CA 1
ATOM 2721 C C . ALA A 1 344 ? -30.372 -7.357 -1.930 1.00 76.38 344 ALA A C 1
ATOM 2723 O O . ALA A 1 344 ? -31.557 -7.662 -2.068 1.00 76.38 344 ALA A O 1
ATOM 2724 N N . LEU A 1 345 ? -29.729 -7.573 -0.775 1.00 70.56 345 LEU A N 1
ATOM 2725 C CA . LEU A 1 345 ? -30.387 -8.095 0.433 1.00 70.56 345 LEU A CA 1
ATOM 2726 C C . LEU A 1 345 ? -31.297 -7.059 1.112 1.00 70.56 345 LEU A C 1
ATOM 2728 O O . LEU A 1 345 ? -32.269 -7.422 1.780 1.00 70.56 345 LEU A O 1
ATOM 2732 N N . ALA A 1 346 ? -30.977 -5.772 0.974 1.00 74.06 346 ALA A N 1
ATOM 2733 C CA . ALA A 1 346 ? -31.804 -4.684 1.477 1.00 74.06 346 ALA A CA 1
ATOM 2734 C C . ALA A 1 346 ? -33.055 -4.492 0.606 1.00 74.06 346 ALA A C 1
ATOM 2736 O O . ALA A 1 346 ? -34.150 -4.340 1.148 1.00 74.06 346 ALA A O 1
ATOM 2737 N N . SER A 1 347 ? -32.920 -4.578 -0.723 1.00 75.62 347 SER A N 1
ATOM 2738 C CA . SER A 1 347 ? -34.044 -4.444 -1.660 1.00 75.62 347 SER A CA 1
ATOM 2739 C C . SER A 1 347 ? -35.048 -5.600 -1.581 1.00 75.62 347 SER A C 1
ATOM 2741 O O . SER A 1 347 ? -36.234 -5.398 -1.823 1.00 75.62 347 SER A O 1
ATOM 2743 N N . THR A 1 348 ? -34.607 -6.792 -1.163 1.00 74.69 348 THR A N 1
ATOM 2744 C CA . THR A 1 348 ? -35.474 -7.956 -0.899 1.00 74.69 348 THR A CA 1
ATOM 2745 C C . THR A 1 348 ? -36.189 -7.905 0.460 1.00 74.69 348 THR A C 1
ATOM 2747 O O . THR A 1 348 ? -36.971 -8.800 0.768 1.00 74.69 348 THR A O 1
ATOM 2750 N N . GLY A 1 349 ? -35.942 -6.892 1.304 1.00 72.19 349 GLY A N 1
ATOM 2751 C CA . GLY A 1 349 ? -36.619 -6.712 2.602 1.00 72.19 349 GLY A CA 1
ATOM 2752 C C . GLY A 1 349 ? -36.234 -7.720 3.701 1.00 72.19 349 GLY A C 1
ATOM 2753 O O . GLY A 1 349 ? -36.618 -7.556 4.861 1.00 72.19 349 GLY A O 1
ATOM 2754 N N . SER A 1 350 ? -35.419 -8.732 3.382 1.00 69.50 350 SER A N 1
ATOM 2755 C CA . SER A 1 350 ? -35.002 -9.796 4.309 1.00 69.50 350 SER A CA 1
ATOM 2756 C C . SER A 1 350 ? -34.189 -9.273 5.497 1.00 69.50 350 SER A C 1
ATOM 2758 O O . SER A 1 350 ? -34.299 -9.803 6.603 1.00 69.50 350 SER A O 1
ATOM 2760 N N . LEU A 1 351 ? -33.375 -8.231 5.297 1.00 67.00 351 LEU A N 1
ATOM 2761 C CA . LEU A 1 351 ? -32.556 -7.627 6.358 1.00 67.00 351 LEU A CA 1
ATOM 2762 C C . LEU A 1 351 ? -33.420 -7.031 7.483 1.00 67.00 351 LEU A C 1
ATOM 2764 O O . LEU A 1 351 ? -33.086 -7.169 8.661 1.00 67.00 351 LEU A O 1
ATOM 2768 N N . ALA A 1 352 ? -34.564 -6.438 7.131 1.00 72.06 352 ALA A N 1
ATOM 2769 C CA . ALA A 1 352 ? -35.511 -5.897 8.100 1.00 72.06 352 ALA A CA 1
ATOM 2770 C C . ALA A 1 352 ? -36.206 -7.020 8.890 1.00 72.06 352 ALA A C 1
ATOM 2772 O O . ALA A 1 352 ? -36.229 -6.971 10.121 1.00 72.06 352 ALA A O 1
ATOM 2773 N N . TYR A 1 353 ? -36.658 -8.078 8.208 1.00 74.62 353 TYR A N 1
ATOM 2774 C CA . TYR A 1 353 ? -37.294 -9.242 8.838 1.00 74.62 353 TYR A CA 1
ATOM 2775 C C . TYR A 1 353 ? -36.366 -9.967 9.828 1.00 74.62 353 TYR A C 1
ATOM 2777 O O . TYR A 1 353 ? -36.761 -10.284 10.953 1.00 74.62 353 TYR A O 1
ATOM 2785 N N . VAL A 1 354 ? -35.103 -10.190 9.444 1.00 73.75 354 VAL A N 1
ATOM 2786 C CA . VAL A 1 354 ? -34.104 -10.825 10.321 1.00 73.75 354 VAL A CA 1
ATOM 2787 C C . VAL A 1 354 ? -33.816 -9.949 11.538 1.00 73.75 354 VAL A C 1
ATOM 2789 O O . VAL A 1 354 ? -33.736 -10.469 12.650 1.00 73.75 354 VAL A O 1
ATOM 2792 N N . SER A 1 355 ? -33.720 -8.628 11.359 1.00 73.06 355 SER A N 1
ATOM 2793 C CA . SER A 1 355 ? -33.490 -7.707 12.477 1.00 73.06 355 SER A CA 1
ATOM 2794 C C . SER A 1 355 ? -34.649 -7.704 13.481 1.00 73.06 355 SER A C 1
ATOM 2796 O O . SER A 1 355 ? -34.414 -7.713 14.687 1.00 73.06 355 SER A O 1
ATOM 2798 N N . GLU A 1 356 ? -35.897 -7.776 13.010 1.00 79.25 356 GLU A N 1
ATOM 2799 C CA . GLU A 1 356 ? -37.075 -7.819 13.879 1.00 79.25 356 GLU A CA 1
ATOM 2800 C C . GLU A 1 356 ? -37.145 -9.138 14.659 1.00 79.25 356 GLU A C 1
ATOM 2802 O O . GLU A 1 356 ? -37.384 -9.150 15.870 1.00 79.25 356 GLU A O 1
ATOM 2807 N N . LYS A 1 357 ? -36.863 -10.258 13.986 1.00 77.94 357 LYS A N 1
ATOM 2808 C CA . LYS A 1 357 ? -36.849 -11.581 14.615 1.00 77.94 357 LYS A CA 1
ATOM 2809 C C . LYS A 1 357 ? -35.707 -11.724 15.623 1.00 77.94 357 LYS A C 1
ATOM 2811 O O . LYS A 1 357 ? -35.920 -12.279 16.699 1.00 77.94 357 LYS A O 1
ATOM 2816 N N . ALA A 1 358 ? -34.532 -11.171 15.321 1.00 70.81 358 ALA A N 1
ATOM 2817 C CA . ALA A 1 358 ? -33.401 -11.128 16.244 1.00 70.81 358 ALA A CA 1
ATOM 2818 C C . ALA A 1 358 ? -33.723 -10.307 17.501 1.00 70.81 358 ALA A C 1
ATOM 2820 O O . ALA A 1 358 ? -33.426 -10.754 18.605 1.00 70.81 358 ALA A O 1
ATOM 2821 N N . ILE A 1 359 ? -34.395 -9.158 17.352 1.00 76.25 359 ILE A N 1
ATOM 2822 C CA . ILE A 1 359 ? -34.820 -8.335 18.493 1.00 76.25 359 ILE A CA 1
ATOM 2823 C C . ILE A 1 359 ? -35.832 -9.091 19.366 1.00 76.25 359 ILE A C 1
ATOM 2825 O O . ILE A 1 359 ? -35.673 -9.085 20.583 1.00 76.25 359 ILE A O 1
ATOM 2829 N N . ARG A 1 360 ? -36.820 -9.787 18.778 1.00 78.00 360 ARG A N 1
ATOM 2830 C CA . ARG A 1 360 ? -37.792 -10.598 19.543 1.00 78.00 360 ARG A CA 1
ATOM 2831 C C . ARG A 1 360 ? -37.144 -11.760 20.298 1.00 78.00 360 ARG A C 1
ATOM 2833 O O . ARG A 1 360 ? -37.529 -12.049 21.425 1.00 78.00 360 ARG A O 1
ATOM 2840 N N . ILE A 1 361 ? -36.185 -12.444 19.675 1.00 70.94 361 ILE A N 1
ATOM 2841 C CA . ILE A 1 361 ? -35.457 -13.545 20.322 1.00 70.94 361 ILE A CA 1
ATOM 2842 C C . ILE A 1 361 ? -34.581 -12.997 21.449 1.00 70.94 361 ILE A C 1
ATOM 2844 O O . ILE A 1 361 ? -34.561 -13.564 22.538 1.00 70.94 361 ILE A O 1
ATOM 2848 N N . GLN A 1 362 ? -33.903 -11.873 21.213 1.00 71.81 362 GLN A N 1
ATOM 2849 C CA . GLN A 1 362 ? -33.075 -11.231 22.224 1.00 71.81 362 GLN A CA 1
ATOM 2850 C C . GLN A 1 362 ? -33.896 -10.840 23.459 1.00 71.81 362 GLN A C 1
ATOM 2852 O O . GLN A 1 362 ? -33.504 -11.189 24.569 1.00 71.81 362 GLN A O 1
ATOM 2857 N N . THR A 1 363 ? -35.048 -10.189 23.285 1.00 73.19 363 THR A N 1
ATOM 2858 C CA . THR A 1 363 ? -35.892 -9.779 24.419 1.00 73.19 363 THR A CA 1
ATOM 2859 C C . THR A 1 363 ? -36.498 -10.971 25.163 1.00 73.19 363 THR A C 1
ATOM 2861 O O . THR A 1 363 ? -36.593 -10.947 26.388 1.00 73.19 363 THR A O 1
ATOM 2864 N N . ALA A 1 364 ? -36.854 -12.053 24.463 1.00 72.44 364 ALA A N 1
ATOM 2865 C CA . ALA A 1 364 ? -37.321 -13.285 25.101 1.00 72.44 364 ALA A CA 1
ATOM 2866 C C . ALA A 1 364 ? -36.228 -13.951 25.961 1.00 72.44 364 ALA A C 1
ATOM 2868 O O . ALA A 1 364 ? -36.505 -14.415 27.068 1.00 72.44 364 ALA A O 1
ATOM 2869 N N . ILE A 1 365 ? -34.983 -13.963 25.473 1.00 69.75 365 ILE A N 1
ATOM 2870 C CA . ILE A 1 365 ? -33.827 -14.505 26.200 1.00 69.75 365 ILE A CA 1
ATOM 2871 C C . ILE A 1 365 ? -33.479 -13.628 27.411 1.00 69.75 365 ILE A C 1
ATOM 2873 O O . ILE A 1 365 ? -33.268 -14.159 28.501 1.00 69.75 365 ILE A O 1
ATOM 2877 N N . GLU A 1 366 ? -33.453 -12.302 27.253 1.00 65.88 366 GLU A N 1
ATOM 2878 C CA . GLU A 1 366 ? -33.176 -11.349 28.342 1.00 65.88 366 GLU A CA 1
ATOM 2879 C C . GLU A 1 366 ? -34.182 -11.499 29.497 1.00 65.88 366 GLU A C 1
ATOM 2881 O O . GLU A 1 366 ? -33.788 -11.580 30.664 1.00 65.88 366 GLU A O 1
ATOM 2886 N N . ASN A 1 367 ? -35.470 -11.656 29.179 1.00 73.94 367 ASN A N 1
ATOM 2887 C CA . ASN A 1 367 ? -36.518 -11.876 30.179 1.00 73.94 367 ASN A CA 1
ATOM 2888 C C . ASN A 1 367 ? -36.361 -13.213 30.920 1.00 73.94 367 ASN A C 1
ATOM 2890 O O . ASN A 1 367 ? -36.584 -13.284 32.126 1.00 73.94 367 ASN A O 1
ATOM 2894 N N . TRP A 1 368 ? -35.942 -14.272 30.225 1.00 72.62 368 TRP A N 1
ATOM 2895 C CA . TRP A 1 368 ? -35.748 -15.590 30.834 1.00 72.62 368 TRP A CA 1
ATOM 2896 C C . TRP A 1 368 ? -34.501 -15.659 31.731 1.00 72.62 368 TRP A C 1
ATOM 2898 O O . TRP A 1 368 ? -34.520 -16.292 32.794 1.00 72.62 368 TRP A O 1
ATOM 2908 N N . ILE A 1 369 ? -33.423 -14.991 31.308 1.00 69.25 369 ILE A N 1
ATOM 2909 C CA . ILE A 1 369 ? -32.146 -14.927 32.027 1.00 69.25 369 ILE A CA 1
ATOM 2910 C C . ILE A 1 369 ? -32.239 -14.025 33.261 1.00 69.25 369 ILE A C 1
ATOM 2912 O O . ILE A 1 369 ? -31.687 -14.379 34.305 1.00 69.25 369 ILE A O 1
ATOM 2916 N N . SER A 1 370 ? -32.921 -12.879 33.170 1.00 66.06 370 SER A N 1
ATOM 2917 C CA . SER A 1 370 ? -33.015 -11.917 34.280 1.00 66.06 370 SER A CA 1
ATOM 2918 C C . SER A 1 370 ? -33.660 -12.522 35.535 1.00 66.06 370 SER A C 1
ATOM 2920 O O . SER A 1 370 ? -33.215 -12.248 36.647 1.00 66.06 370 SER A O 1
ATOM 2922 N N . GLU A 1 371 ? -34.627 -13.427 35.367 1.00 67.62 371 GLU A N 1
ATOM 2923 C CA . GLU A 1 371 ? -35.295 -14.148 36.459 1.00 67.62 371 GLU A CA 1
ATOM 2924 C C . GLU A 1 371 ? -34.373 -15.166 37.167 1.00 67.62 371 GLU A C 1
ATOM 2926 O O . GLU A 1 371 ? -34.528 -15.440 38.356 1.00 67.62 371 GLU A O 1
ATOM 2931 N N . ARG A 1 372 ? -33.372 -15.706 36.456 1.00 68.75 372 ARG A N 1
ATOM 2932 C CA . ARG A 1 372 ? -32.486 -16.799 36.919 1.00 68.75 372 ARG A CA 1
ATOM 2933 C C . ARG A 1 372 ? -31.021 -16.374 37.065 1.00 68.75 372 ARG A C 1
ATOM 2935 O O . ARG A 1 372 ? -30.142 -17.213 37.271 1.00 68.75 372 ARG A O 1
ATOM 2942 N N . TYR A 1 373 ? -30.754 -15.071 36.999 1.00 68.62 373 TYR A N 1
ATOM 2943 C CA . TYR A 1 373 ? -29.417 -14.483 36.892 1.00 68.62 373 TYR A CA 1
ATOM 2944 C C . TYR A 1 373 ? -28.422 -14.996 37.947 1.00 68.62 373 TYR A C 1
ATOM 2946 O O . TYR A 1 373 ? -27.295 -15.363 37.632 1.00 68.62 373 TYR A O 1
ATOM 2954 N N . THR A 1 374 ? -28.859 -15.079 39.202 1.00 65.12 374 THR A N 1
ATOM 2955 C CA . THR A 1 374 ? -28.038 -15.470 40.365 1.00 65.12 374 THR A CA 1
ATOM 2956 C C . THR A 1 374 ? -27.713 -16.964 40.438 1.00 65.12 374 THR A C 1
ATOM 2958 O O . THR A 1 374 ? -26.781 -17.343 41.144 1.00 65.12 374 THR A O 1
ATOM 2961 N N . ALA A 1 375 ? -28.460 -17.807 39.720 1.00 68.88 375 ALA A N 1
ATOM 2962 C CA . ALA A 1 375 ? -28.170 -19.235 39.589 1.00 68.88 375 ALA A CA 1
ATOM 2963 C C . ALA A 1 375 ? -27.291 -19.527 38.361 1.00 68.88 375 ALA A C 1
ATOM 2965 O O . ALA A 1 375 ? -26.494 -20.458 38.380 1.00 68.88 375 ALA A O 1
ATOM 2966 N N . ILE A 1 376 ? -27.426 -18.730 37.295 1.00 70.19 376 ILE A N 1
ATOM 2967 C CA . ILE A 1 376 ? -26.740 -18.965 36.019 1.00 70.19 376 ILE A CA 1
ATOM 2968 C C . ILE A 1 376 ? -25.355 -18.307 35.977 1.00 70.19 376 ILE A C 1
ATOM 2970 O O . ILE A 1 376 ? -24.453 -18.872 35.364 1.00 70.19 376 ILE A O 1
ATOM 2974 N N . PHE A 1 377 ? -25.149 -17.155 36.623 1.00 73.81 377 PHE A N 1
ATOM 2975 C CA . PHE A 1 377 ? -23.907 -16.376 36.524 1.00 73.81 377 PHE A CA 1
ATOM 2976 C C . PHE A 1 377 ? -23.126 -16.276 37.844 1.00 73.81 377 PHE A C 1
ATOM 2978 O O . PHE A 1 377 ? -23.710 -16.362 38.929 1.00 73.81 377 PHE A O 1
ATOM 2985 N N . PRO A 1 378 ? -21.794 -16.073 37.785 1.00 77.75 378 PRO A N 1
ATOM 2986 C CA . PRO A 1 378 ? -20.987 -15.937 38.983 1.00 77.75 378 PRO A CA 1
ATOM 2987 C C . PRO A 1 378 ? -21.243 -14.593 39.677 1.00 77.75 378 PRO A C 1
ATOM 2989 O O . PRO A 1 378 ? -21.483 -13.573 39.030 1.00 77.75 378 PRO A O 1
ATOM 2992 N N . ILE A 1 379 ? -21.133 -14.570 41.006 1.00 72.56 379 ILE A N 1
ATOM 2993 C CA . ILE A 1 379 ? -21.389 -13.377 41.839 1.00 72.56 379 ILE A CA 1
ATOM 2994 C C . ILE A 1 379 ? -20.388 -12.255 41.535 1.00 72.56 379 ILE A C 1
ATOM 2996 O O . ILE A 1 379 ? -20.696 -11.082 41.711 1.00 72.56 379 ILE A O 1
ATOM 3000 N N . CYS A 1 380 ? -19.204 -12.602 41.029 1.00 75.12 380 CYS A N 1
ATOM 3001 C CA . CYS A 1 380 ? -18.165 -11.651 40.637 1.00 75.12 380 CYS A CA 1
ATOM 3002 C C . CYS A 1 380 ? -18.500 -10.890 39.338 1.00 75.12 380 CYS A C 1
ATOM 3004 O O . CYS A 1 380 ? -17.918 -9.837 39.075 1.00 75.12 380 CYS A O 1
ATOM 3006 N N . LEU A 1 381 ? -19.422 -11.410 38.513 1.00 75.50 381 LEU A N 1
ATOM 3007 C CA . LEU A 1 381 ? -19.712 -10.898 37.169 1.00 75.50 381 LEU A CA 1
ATOM 3008 C C . LEU A 1 381 ? -20.193 -9.430 37.138 1.00 75.50 381 LEU A C 1
ATOM 3010 O O . LEU A 1 381 ? -19.671 -8.675 36.317 1.00 75.50 381 LEU A O 1
ATOM 3014 N N . PRO A 1 382 ? -21.129 -8.973 38.000 1.00 71.50 382 PRO A N 1
ATOM 3015 C CA . PRO A 1 382 ? -21.614 -7.590 37.979 1.00 71.50 382 PRO A CA 1
ATOM 3016 C C . PRO A 1 382 ? -20.495 -6.570 38.216 1.00 71.50 382 PRO A C 1
ATOM 3018 O O . PRO A 1 382 ? -20.360 -5.614 37.452 1.00 71.50 382 PRO A O 1
ATOM 3021 N N . GLY A 1 383 ? -19.651 -6.808 39.225 1.00 73.75 383 GLY A N 1
ATOM 3022 C CA . GLY A 1 383 ? -18.520 -5.936 39.539 1.00 73.75 383 GLY A CA 1
ATOM 3023 C C . GLY A 1 383 ? -17.480 -5.906 38.425 1.00 73.75 383 GLY A C 1
ATOM 3024 O O . GLY A 1 383 ? -17.011 -4.836 38.043 1.00 73.75 383 GLY A O 1
ATOM 3025 N N . ILE A 1 384 ? -17.186 -7.064 37.826 1.00 78.50 384 ILE A N 1
ATOM 3026 C CA . ILE A 1 384 ? -16.315 -7.157 36.647 1.00 78.50 384 ILE A CA 1
ATOM 3027 C C . ILE A 1 384 ? -16.878 -6.333 35.480 1.00 78.50 384 ILE A C 1
ATOM 3029 O O . ILE A 1 384 ? -16.141 -5.565 34.863 1.00 78.50 384 ILE A O 1
ATOM 3033 N N . ILE A 1 385 ? -18.177 -6.443 35.181 1.00 76.19 385 ILE A N 1
ATOM 3034 C CA . ILE A 1 385 ? -18.815 -5.699 34.083 1.00 76.19 385 ILE A CA 1
ATOM 3035 C C . ILE A 1 385 ? -18.743 -4.188 34.330 1.00 76.19 385 ILE A C 1
ATOM 3037 O O . ILE A 1 385 ? -18.458 -3.436 33.398 1.00 76.19 385 ILE A O 1
ATOM 3041 N N . GLN A 1 386 ? -18.973 -3.722 35.559 1.00 76.88 386 GLN A N 1
ATOM 3042 C CA . GLN A 1 386 ? -18.888 -2.297 35.895 1.00 76.88 386 GLN A CA 1
ATOM 3043 C C . GLN A 1 386 ? -17.463 -1.753 35.771 1.00 76.88 386 GLN A C 1
ATOM 3045 O O . GLN A 1 386 ? -17.259 -0.715 35.132 1.00 76.88 386 GLN A O 1
ATOM 3050 N N . ILE A 1 387 ? -16.479 -2.469 36.329 1.00 80.12 387 ILE A N 1
ATOM 3051 C CA . ILE A 1 387 ? -15.058 -2.129 36.188 1.00 80.12 387 ILE A CA 1
ATOM 3052 C C . ILE A 1 387 ? -14.707 -2.081 34.703 1.00 80.12 387 ILE A C 1
ATOM 3054 O O . ILE A 1 387 ? -14.154 -1.086 34.239 1.00 80.12 387 ILE A O 1
ATOM 3058 N N . ASN A 1 388 ? -15.096 -3.097 33.932 1.00 81.81 388 ASN A N 1
ATOM 3059 C CA . ASN A 1 388 ? -14.796 -3.162 32.509 1.00 81.81 388 ASN A CA 1
ATOM 3060 C C . ASN A 1 388 ? -15.492 -2.043 31.715 1.00 81.81 388 ASN A C 1
ATOM 3062 O O . ASN A 1 388 ? -14.863 -1.427 30.864 1.00 81.81 388 ASN A O 1
ATOM 3066 N N . ARG A 1 389 ? -16.747 -1.682 32.022 1.00 79.50 389 ARG A N 1
ATOM 3067 C CA . ARG A 1 389 ? -17.437 -0.527 31.406 1.00 79.50 389 ARG A CA 1
ATOM 3068 C C . ARG A 1 389 ? -16.750 0.801 31.731 1.00 79.50 389 ARG A C 1
ATOM 3070 O O . ARG A 1 389 ? -16.692 1.687 30.877 1.00 79.50 389 ARG A O 1
ATOM 3077 N N . LYS A 1 390 ? -16.237 0.967 32.955 1.00 81.62 390 LYS A N 1
ATOM 3078 C CA . LYS A 1 390 ? -15.488 2.167 33.363 1.00 81.62 390 LYS A CA 1
ATOM 3079 C C . LYS A 1 390 ? -14.133 2.239 32.660 1.00 81.62 390 LYS A C 1
ATOM 3081 O O . LYS A 1 390 ? -13.797 3.287 32.114 1.00 81.62 390 LYS A O 1
ATOM 3086 N N . VAL A 1 391 ? -13.404 1.124 32.616 1.00 82.69 391 VAL A N 1
ATOM 3087 C CA . VAL A 1 391 ? -12.144 0.991 31.872 1.00 82.69 391 VAL A CA 1
ATOM 3088 C C . VAL A 1 391 ? -12.377 1.259 30.389 1.00 82.69 391 VAL A C 1
ATOM 3090 O O . VAL A 1 391 ? -11.650 2.047 29.800 1.00 82.69 391 VAL A O 1
ATOM 3093 N N . HIS A 1 392 ? -13.429 0.695 29.799 1.00 81.38 392 HIS A N 1
ATOM 3094 C CA . HIS A 1 392 ? -13.786 0.915 28.401 1.00 81.38 392 HIS A CA 1
ATOM 3095 C C . HIS A 1 392 ? -14.075 2.377 28.067 1.00 81.38 392 HIS A C 1
ATOM 3097 O O . HIS A 1 392 ? -13.590 2.850 27.041 1.00 81.38 392 HIS A O 1
ATOM 3103 N N . ARG A 1 393 ? -14.842 3.086 28.905 1.00 83.31 393 ARG A N 1
ATOM 3104 C CA . ARG A 1 393 ? -15.096 4.525 28.721 1.00 83.31 393 ARG A CA 1
ATOM 3105 C C . ARG A 1 393 ? -13.810 5.331 28.848 1.00 83.31 393 ARG A C 1
ATOM 3107 O O . ARG A 1 393 ? -13.451 6.032 27.915 1.00 83.31 393 ARG A O 1
ATOM 3114 N N . CYS A 1 394 ? -13.048 5.110 29.919 1.00 84.50 394 CYS A N 1
ATOM 3115 C CA . CYS A 1 394 ? -11.767 5.780 30.134 1.00 84.50 394 CYS A CA 1
ATOM 3116 C C . CYS A 1 394 ? -10.784 5.561 28.967 1.00 84.50 394 CYS A C 1
ATOM 3118 O O . CYS A 1 394 ? -10.169 6.508 28.475 1.00 84.50 394 CYS A O 1
ATOM 3120 N N . LEU A 1 395 ? -10.670 4.324 28.473 1.00 84.50 395 LEU A N 1
ATOM 3121 C CA . LEU A 1 395 ? -9.799 3.977 27.351 1.00 84.50 395 LEU A CA 1
ATOM 3122 C C . LEU A 1 395 ? -10.279 4.619 26.042 1.00 84.50 395 LEU A C 1
ATOM 3124 O O . LEU A 1 395 ? -9.467 5.117 25.267 1.00 84.50 395 LEU A O 1
ATOM 3128 N N . ARG A 1 396 ? -11.595 4.630 25.796 1.00 83.19 396 ARG A N 1
ATOM 3129 C CA . ARG A 1 396 ? -12.198 5.286 24.630 1.00 83.19 396 ARG A CA 1
ATOM 3130 C C . ARG A 1 396 ? -11.944 6.788 24.646 1.00 83.19 396 ARG A C 1
ATOM 3132 O O . ARG A 1 396 ? -11.508 7.315 23.629 1.00 83.19 396 ARG A O 1
ATOM 3139 N N . ASP A 1 397 ? -12.176 7.450 25.773 1.00 86.44 397 ASP A N 1
ATOM 3140 C CA . ASP A 1 397 ? -11.986 8.895 25.915 1.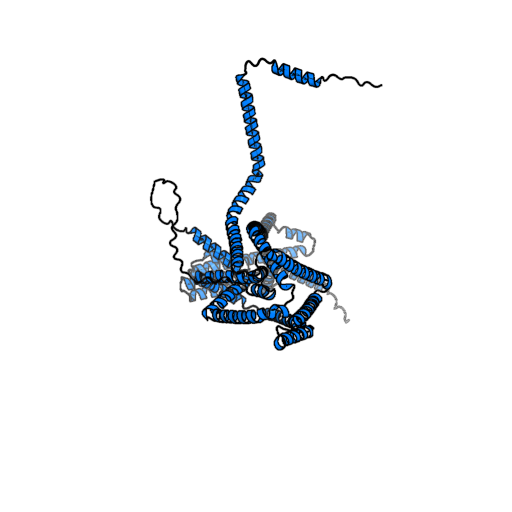00 86.44 397 ASP A CA 1
ATOM 3141 C C . ASP A 1 397 ? -10.504 9.262 25.754 1.00 86.44 397 ASP A C 1
ATOM 3143 O O . ASP A 1 397 ? -10.166 10.201 25.031 1.00 86.44 397 ASP A O 1
ATOM 3147 N N . SER A 1 398 ? -9.604 8.446 26.315 1.00 86.81 398 SER A N 1
ATOM 3148 C CA . SER A 1 398 ? -8.151 8.589 26.140 1.00 86.81 398 SER A CA 1
ATOM 3149 C C . SER A 1 398 ? -7.713 8.415 24.678 1.00 86.81 398 SER A C 1
ATOM 3151 O O . SER A 1 398 ? -6.876 9.170 24.173 1.00 86.81 398 SER A O 1
ATOM 3153 N N . LEU A 1 399 ? -8.286 7.438 23.965 1.00 86.38 399 LEU A N 1
ATOM 3154 C CA . LEU A 1 399 ? -8.024 7.226 22.539 1.00 86.38 399 LEU A CA 1
ATOM 3155 C C . LEU A 1 399 ? -8.599 8.363 21.686 1.00 86.38 399 LEU A C 1
ATOM 3157 O O . LEU A 1 399 ? -7.903 8.870 20.812 1.00 86.38 399 LEU A O 1
ATOM 3161 N N . LYS A 1 400 ? -9.826 8.818 21.969 1.00 87.81 400 LYS A N 1
ATOM 3162 C CA . LYS A 1 400 ? -10.492 9.932 21.273 1.00 87.81 400 LYS A CA 1
ATOM 3163 C C . LYS A 1 400 ? -9.693 11.228 21.421 1.00 87.81 400 LYS A C 1
ATOM 3165 O O . LYS A 1 400 ? -9.474 11.934 20.436 1.00 87.81 400 LYS A O 1
ATOM 3170 N N . SER A 1 401 ? -9.192 11.497 22.627 1.00 88.75 401 SER A N 1
ATOM 3171 C CA . SER A 1 401 ? -8.324 12.643 22.911 1.00 88.75 401 SER A CA 1
ATOM 3172 C C . SER A 1 401 ? -6.964 12.562 22.209 1.00 88.75 401 SER A C 1
ATOM 3174 O O . SER A 1 401 ? -6.367 13.603 21.943 1.00 88.75 401 SER A O 1
ATOM 3176 N N . SER A 1 402 ? -6.458 11.365 21.895 1.00 88.88 402 SER A N 1
ATOM 3177 C CA . SER A 1 402 ? -5.164 11.194 21.217 1.00 88.88 402 SER A CA 1
ATOM 3178 C C . SER A 1 402 ? -5.265 11.101 19.688 1.00 88.88 402 SER A C 1
ATOM 3180 O O . SER A 1 402 ? -4.243 11.059 19.009 1.00 88.88 402 SER A O 1
ATOM 3182 N N . VAL A 1 403 ? -6.463 11.155 19.091 1.00 90.19 403 VAL A N 1
ATOM 3183 C CA . VAL A 1 403 ? -6.636 11.046 17.625 1.00 90.19 403 VAL A CA 1
ATOM 3184 C C . VAL A 1 403 ? -5.873 12.131 16.854 1.00 90.19 403 VAL A C 1
ATOM 3186 O O . VAL A 1 403 ? -5.301 11.853 15.799 1.00 90.19 403 VAL A O 1
ATOM 3189 N N . ASP A 1 404 ? -5.815 13.368 17.354 1.00 88.56 404 ASP A N 1
ATOM 3190 C CA . ASP A 1 404 ? -5.119 14.454 16.648 1.00 88.56 404 ASP A CA 1
ATOM 3191 C C . ASP A 1 404 ? -3.596 14.270 16.633 1.00 88.56 404 ASP A C 1
ATOM 3193 O O . ASP A 1 404 ? -2.943 14.580 15.629 1.00 88.56 404 ASP A O 1
ATOM 3197 N N . THR A 1 405 ? -3.020 13.726 17.709 1.00 89.94 405 THR A N 1
ATOM 3198 C CA . THR A 1 405 ? -1.588 13.405 17.760 1.00 89.94 405 THR A CA 1
ATOM 3199 C C . THR A 1 405 ? -1.294 12.161 16.927 1.00 89.94 405 THR A C 1
ATOM 3201 O O . THR A 1 405 ? -0.416 12.204 16.066 1.00 89.94 405 THR A O 1
ATOM 3204 N N . MET A 1 406 ? -2.092 11.099 17.068 1.00 86.31 406 MET A N 1
ATOM 3205 C CA . MET A 1 406 ? -1.938 9.854 16.305 1.00 86.31 406 MET A CA 1
ATOM 3206 C C . MET A 1 406 ? -2.103 10.059 14.794 1.00 86.31 406 MET A C 1
ATOM 3208 O O . MET A 1 406 ? -1.309 9.536 14.017 1.00 86.31 406 MET A O 1
ATOM 3212 N N . SER A 1 407 ? -3.079 10.863 14.357 1.00 86.75 407 SER A N 1
ATOM 3213 C CA . SER A 1 407 ? -3.259 11.192 12.934 1.00 86.75 407 SER A CA 1
ATOM 3214 C C . SER A 1 407 ? -2.086 11.997 12.375 1.00 86.75 407 SER A C 1
ATOM 3216 O O . SER A 1 407 ? -1.684 11.764 11.241 1.00 86.75 407 SER A O 1
ATOM 3218 N N . SER A 1 408 ? -1.482 12.891 13.166 1.00 89.38 408 SER A N 1
ATOM 3219 C CA . SER A 1 408 ? -0.273 13.617 12.750 1.00 89.38 408 SER A CA 1
ATOM 3220 C C . SER A 1 408 ? 0.893 12.662 12.505 1.00 89.38 408 SER A C 1
ATOM 3222 O O . SER A 1 408 ? 1.531 12.726 11.457 1.00 89.38 408 SER A O 1
ATOM 3224 N N . ILE A 1 409 ? 1.136 11.747 13.448 1.00 89.44 409 ILE A N 1
ATOM 3225 C CA . ILE A 1 409 ? 2.210 10.751 13.351 1.00 89.44 409 ILE A CA 1
ATOM 3226 C C . ILE A 1 409 ? 1.960 9.813 12.165 1.00 89.44 409 ILE A C 1
ATOM 3228 O O . ILE A 1 409 ? 2.856 9.612 11.349 1.00 89.44 409 ILE A O 1
ATOM 3232 N N . ALA A 1 410 ? 0.738 9.292 12.020 1.00 86.50 410 ALA A N 1
ATOM 3233 C CA . ALA A 1 410 ? 0.372 8.392 10.928 1.00 86.50 410 ALA A CA 1
ATOM 3234 C C . ALA A 1 410 ? 0.589 9.031 9.550 1.00 86.50 410 ALA A C 1
ATOM 3236 O O . ALA A 1 410 ? 1.080 8.382 8.629 1.00 86.50 410 ALA A O 1
ATOM 3237 N N . VAL A 1 411 ? 0.265 10.315 9.417 1.00 88.50 411 VAL A N 1
ATOM 3238 C CA . VAL A 1 411 ? 0.437 11.056 8.170 1.00 88.50 411 VAL A CA 1
ATOM 3239 C C . VAL A 1 411 ? 1.914 11.315 7.853 1.00 88.50 411 VAL A C 1
ATOM 3241 O O . VAL A 1 411 ? 2.310 11.182 6.697 1.00 88.50 411 VAL A O 1
ATOM 3244 N N . ILE A 1 412 ? 2.746 11.613 8.857 1.00 88.44 412 ILE A N 1
ATOM 3245 C CA . ILE A 1 412 ? 4.203 11.738 8.675 1.00 88.44 412 ILE A CA 1
ATOM 3246 C C . ILE A 1 412 ? 4.813 10.396 8.247 1.00 88.44 412 ILE A C 1
ATOM 3248 O O . ILE A 1 412 ? 5.595 10.354 7.300 1.00 88.44 412 ILE A O 1
ATOM 3252 N N . VAL A 1 413 ? 4.426 9.292 8.896 1.00 88.12 413 VAL A N 1
ATOM 3253 C CA . VAL A 1 413 ? 4.891 7.941 8.533 1.00 88.12 413 VAL A CA 1
ATOM 3254 C C . VAL A 1 413 ? 4.461 7.581 7.111 1.00 88.12 413 VAL A C 1
ATOM 3256 O O . VAL A 1 413 ? 5.281 7.105 6.329 1.00 88.12 413 VAL A O 1
ATOM 3259 N N . LEU A 1 414 ? 3.207 7.859 6.742 1.00 83.94 414 LEU A N 1
ATOM 3260 C CA . LEU A 1 414 ? 2.709 7.644 5.382 1.00 83.94 414 LEU A CA 1
ATOM 3261 C C . LEU A 1 414 ? 3.526 8.439 4.355 1.00 83.94 414 LEU A C 1
ATOM 3263 O O . LEU A 1 414 ? 3.931 7.881 3.339 1.00 83.94 414 LEU A O 1
ATOM 3267 N N . MET A 1 415 ? 3.803 9.716 4.630 1.00 86.12 415 MET A N 1
ATOM 3268 C CA . MET A 1 415 ? 4.642 10.549 3.764 1.00 86.12 415 MET A CA 1
ATOM 3269 C C . MET A 1 415 ? 6.051 9.972 3.612 1.00 86.12 415 MET A C 1
ATOM 3271 O O . MET A 1 415 ? 6.552 9.886 2.495 1.00 86.12 415 MET A O 1
ATOM 3275 N N . LEU A 1 416 ? 6.670 9.513 4.702 1.00 87.12 416 LEU A N 1
ATOM 3276 C CA . LEU A 1 416 ? 8.000 8.903 4.664 1.00 87.12 416 LEU A CA 1
ATOM 3277 C C . LEU A 1 416 ? 8.020 7.631 3.803 1.00 87.12 416 LEU A C 1
ATOM 3279 O O . LEU A 1 416 ? 8.914 7.465 2.975 1.00 87.12 416 LEU A O 1
ATOM 3283 N N . VAL A 1 417 ? 7.006 6.771 3.927 1.00 85.00 417 VAL A N 1
ATOM 3284 C CA . VAL A 1 417 ? 6.871 5.566 3.089 1.00 85.00 417 VAL A CA 1
ATOM 3285 C C . VAL A 1 417 ? 6.704 5.930 1.610 1.00 85.00 417 VAL A C 1
ATOM 3287 O O . VAL A 1 417 ? 7.342 5.322 0.748 1.00 85.00 417 VAL A O 1
ATOM 3290 N N . VAL A 1 418 ? 5.886 6.939 1.298 1.00 83.06 418 VAL A N 1
ATOM 3291 C CA . VAL A 1 418 ? 5.691 7.413 -0.082 1.00 83.06 418 VAL A CA 1
ATOM 3292 C C . VAL A 1 418 ? 6.993 7.971 -0.662 1.00 83.06 418 VAL A C 1
ATOM 3294 O O . VAL A 1 418 ? 7.351 7.619 -1.781 1.00 83.06 418 VAL A O 1
ATOM 3297 N N . VAL A 1 419 ? 7.743 8.774 0.095 1.00 86.38 419 VAL A N 1
ATOM 3298 C CA . VAL A 1 419 ? 9.021 9.340 -0.368 1.00 86.38 419 VAL A CA 1
ATOM 3299 C C . VAL A 1 419 ? 10.062 8.248 -0.609 1.00 86.38 419 VAL A C 1
ATOM 3301 O O . VAL A 1 419 ? 10.710 8.252 -1.653 1.00 86.38 419 VAL A O 1
ATOM 3304 N N . ILE A 1 420 ? 10.200 7.286 0.309 1.00 85.50 420 ILE A N 1
ATOM 3305 C CA . ILE A 1 420 ? 11.154 6.178 0.147 1.00 85.50 420 ILE A CA 1
ATOM 3306 C C . ILE A 1 420 ? 10.779 5.320 -1.064 1.00 85.50 420 ILE A C 1
ATOM 3308 O O . ILE A 1 420 ? 11.634 5.021 -1.894 1.00 85.50 420 ILE A O 1
ATOM 3312 N N . SER A 1 421 ? 9.503 4.950 -1.198 1.00 75.88 421 SER A N 1
ATOM 3313 C CA . SER A 1 421 ? 9.045 4.137 -2.332 1.00 75.88 421 SER A CA 1
ATOM 3314 C C . SER A 1 421 ? 9.209 4.855 -3.674 1.00 75.88 421 SER A C 1
ATOM 3316 O O . SER A 1 421 ? 9.695 4.247 -4.628 1.00 75.88 421 SER A O 1
ATOM 3318 N N . ALA A 1 422 ? 8.893 6.152 -3.745 1.00 79.69 422 ALA A N 1
ATOM 3319 C CA . ALA A 1 422 ? 9.134 6.967 -4.932 1.00 79.69 422 ALA A CA 1
ATOM 3320 C C . ALA A 1 422 ? 10.634 7.088 -5.251 1.00 79.69 422 ALA A C 1
ATOM 3322 O O . ALA A 1 422 ? 11.019 6.966 -6.411 1.00 79.69 422 ALA A O 1
ATOM 3323 N N . GLY A 1 423 ? 11.487 7.266 -4.237 1.00 85.25 423 GLY A N 1
ATOM 3324 C CA . GLY A 1 423 ? 12.939 7.332 -4.404 1.00 85.25 423 GLY A CA 1
ATOM 3325 C C . GLY A 1 423 ? 13.528 6.039 -4.971 1.00 85.25 423 GLY A C 1
ATOM 3326 O O . GLY A 1 423 ? 14.295 6.086 -5.929 1.00 85.25 423 GLY A O 1
ATOM 3327 N N . VAL A 1 424 ? 13.117 4.882 -4.440 1.00 83.75 424 VAL A N 1
ATOM 3328 C CA . VAL A 1 424 ? 13.526 3.570 -4.972 1.00 83.75 424 VAL A CA 1
ATOM 3329 C C . VAL A 1 424 ? 13.057 3.399 -6.415 1.00 83.75 424 VAL A C 1
ATOM 3331 O O . VAL A 1 424 ? 13.836 2.974 -7.264 1.00 83.75 424 VAL A O 1
ATOM 3334 N N . PHE A 1 425 ? 11.808 3.765 -6.714 1.00 80.44 425 PHE A N 1
ATOM 3335 C CA . PHE A 1 425 ? 11.274 3.688 -8.073 1.00 80.44 425 PHE A CA 1
ATOM 3336 C C . PHE A 1 425 ? 12.074 4.552 -9.059 1.00 80.44 425 PHE A C 1
ATOM 3338 O O . PHE A 1 425 ? 12.476 4.060 -10.111 1.00 80.44 425 PHE A O 1
ATOM 3345 N N . LEU A 1 426 ? 12.358 5.809 -8.703 1.00 82.12 426 LEU A N 1
ATOM 3346 C CA . LEU A 1 426 ? 13.160 6.709 -9.534 1.00 82.12 426 LEU A CA 1
ATOM 3347 C C . LEU A 1 426 ? 14.587 6.188 -9.726 1.00 82.12 426 LEU A C 1
ATOM 3349 O O . LEU A 1 426 ? 15.101 6.245 -10.837 1.00 82.12 426 LEU A O 1
ATOM 3353 N N . ALA A 1 427 ? 15.212 5.637 -8.684 1.00 82.00 427 ALA A N 1
ATOM 3354 C CA . ALA A 1 427 ? 16.548 5.056 -8.791 1.00 82.00 427 ALA A CA 1
ATOM 3355 C C . ALA A 1 427 ? 16.585 3.870 -9.769 1.00 82.00 427 ALA A C 1
ATOM 3357 O O . ALA A 1 427 ? 17.485 3.789 -10.603 1.00 82.00 427 ALA A O 1
ATOM 3358 N N . VAL A 1 428 ? 15.585 2.983 -9.709 1.00 80.75 428 VAL A N 1
ATOM 3359 C CA . VAL A 1 428 ? 15.452 1.862 -10.655 1.00 80.75 428 VAL A CA 1
ATOM 3360 C C . VAL A 1 428 ? 15.221 2.370 -12.079 1.00 80.75 428 VAL A C 1
ATOM 3362 O O . VAL A 1 428 ? 15.843 1.859 -13.009 1.00 80.75 428 VAL A O 1
ATOM 3365 N N . GLN A 1 429 ? 14.380 3.392 -12.255 1.00 80.25 429 GLN A N 1
ATOM 3366 C CA . GLN A 1 429 ? 14.117 3.976 -13.570 1.00 80.25 429 GLN A CA 1
ATOM 3367 C C . GLN A 1 429 ? 15.387 4.589 -14.175 1.00 80.25 429 GLN A C 1
ATOM 3369 O O . GLN A 1 429 ? 15.760 4.232 -15.292 1.00 80.25 429 GLN A O 1
ATOM 3374 N N . ILE A 1 430 ? 16.102 5.423 -13.411 1.00 88.88 430 ILE A N 1
ATOM 3375 C CA . ILE A 1 430 ? 17.375 6.034 -13.828 1.00 88.88 430 ILE A CA 1
ATOM 3376 C C . ILE A 1 430 ? 18.400 4.954 -14.184 1.00 88.88 430 ILE A C 1
ATOM 3378 O O . ILE A 1 430 ? 19.103 5.081 -15.181 1.00 88.88 430 ILE A O 1
ATOM 3382 N N . TYR A 1 431 ? 18.474 3.874 -13.401 1.00 86.94 431 TYR A N 1
ATOM 3383 C CA . TYR A 1 431 ? 19.360 2.753 -13.703 1.00 86.94 431 TYR A CA 1
ATOM 3384 C C . TYR A 1 431 ? 18.996 2.075 -15.033 1.00 86.94 431 TYR A C 1
ATOM 3386 O O . TYR A 1 431 ? 19.873 1.841 -15.864 1.00 86.94 431 TYR A O 1
ATOM 3394 N N . SER A 1 432 ? 17.707 1.800 -15.258 1.00 78.69 432 SER A N 1
ATOM 3395 C CA . SER A 1 432 ? 17.237 1.153 -16.488 1.00 78.69 432 SER A CA 1
ATOM 3396 C C . SER A 1 432 ? 17.486 2.001 -17.740 1.00 78.69 432 SER A C 1
ATOM 3398 O O . SER A 1 432 ? 17.952 1.483 -18.753 1.00 78.69 432 SER A O 1
ATOM 3400 N N . GLU A 1 433 ? 17.256 3.313 -17.657 1.00 79.19 433 GLU A N 1
ATOM 3401 C CA . GLU A 1 433 ? 17.519 4.252 -18.752 1.00 79.19 433 GLU A CA 1
ATOM 3402 C C . GLU A 1 433 ? 19.024 4.482 -18.944 1.00 79.19 433 GLU A C 1
ATOM 3404 O O . GLU A 1 433 ? 19.499 4.591 -20.075 1.00 79.19 433 GLU A O 1
ATOM 3409 N N . GLY A 1 434 ? 19.803 4.465 -17.858 1.00 83.94 434 GLY A N 1
ATOM 3410 C CA . GLY A 1 434 ? 21.262 4.563 -17.900 1.00 83.94 434 GLY A CA 1
ATOM 3411 C C . GLY A 1 434 ? 21.916 3.437 -18.706 1.00 83.94 434 GLY A C 1
ATOM 3412 O O . GLY A 1 434 ? 22.867 3.690 -19.447 1.00 83.94 434 GLY A O 1
ATOM 3413 N N . ILE A 1 435 ? 21.379 2.214 -18.639 1.00 82.69 435 ILE A N 1
ATOM 3414 C CA . ILE A 1 435 ? 21.848 1.089 -19.466 1.00 82.69 435 ILE A CA 1
ATOM 3415 C C . ILE A 1 435 ? 21.594 1.355 -20.955 1.00 82.69 435 ILE A C 1
ATOM 3417 O O . ILE A 1 435 ? 22.479 1.103 -21.773 1.00 82.69 435 ILE A O 1
ATOM 3421 N N . ALA A 1 436 ? 20.429 1.896 -21.318 1.00 77.19 436 ALA A N 1
ATOM 3422 C CA . ALA A 1 436 ? 20.111 2.213 -22.712 1.00 77.19 436 ALA A CA 1
ATOM 3423 C C . ALA A 1 436 ? 21.053 3.289 -23.284 1.00 77.19 436 ALA A C 1
ATOM 3425 O O . ALA A 1 436 ? 21.527 3.169 -24.413 1.00 77.19 436 ALA A O 1
ATOM 3426 N N . VAL A 1 437 ? 21.404 4.307 -22.490 1.00 80.94 437 VAL A N 1
ATOM 3427 C CA . VAL A 1 437 ? 22.392 5.325 -22.893 1.00 80.94 437 VAL A CA 1
ATOM 3428 C C . VAL A 1 437 ? 23.789 4.717 -23.049 1.00 80.94 437 VAL A C 1
ATOM 3430 O O . VAL A 1 437 ? 24.484 5.018 -24.020 1.00 80.94 437 VAL A O 1
ATOM 3433 N N . ALA A 1 438 ? 24.199 3.820 -22.149 1.00 78.69 438 ALA A N 1
ATOM 3434 C CA . ALA A 1 438 ? 25.474 3.111 -22.274 1.00 78.69 438 ALA A CA 1
ATOM 3435 C C . ALA A 1 438 ? 25.536 2.252 -23.552 1.00 78.69 438 ALA A C 1
ATOM 3437 O O . ALA A 1 438 ? 26.569 2.208 -24.225 1.00 78.69 438 ALA A O 1
ATOM 3438 N N . GLN A 1 439 ? 24.414 1.635 -23.937 1.00 75.81 439 GLN A N 1
ATOM 3439 C CA . GLN A 1 439 ? 24.276 0.934 -25.214 1.00 75.81 439 GLN A CA 1
ATOM 3440 C C . GLN A 1 439 ? 24.329 1.873 -26.428 1.00 75.81 439 GLN A C 1
ATOM 3442 O O . GLN A 1 439 ? 24.724 1.439 -27.495 1.00 75.81 439 GLN A O 1
ATOM 3447 N N . LEU A 1 440 ? 24.025 3.161 -26.330 1.00 75.69 440 LEU A N 1
ATOM 3448 C CA . LEU A 1 440 ? 24.309 4.074 -27.448 1.00 75.69 440 LEU A CA 1
ATOM 3449 C C . LEU A 1 440 ? 25.800 4.446 -27.510 1.00 75.69 440 LEU A C 1
ATOM 3451 O O . LEU A 1 440 ? 26.367 4.592 -28.591 1.00 75.69 440 LEU A O 1
ATOM 3455 N N . GLY A 1 441 ? 26.461 4.537 -26.353 1.00 79.12 441 GLY A N 1
ATOM 3456 C CA . GLY A 1 441 ? 27.885 4.864 -26.262 1.00 79.12 441 GLY A CA 1
ATOM 3457 C C . GLY A 1 441 ? 28.812 3.828 -26.910 1.00 79.12 441 GLY A C 1
ATOM 3458 O O . GLY A 1 441 ? 29.798 4.214 -27.539 1.00 79.12 441 GLY A O 1
ATOM 3459 N N . HIS A 1 442 ? 28.505 2.528 -26.805 1.00 77.12 442 HIS A N 1
ATOM 3460 C CA . HIS A 1 442 ? 29.382 1.487 -27.363 1.00 77.12 442 HIS A CA 1
ATOM 3461 C C . HIS A 1 442 ? 29.476 1.529 -28.899 1.00 77.12 442 HIS A C 1
ATOM 3463 O O . HIS A 1 442 ? 30.557 1.293 -29.438 1.00 77.12 442 HIS A O 1
ATOM 3469 N N . GLU A 1 443 ? 28.398 1.907 -29.595 1.00 71.69 443 GLU A N 1
ATOM 3470 C CA . GLU A 1 443 ? 28.393 2.055 -31.058 1.00 71.69 443 GLU A CA 1
ATOM 3471 C C . GLU A 1 443 ? 29.274 3.226 -31.506 1.00 71.69 443 GLU A C 1
ATOM 3473 O O . GLU A 1 443 ? 30.045 3.112 -32.457 1.00 71.69 443 GLU A O 1
ATOM 3478 N N . ILE A 1 444 ? 29.234 4.349 -30.779 1.00 77.25 444 ILE A N 1
ATOM 3479 C CA . ILE A 1 444 ? 30.088 5.512 -31.069 1.00 77.25 444 ILE A CA 1
ATOM 3480 C C . ILE A 1 444 ? 31.563 5.132 -30.925 1.00 77.25 444 ILE A C 1
ATOM 3482 O O . ILE A 1 444 ? 32.379 5.470 -31.788 1.00 77.25 444 ILE A O 1
ATOM 3486 N N . VAL A 1 445 ? 31.910 4.405 -29.858 1.00 82.69 445 VAL A N 1
ATOM 3487 C CA . VAL A 1 445 ? 33.276 3.905 -29.651 1.00 82.69 445 VAL A CA 1
ATOM 3488 C C . VAL A 1 445 ? 33.680 2.960 -30.784 1.00 82.69 445 VAL A C 1
ATOM 3490 O O . VAL A 1 445 ? 34.777 3.106 -31.322 1.00 82.69 445 VAL A O 1
ATOM 3493 N N . PHE A 1 446 ? 32.793 2.048 -31.191 1.00 76.38 446 PHE A N 1
ATOM 3494 C CA . PHE A 1 446 ? 33.034 1.123 -32.298 1.00 76.38 446 PHE A CA 1
ATOM 3495 C C . PHE A 1 446 ? 33.307 1.852 -33.622 1.00 76.38 446 PHE A C 1
ATOM 3497 O O . PHE A 1 446 ? 34.354 1.626 -34.229 1.00 76.38 446 PHE A O 1
ATOM 3504 N N 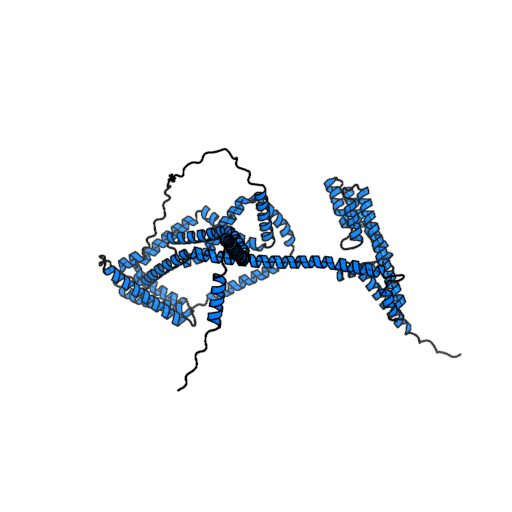. PHE A 1 447 ? 32.434 2.772 -34.048 1.00 71.75 447 PHE A N 1
ATOM 3505 C CA . PHE A 1 447 ? 32.622 3.520 -35.298 1.00 71.75 447 PHE A CA 1
ATOM 3506 C C . PHE A 1 447 ? 33.857 4.422 -35.268 1.00 71.75 447 PHE A C 1
ATOM 3508 O O . PHE A 1 447 ? 34.552 4.536 -36.276 1.00 71.75 447 PHE A O 1
ATOM 3515 N N . THR A 1 448 ? 34.167 5.027 -34.119 1.00 73.62 448 THR A N 1
ATOM 3516 C CA . THR A 1 448 ? 35.366 5.863 -33.963 1.00 73.62 448 THR A CA 1
ATOM 3517 C C . THR A 1 448 ? 36.635 5.018 -34.074 1.00 73.62 448 THR A C 1
ATOM 3519 O O . THR A 1 448 ? 37.549 5.369 -34.819 1.00 73.62 448 THR A O 1
ATOM 3522 N N . ALA A 1 449 ? 36.685 3.872 -33.388 1.00 74.81 449 ALA A N 1
ATOM 3523 C CA . ALA A 1 449 ? 37.802 2.937 -33.493 1.00 74.81 449 ALA A CA 1
ATOM 3524 C C . ALA A 1 449 ? 37.956 2.404 -34.925 1.00 74.81 449 ALA A C 1
ATOM 3526 O O . ALA A 1 449 ? 39.068 2.369 -35.450 1.00 74.81 449 ALA A O 1
ATOM 3527 N N . LEU A 1 450 ? 36.843 2.056 -35.579 1.00 68.50 450 LEU A N 1
ATOM 3528 C CA . LEU A 1 450 ? 36.825 1.607 -36.968 1.00 68.50 450 LEU A CA 1
ATOM 3529 C C . LEU A 1 450 ? 37.357 2.684 -37.921 1.00 68.50 450 LEU A C 1
ATOM 3531 O O . LEU A 1 450 ? 38.197 2.378 -38.763 1.00 68.50 450 LEU A O 1
ATOM 3535 N N . PHE A 1 451 ? 36.918 3.936 -37.767 1.00 71.06 451 PHE A N 1
ATOM 3536 C CA . PHE A 1 451 ? 37.394 5.068 -38.565 1.00 71.06 451 PHE A CA 1
ATOM 3537 C C . PHE A 1 451 ? 38.915 5.220 -38.471 1.00 71.06 451 PHE A C 1
ATOM 3539 O O . PHE A 1 451 ? 39.594 5.244 -39.496 1.00 71.06 451 PHE A O 1
ATOM 3546 N N . TYR A 1 452 ? 39.465 5.244 -37.254 1.00 71.94 452 TYR A N 1
ATOM 3547 C CA . TYR A 1 452 ? 40.912 5.369 -37.065 1.00 71.94 452 TYR A CA 1
ATOM 3548 C C . TYR A 1 452 ? 41.690 4.175 -37.626 1.00 71.94 452 TYR A C 1
ATOM 3550 O O . TYR A 1 452 ? 42.758 4.360 -38.209 1.00 71.94 452 TYR A O 1
ATOM 3558 N N . LEU A 1 453 ? 41.156 2.961 -37.488 1.00 66.69 453 LEU A N 1
ATOM 3559 C CA . LEU A 1 453 ? 41.791 1.750 -38.004 1.00 66.69 453 LEU A CA 1
ATOM 3560 C C . LEU A 1 453 ? 41.820 1.752 -39.544 1.00 66.69 453 LEU A C 1
ATOM 3562 O O . LEU A 1 453 ? 42.832 1.384 -40.137 1.00 66.69 453 LEU A O 1
ATOM 3566 N N . LEU A 1 454 ? 40.754 2.236 -40.189 1.00 64.50 454 LEU A N 1
ATOM 3567 C CA . LEU A 1 454 ? 40.705 2.415 -41.642 1.00 64.50 454 LEU A CA 1
ATOM 3568 C C . LEU A 1 454 ? 41.659 3.518 -42.119 1.00 64.50 454 LEU A C 1
ATOM 3570 O O . LEU A 1 454 ? 42.387 3.301 -43.080 1.00 64.50 454 LEU A O 1
ATOM 3574 N N . CYS A 1 455 ? 41.718 4.662 -41.430 1.00 67.94 455 CYS A N 1
ATOM 3575 C CA . CYS A 1 455 ? 42.647 5.745 -41.776 1.00 67.94 455 CYS A CA 1
ATOM 3576 C C . CYS A 1 455 ? 44.125 5.363 -41.601 1.00 67.94 455 CYS A C 1
ATOM 3578 O O . CYS A 1 455 ? 44.981 5.945 -42.259 1.00 67.94 455 CYS A O 1
ATOM 3580 N N . SER A 1 456 ? 44.434 4.412 -40.715 1.00 69.06 456 SER A N 1
ATOM 3581 C CA . SER A 1 456 ? 45.797 3.919 -40.481 1.00 69.06 456 SER A CA 1
ATOM 3582 C C . SER A 1 456 ? 46.225 2.805 -41.449 1.00 69.06 456 SER A C 1
ATOM 3584 O O . SER A 1 456 ? 47.367 2.349 -41.376 1.00 69.06 456 SER A O 1
ATOM 3586 N N . SER A 1 457 ? 45.325 2.310 -42.299 1.00 64.88 457 SER A N 1
ATOM 3587 C CA . SER A 1 457 ? 45.605 1.229 -43.242 1.00 64.88 457 SER A CA 1
ATOM 3588 C C . SER A 1 457 ? 46.007 1.812 -44.598 1.00 64.88 457 SER A C 1
ATOM 3590 O O . SER A 1 457 ? 45.190 2.467 -45.232 1.00 64.88 457 SER A O 1
ATOM 3592 N N . GLU A 1 458 ? 47.240 1.558 -45.047 1.00 65.62 458 GLU A N 1
ATOM 3593 C CA . GLU A 1 458 ? 47.715 1.936 -46.390 1.00 65.62 458 GLU A CA 1
ATOM 3594 C C . GLU A 1 458 ? 47.248 0.903 -47.441 1.00 65.62 458 GLU A C 1
ATOM 3596 O O . GLU A 1 458 ? 46.087 0.926 -47.838 1.00 65.62 458 GLU A O 1
ATOM 3601 N N . ASP A 1 459 ? 48.094 -0.053 -47.848 1.00 60.19 459 ASP A N 1
ATOM 3602 C CA . ASP A 1 459 ? 47.763 -1.019 -48.918 1.00 60.19 459 ASP A CA 1
ATOM 3603 C C . ASP A 1 459 ? 47.098 -2.324 -48.428 1.00 60.19 459 ASP A C 1
ATOM 3605 O O . ASP A 1 459 ? 46.493 -3.048 -49.217 1.00 60.19 459 ASP A O 1
ATOM 3609 N N . ARG A 1 460 ? 47.205 -2.663 -47.132 1.00 59.66 460 ARG A N 1
ATOM 3610 C CA . ARG A 1 460 ? 46.546 -3.832 -46.507 1.00 59.66 460 ARG A CA 1
ATOM 3611 C C . ARG A 1 460 ? 46.085 -3.524 -45.085 1.00 59.66 460 ARG A C 1
ATOM 3613 O O . ARG A 1 460 ? 46.804 -2.872 -44.331 1.00 59.66 460 ARG A O 1
ATOM 3620 N N . TYR A 1 461 ? 44.930 -4.076 -44.701 1.00 64.12 461 TYR A N 1
ATOM 3621 C CA . TYR A 1 461 ? 44.327 -3.905 -43.373 1.00 64.12 461 TYR A CA 1
ATOM 3622 C C . TYR A 1 461 ? 45.314 -4.261 -42.244 1.00 64.12 461 TYR A C 1
ATOM 3624 O O . TYR A 1 461 ? 45.792 -5.393 -42.152 1.00 64.12 461 TYR A O 1
ATOM 3632 N N . SER A 1 462 ? 45.621 -3.294 -41.373 1.00 56.03 462 SER A N 1
ATOM 3633 C CA . SER A 1 462 ? 46.745 -3.353 -40.417 1.00 56.03 462 SER A CA 1
ATOM 3634 C C . SER A 1 462 ? 46.750 -4.596 -39.485 1.00 56.03 462 SER A C 1
ATOM 3636 O O . SER A 1 462 ? 47.784 -5.263 -39.369 1.00 56.03 462 SER A O 1
ATOM 3638 N N . PRO A 1 463 ? 45.612 -5.047 -38.916 1.00 59.69 463 PRO A N 1
ATOM 3639 C CA . PRO A 1 463 ? 45.535 -6.317 -38.180 1.00 59.69 463 PRO A CA 1
ATOM 3640 C C . PRO A 1 463 ? 45.852 -7.588 -38.995 1.00 59.69 463 PRO A C 1
ATOM 3642 O O . PRO A 1 463 ? 46.349 -8.563 -38.430 1.00 59.69 463 PRO A O 1
ATOM 3645 N N . LEU A 1 464 ? 45.607 -7.611 -40.311 1.00 59.91 464 LEU A N 1
ATOM 3646 C CA . LEU A 1 464 ? 45.947 -8.763 -41.167 1.00 59.91 464 LEU A CA 1
ATOM 3647 C C . LEU A 1 464 ? 47.463 -8.864 -41.405 1.00 59.91 464 LEU A C 1
ATOM 3649 O O . LEU A 1 464 ? 48.012 -9.966 -41.511 1.00 59.91 464 LEU A O 1
ATOM 3653 N N . VAL A 1 465 ? 48.159 -7.723 -41.437 1.00 63.12 465 VAL A N 1
ATOM 3654 C CA . VAL A 1 465 ? 49.627 -7.667 -41.511 1.00 63.12 465 VAL A CA 1
ATOM 3655 C C . VAL A 1 465 ? 50.245 -8.249 -40.236 1.00 63.12 465 VAL A C 1
ATOM 3657 O O . VAL A 1 465 ? 51.187 -9.039 -40.320 1.00 63.12 465 VAL A O 1
ATOM 3660 N N . PHE A 1 466 ? 49.654 -7.968 -39.068 1.00 63.50 466 PHE A N 1
ATOM 3661 C CA . PHE A 1 466 ? 50.055 -8.579 -37.797 1.00 63.50 466 PHE A CA 1
ATOM 3662 C C . PHE A 1 466 ? 49.892 -10.108 -37.807 1.00 63.50 466 PHE A C 1
ATOM 3664 O O . PHE A 1 466 ? 50.835 -10.825 -37.474 1.00 63.50 466 PHE A O 1
ATOM 3671 N N . VAL A 1 467 ? 48.754 -10.633 -38.274 1.00 60.66 467 VAL A N 1
ATOM 3672 C CA . VAL A 1 467 ? 48.538 -12.092 -38.396 1.00 60.66 467 VAL A CA 1
ATOM 3673 C C . VAL A 1 467 ? 49.542 -12.741 -39.356 1.00 60.66 467 VAL A C 1
ATOM 3675 O O . VAL A 1 467 ? 50.040 -13.836 -39.095 1.00 60.66 467 VAL A O 1
ATOM 3678 N N . THR A 1 468 ? 49.905 -12.048 -40.437 1.00 60.19 468 THR A N 1
ATOM 3679 C CA . THR A 1 468 ? 50.924 -12.524 -41.387 1.00 60.19 468 THR A CA 1
ATOM 3680 C C . THR A 1 468 ? 52.331 -12.512 -40.767 1.00 60.19 468 THR A C 1
ATOM 3682 O O . THR A 1 468 ? 53.150 -13.377 -41.077 1.00 60.19 468 THR A O 1
ATOM 3685 N N . SER A 1 469 ? 52.598 -11.585 -39.837 1.00 62.62 469 SER A N 1
ATOM 3686 C CA . SER A 1 469 ? 53.870 -11.470 -39.108 1.00 62.62 469 SER A CA 1
ATOM 3687 C C . SER A 1 469 ? 54.090 -12.549 -38.036 1.00 62.62 469 SER A C 1
ATOM 3689 O O . SER A 1 469 ? 55.226 -12.754 -37.615 1.00 62.62 469 SER A O 1
ATOM 3691 N N . LEU A 1 470 ? 53.051 -13.308 -37.650 1.00 63.84 470 LEU A N 1
ATOM 3692 C CA . LEU A 1 470 ? 53.151 -14.401 -36.667 1.00 63.84 470 LEU A CA 1
ATOM 3693 C C . LEU A 1 470 ? 53.920 -15.652 -37.160 1.00 63.84 470 LEU A C 1
ATOM 3695 O O . LEU A 1 470 ? 54.030 -16.632 -36.427 1.00 63.84 470 LEU A O 1
ATOM 3699 N N . GLY A 1 471 ? 54.478 -15.649 -38.377 1.00 57.38 471 GLY A N 1
ATOM 3700 C CA . GLY A 1 471 ? 55.436 -16.673 -38.826 1.00 57.38 471 GLY A CA 1
ATOM 3701 C C . GLY A 1 471 ? 54.836 -18.020 -39.258 1.00 57.38 471 GLY A C 1
ATOM 3702 O O . GLY A 1 471 ? 55.574 -18.980 -39.486 1.00 57.38 471 GLY A O 1
ATOM 3703 N N . PHE A 1 472 ? 53.514 -18.125 -39.417 1.00 64.69 472 PHE A N 1
ATOM 3704 C CA . PHE A 1 472 ? 52.879 -19.334 -39.951 1.00 64.69 472 PHE A CA 1
ATOM 3705 C C . PHE A 1 472 ? 53.156 -19.493 -41.457 1.00 64.69 472 PHE A C 1
ATOM 3707 O O . PHE A 1 472 ? 52.897 -18.577 -42.236 1.00 64.69 472 PHE A O 1
ATOM 3714 N N . LYS A 1 473 ? 53.582 -20.687 -41.909 1.00 64.38 473 LYS A N 1
ATOM 3715 C CA . LYS A 1 473 ? 53.766 -21.009 -43.349 1.00 64.38 473 LYS A CA 1
ATOM 3716 C C . LYS A 1 473 ? 52.502 -20.786 -44.199 1.00 64.38 473 LYS A C 1
ATOM 3718 O O . LYS A 1 473 ? 52.612 -20.578 -45.403 1.00 64.38 473 LYS A O 1
ATOM 3723 N N . SER A 1 474 ? 51.322 -20.810 -43.578 1.00 63.72 474 SER A N 1
ATOM 3724 C CA . SER A 1 474 ? 50.022 -20.547 -44.214 1.00 63.72 474 SER A CA 1
ATOM 3725 C C . SER A 1 474 ? 49.502 -19.115 -44.001 1.00 63.72 474 SER A C 1
ATOM 3727 O O . SER A 1 474 ? 48.420 -18.799 -44.486 1.00 63.72 474 SER A O 1
ATOM 3729 N N . GLY A 1 475 ? 50.245 -18.244 -43.306 1.00 67.19 475 GLY A N 1
ATOM 3730 C CA . GLY A 1 475 ? 49.825 -16.886 -42.927 1.00 67.19 475 GLY A CA 1
ATOM 3731 C C . GLY A 1 475 ? 49.319 -16.021 -44.090 1.00 67.19 475 GLY A C 1
ATOM 3732 O O . GLY A 1 475 ? 48.212 -15.496 -43.991 1.00 67.19 475 GLY A O 1
ATOM 3733 N N . PRO A 1 476 ? 50.040 -15.932 -45.227 1.00 70.94 476 PRO A N 1
ATOM 3734 C CA . PRO A 1 476 ? 49.585 -15.157 -46.384 1.00 70.94 476 PRO A CA 1
ATOM 3735 C C . PRO A 1 476 ? 48.279 -15.680 -46.997 1.00 70.94 476 PRO A C 1
ATOM 3737 O O . PRO A 1 476 ? 47.427 -14.888 -47.378 1.00 70.94 476 PRO A O 1
ATOM 3740 N N . ARG A 1 477 ? 48.088 -17.008 -47.031 1.00 70.38 477 ARG A N 1
ATOM 3741 C CA . ARG A 1 477 ? 46.850 -17.633 -47.533 1.00 70.38 477 ARG A CA 1
ATOM 3742 C C . ARG A 1 477 ? 45.660 -17.361 -46.611 1.00 70.38 477 ARG A C 1
ATOM 3744 O O . ARG A 1 477 ? 44.553 -17.156 -47.094 1.00 70.38 477 ARG A O 1
ATOM 3751 N N . ILE A 1 478 ? 45.896 -17.350 -45.295 1.00 69.75 478 ILE A N 1
ATOM 3752 C CA . ILE A 1 478 ? 44.891 -16.997 -44.282 1.00 69.75 478 ILE A CA 1
ATOM 3753 C C . ILE A 1 478 ? 44.471 -15.535 -44.452 1.00 69.75 478 ILE A C 1
ATOM 3755 O O . ILE A 1 478 ? 43.279 -15.248 -44.510 1.00 69.75 478 ILE A O 1
ATOM 3759 N N . ALA A 1 479 ? 45.437 -14.625 -44.583 1.00 70.62 479 ALA A N 1
ATOM 3760 C CA . ALA A 1 479 ? 45.165 -13.205 -44.778 1.00 70.62 479 ALA A CA 1
ATOM 3761 C C . ALA A 1 479 ? 44.368 -12.941 -46.070 1.00 70.62 479 ALA A C 1
ATOM 3763 O O . ALA A 1 479 ? 43.346 -12.265 -46.016 1.00 70.62 479 ALA A O 1
ATOM 3764 N N . GLU A 1 480 ? 44.768 -13.538 -47.196 1.00 72.56 480 GLU A N 1
ATOM 3765 C CA . GLU A 1 480 ? 44.087 -13.379 -48.492 1.00 72.56 480 GLU A CA 1
ATOM 3766 C C . GLU A 1 480 ? 42.648 -13.928 -48.478 1.00 72.56 480 GLU A C 1
ATOM 3768 O O . GLU A 1 480 ? 41.734 -13.308 -49.020 1.00 72.56 480 GLU A O 1
ATOM 3773 N N . ALA A 1 481 ? 42.403 -15.060 -47.808 1.00 71.25 481 ALA A N 1
ATOM 3774 C CA . ALA A 1 481 ? 41.054 -15.615 -47.688 1.00 71.25 481 ALA A CA 1
ATOM 3775 C C . ALA A 1 481 ? 40.147 -14.803 -46.749 1.00 71.25 481 ALA A C 1
ATOM 3777 O O . ALA A 1 481 ? 38.950 -14.660 -47.015 1.00 71.25 481 ALA A O 1
ATOM 3778 N N . ILE A 1 482 ? 40.707 -14.265 -45.660 1.00 71.31 482 ILE A N 1
ATOM 3779 C CA . ILE A 1 482 ? 40.005 -13.359 -44.742 1.00 71.31 482 ILE A CA 1
ATOM 3780 C C . ILE A 1 482 ? 39.630 -12.071 -45.482 1.00 71.31 482 ILE A C 1
ATOM 3782 O O . ILE A 1 482 ? 38.474 -11.655 -45.431 1.00 71.31 482 ILE A O 1
ATOM 3786 N N . GLU A 1 483 ? 40.571 -11.480 -46.219 1.00 74.25 483 GLU A N 1
ATOM 3787 C CA . GLU A 1 483 ? 40.352 -10.276 -47.026 1.00 74.25 483 GLU A CA 1
ATOM 3788 C C . GLU A 1 483 ? 39.293 -10.508 -48.113 1.00 74.25 483 GLU A C 1
ATOM 3790 O O . GLU A 1 483 ? 38.334 -9.741 -48.216 1.00 74.25 483 GLU A O 1
ATOM 3795 N N . GLY A 1 484 ? 39.393 -11.617 -48.853 1.00 72.56 484 GLY A N 1
ATOM 3796 C CA . GLY A 1 484 ? 38.407 -12.005 -49.862 1.00 72.56 484 GLY A CA 1
ATOM 3797 C C . GLY A 1 484 ? 37.010 -12.255 -49.283 1.00 72.56 484 GLY A C 1
ATOM 3798 O O . GLY A 1 484 ? 36.012 -11.891 -49.906 1.00 72.56 484 GLY A O 1
ATOM 3799 N N . SER A 1 485 ? 36.919 -12.812 -48.072 1.00 72.25 485 SER A N 1
ATOM 3800 C CA . SER A 1 485 ? 35.640 -13.029 -47.381 1.00 72.25 485 SER A CA 1
ATOM 3801 C C . SER A 1 485 ? 35.016 -11.719 -46.901 1.00 72.25 485 SER A C 1
ATOM 3803 O O . SER A 1 485 ? 33.818 -11.512 -47.084 1.00 72.25 485 SER A O 1
ATOM 3805 N N . ILE A 1 486 ? 35.817 -10.807 -46.340 1.00 72.50 486 ILE A N 1
ATOM 3806 C CA . ILE A 1 486 ? 35.355 -9.481 -45.900 1.00 72.50 486 ILE A CA 1
ATOM 3807 C C . ILE A 1 486 ? 34.876 -8.661 -47.101 1.00 72.50 486 ILE A C 1
ATOM 3809 O O . ILE A 1 486 ? 33.759 -8.140 -47.086 1.00 72.50 486 ILE A O 1
ATOM 3813 N N . ALA A 1 487 ? 35.680 -8.590 -48.166 1.00 74.75 487 ALA A N 1
ATOM 3814 C CA . ALA A 1 487 ? 35.318 -7.879 -49.388 1.00 74.75 487 ALA A CA 1
ATOM 3815 C C . ALA A 1 487 ? 34.072 -8.488 -50.054 1.00 74.75 487 ALA A C 1
ATOM 3817 O O . ALA A 1 487 ? 33.183 -7.756 -50.496 1.00 74.75 487 ALA A O 1
ATOM 3818 N N . GLY A 1 488 ? 33.961 -9.820 -50.078 1.00 73.56 488 GLY A N 1
ATOM 3819 C CA . GLY A 1 488 ? 32.794 -10.530 -50.603 1.00 73.56 488 GLY A CA 1
ATOM 3820 C C . GLY A 1 488 ? 31.504 -10.214 -49.841 1.00 73.56 488 GLY A C 1
ATOM 3821 O O . GLY A 1 488 ? 30.486 -9.914 -50.461 1.00 73.56 488 GLY A O 1
ATOM 3822 N N . VAL A 1 489 ? 31.544 -10.207 -48.505 1.00 76.19 489 VAL A N 1
ATOM 3823 C CA . VAL A 1 489 ? 30.373 -9.874 -47.675 1.00 76.19 489 VAL A CA 1
ATOM 3824 C C . VAL A 1 489 ? 29.984 -8.403 -47.835 1.00 76.19 489 VAL A C 1
ATOM 3826 O O . VAL A 1 489 ? 28.813 -8.114 -48.054 1.00 76.19 489 VAL A O 1
ATOM 3829 N N . ILE A 1 490 ? 30.940 -7.468 -47.803 1.00 76.06 490 ILE A N 1
ATOM 3830 C CA . ILE A 1 490 ? 30.649 -6.030 -47.954 1.00 76.06 490 ILE A CA 1
ATOM 3831 C C . ILE A 1 490 ? 30.050 -5.728 -49.334 1.00 76.06 490 ILE A C 1
ATOM 3833 O O . ILE A 1 490 ? 29.056 -5.008 -49.433 1.00 76.06 490 ILE A O 1
ATOM 3837 N N . THR A 1 491 ? 30.621 -6.292 -50.403 1.00 78.06 491 THR A N 1
ATOM 3838 C CA . THR A 1 491 ? 30.118 -6.077 -51.769 1.00 78.06 491 THR A CA 1
ATOM 3839 C C . THR A 1 491 ? 28.741 -6.702 -51.986 1.00 78.06 491 THR A C 1
ATOM 3841 O O . THR A 1 491 ? 27.898 -6.086 -52.639 1.00 78.06 491 THR A O 1
ATOM 3844 N N . ALA A 1 492 ? 28.468 -7.873 -51.405 1.00 79.12 492 ALA A N 1
ATOM 3845 C CA . ALA A 1 492 ? 27.145 -8.490 -51.438 1.00 79.12 492 ALA A CA 1
ATOM 3846 C C . ALA A 1 492 ? 26.107 -7.665 -50.663 1.00 79.12 492 ALA A C 1
ATOM 3848 O O . ALA A 1 492 ? 25.056 -7.340 -51.214 1.00 79.12 492 ALA A O 1
ATOM 3849 N N . THR A 1 493 ? 26.418 -7.241 -49.435 1.00 80.00 493 THR A N 1
ATOM 3850 C CA . THR A 1 493 ? 25.526 -6.395 -48.625 1.00 80.00 493 THR A CA 1
ATOM 3851 C C . THR A 1 493 ? 25.230 -5.065 -49.318 1.00 80.00 493 THR A C 1
ATOM 3853 O O . THR A 1 493 ? 24.082 -4.630 -49.341 1.00 80.00 493 THR A O 1
ATOM 3856 N N . ALA A 1 494 ? 26.226 -4.445 -49.960 1.00 81.88 494 ALA A N 1
ATOM 3857 C CA . ALA A 1 494 ? 26.026 -3.225 -50.741 1.00 81.88 494 ALA A CA 1
ATOM 3858 C C . ALA A 1 494 ? 25.116 -3.449 -51.964 1.00 81.88 494 ALA A C 1
ATOM 3860 O O . ALA A 1 494 ? 24.211 -2.648 -52.203 1.00 81.88 494 ALA A O 1
ATOM 3861 N N . LYS A 1 495 ? 25.312 -4.546 -52.715 1.00 85.06 495 LYS A N 1
ATOM 3862 C CA . LYS A 1 495 ? 24.454 -4.919 -53.856 1.00 85.06 495 LYS A CA 1
ATOM 3863 C C . LYS A 1 495 ? 23.002 -5.153 -53.422 1.00 85.06 495 LYS A C 1
ATOM 3865 O O . LYS A 1 495 ? 22.095 -4.627 -54.062 1.00 85.06 495 LYS A O 1
ATOM 3870 N N . ILE A 1 496 ? 22.789 -5.899 -52.335 1.00 85.88 496 ILE A N 1
ATOM 3871 C CA . ILE A 1 496 ? 21.455 -6.208 -51.793 1.00 85.88 496 ILE A CA 1
ATOM 3872 C C . ILE A 1 496 ? 20.789 -4.924 -51.277 1.00 85.88 496 ILE A C 1
ATOM 3874 O O . ILE A 1 496 ? 19.664 -4.621 -51.667 1.00 85.88 496 ILE A O 1
ATOM 3878 N N . ALA A 1 497 ? 21.486 -4.108 -50.482 1.00 88.31 497 ALA A N 1
ATOM 3879 C CA . ALA A 1 497 ? 20.938 -2.854 -49.961 1.00 88.31 497 ALA A CA 1
ATOM 3880 C C . ALA A 1 497 ? 20.528 -1.880 -51.075 1.00 88.31 497 ALA A C 1
ATOM 3882 O O . ALA A 1 497 ? 19.428 -1.323 -51.041 1.00 88.31 497 ALA A O 1
ATOM 3883 N N . LEU A 1 498 ? 21.377 -1.721 -52.094 1.00 89.25 498 LEU A N 1
ATOM 3884 C CA . LEU A 1 498 ? 21.099 -0.860 -53.242 1.00 89.25 498 LEU A CA 1
ATOM 3885 C C . LEU A 1 498 ? 19.926 -1.395 -54.073 1.00 89.25 498 LEU A C 1
ATOM 3887 O O . LEU A 1 498 ? 19.054 -0.618 -54.465 1.00 89.25 498 LEU A O 1
ATOM 3891 N N . PHE A 1 499 ? 19.863 -2.711 -54.296 1.00 92.25 499 PHE A N 1
ATOM 3892 C CA . PHE A 1 499 ? 18.744 -3.341 -54.988 1.00 92.25 499 PHE A CA 1
ATOM 3893 C C . PHE A 1 499 ? 17.423 -3.113 -54.247 1.00 92.25 499 PHE A C 1
ATOM 3895 O O . PHE A 1 499 ? 16.489 -2.588 -54.843 1.00 92.25 499 PHE A O 1
ATOM 3902 N N . HIS A 1 500 ? 17.337 -3.436 -52.952 1.00 90.62 500 HIS A N 1
ATOM 3903 C CA . HIS A 1 500 ? 16.093 -3.304 -52.179 1.00 90.62 500 HIS A CA 1
ATOM 3904 C C . HIS A 1 500 ? 15.645 -1.848 -52.025 1.00 90.62 500 HIS A C 1
ATOM 3906 O O . HIS A 1 500 ? 14.449 -1.570 -52.133 1.00 90.62 500 HIS A O 1
ATOM 3912 N N . GLY A 1 501 ? 16.579 -0.912 -51.836 1.00 91.94 501 GLY A N 1
ATOM 3913 C CA . GLY A 1 501 ? 16.281 0.520 -51.793 1.00 91.94 501 GLY A CA 1
ATOM 3914 C C . GLY A 1 501 ? 15.689 1.037 -53.103 1.00 91.94 501 GLY A C 1
ATOM 3915 O O . GLY A 1 501 ? 14.605 1.628 -53.109 1.00 91.94 501 GLY A O 1
ATOM 3916 N N . LEU A 1 502 ? 16.360 0.758 -54.227 1.00 92.00 502 LEU A N 1
ATOM 3917 C CA . LEU A 1 502 ? 15.901 1.178 -55.553 1.00 92.00 502 LEU A CA 1
ATOM 3918 C C . LEU A 1 502 ? 14.626 0.456 -55.983 1.00 92.00 502 LEU A C 1
ATOM 3920 O O . LEU A 1 502 ? 13.744 1.078 -56.565 1.00 92.00 502 LEU A O 1
ATOM 3924 N N . PHE A 1 503 ? 14.501 -0.834 -55.683 1.00 93.31 503 PHE A N 1
ATOM 3925 C CA . PHE A 1 503 ? 13.330 -1.636 -56.020 1.00 93.31 503 PHE A CA 1
ATOM 3926 C C . PHE A 1 503 ? 12.092 -1.173 -55.248 1.00 93.31 503 PHE A C 1
ATOM 3928 O O . PHE A 1 503 ? 11.031 -0.978 -55.844 1.00 93.31 503 PHE A O 1
ATOM 3935 N N . THR A 1 504 ? 12.225 -0.916 -53.944 1.00 92.81 504 THR A N 1
ATOM 3936 C CA . THR A 1 504 ? 11.129 -0.381 -53.121 1.00 92.81 504 THR A CA 1
ATOM 3937 C C . THR A 1 504 ? 10.736 1.017 -53.601 1.00 92.81 504 THR A C 1
ATOM 3939 O O . THR A 1 504 ? 9.557 1.282 -53.817 1.00 92.81 504 THR A O 1
ATOM 3942 N N . TRP A 1 505 ? 11.710 1.893 -53.872 1.00 94.62 505 TRP A N 1
ATOM 3943 C CA . TRP A 1 505 ? 11.450 3.220 -54.439 1.00 94.62 505 TRP A CA 1
ATOM 3944 C C . TRP A 1 505 ? 10.726 3.153 -55.795 1.00 94.62 505 TRP A C 1
ATOM 3946 O O . TRP A 1 505 ? 9.705 3.817 -55.989 1.00 94.62 505 TRP A O 1
ATOM 3956 N N . LEU A 1 506 ? 11.217 2.323 -56.718 1.00 93.12 506 LEU A N 1
ATOM 3957 C CA . LEU A 1 506 ? 10.672 2.179 -58.067 1.00 93.12 506 LEU A CA 1
ATOM 3958 C C . LEU A 1 506 ? 9.233 1.660 -58.036 1.00 93.12 506 LEU A C 1
ATOM 3960 O O . LEU A 1 506 ? 8.347 2.231 -58.666 1.00 93.12 506 LEU A O 1
ATOM 3964 N N . THR A 1 507 ? 8.986 0.594 -57.283 1.00 91.94 507 THR A N 1
ATOM 3965 C CA . THR A 1 507 ? 7.660 -0.028 -57.189 1.00 91.94 507 THR A CA 1
ATOM 3966 C C . THR A 1 507 ? 6.649 0.905 -56.527 1.00 91.94 507 THR A C 1
ATOM 3968 O O . THR A 1 507 ? 5.562 1.100 -57.066 1.00 91.94 507 THR A O 1
ATOM 3971 N N . HIS A 1 508 ? 7.010 1.565 -55.425 1.00 91.44 508 HIS A N 1
ATOM 3972 C CA . HIS A 1 508 ? 6.115 2.504 -54.741 1.00 91.44 508 HIS A CA 1
ATOM 3973 C C . HIS A 1 508 ? 5.802 3.733 -55.611 1.00 91.44 508 HIS A C 1
ATOM 3975 O O . HIS A 1 508 ? 4.682 4.244 -55.566 1.00 91.44 508 HIS A O 1
ATOM 3981 N N . THR A 1 509 ? 6.745 4.147 -56.466 1.00 91.12 509 THR A N 1
ATOM 3982 C CA . THR A 1 509 ? 6.527 5.203 -57.468 1.00 91.12 509 THR A CA 1
ATOM 3983 C C . THR A 1 509 ? 5.586 4.739 -58.588 1.00 91.12 509 THR A C 1
ATOM 3985 O O . THR A 1 509 ? 4.612 5.427 -58.888 1.00 91.12 509 THR A O 1
ATOM 3988 N N . ILE A 1 510 ? 5.818 3.556 -59.176 1.00 91.06 510 ILE A N 1
ATOM 3989 C CA . ILE A 1 510 ? 4.995 3.001 -60.271 1.00 91.06 510 ILE A CA 1
ATOM 3990 C C . ILE A 1 510 ? 3.542 2.782 -59.832 1.00 91.06 510 ILE A C 1
ATOM 3992 O O . ILE A 1 510 ? 2.615 3.083 -60.583 1.00 91.06 510 ILE A O 1
ATOM 3996 N N . PHE A 1 511 ? 3.325 2.277 -58.616 1.00 89.06 511 PHE A N 1
ATOM 3997 C CA . PHE A 1 511 ? 1.981 2.008 -58.101 1.00 89.06 511 PHE A CA 1
ATOM 3998 C C . PHE A 1 511 ? 1.291 3.239 -57.484 1.00 89.06 511 PHE A C 1
ATOM 4000 O O . PHE A 1 511 ? 0.112 3.153 -57.134 1.00 89.06 511 PHE A O 1
ATOM 4007 N N . SER A 1 512 ? 1.979 4.390 -57.443 1.00 87.00 512 SER A N 1
ATOM 4008 C CA . SER A 1 512 ? 1.479 5.675 -56.924 1.00 87.00 512 SER A CA 1
ATOM 4009 C C . SER A 1 512 ? 1.054 5.615 -55.448 1.00 87.00 512 SER A C 1
ATOM 4011 O O . SER A 1 512 ? -0.031 6.062 -55.076 1.00 87.00 512 SER A O 1
ATOM 4013 N N . VAL A 1 513 ? 1.913 5.037 -54.606 1.00 87.69 513 VAL A N 1
ATOM 4014 C CA . VAL A 1 513 ? 1.744 5.005 -53.142 1.00 87.69 513 VAL A CA 1
ATOM 4015 C C . VAL A 1 513 ? 2.060 6.389 -52.562 1.00 87.69 513 VAL A C 1
ATOM 4017 O O . VAL A 1 513 ? 3.007 7.040 -53.002 1.00 87.69 513 VAL A O 1
ATOM 4020 N N . ASN A 1 514 ? 1.310 6.842 -51.553 1.00 84.88 514 ASN A N 1
ATOM 4021 C CA . ASN A 1 514 ? 1.469 8.184 -50.977 1.00 84.88 514 ASN A CA 1
ATOM 4022 C C . ASN A 1 514 ? 2.816 8.375 -50.255 1.00 84.88 514 ASN A C 1
ATOM 4024 O O . ASN A 1 514 ? 3.366 9.476 -50.221 1.00 84.88 514 ASN A O 1
ATOM 4028 N N . VAL A 1 515 ? 3.366 7.300 -49.681 1.00 85.69 515 VAL A N 1
ATOM 4029 C CA . VAL A 1 515 ? 4.638 7.311 -48.946 1.00 85.69 515 VAL A CA 1
ATOM 4030 C C . VAL A 1 515 ? 5.671 6.453 -49.679 1.00 85.69 515 VAL A C 1
ATOM 4032 O O . VAL A 1 515 ? 5.690 5.234 -49.539 1.00 85.69 515 VAL A O 1
ATOM 4035 N N . VAL A 1 516 ? 6.552 7.095 -50.450 1.00 88.88 516 VAL A N 1
ATOM 4036 C CA . VAL A 1 516 ? 7.551 6.405 -51.296 1.00 88.88 516 VAL A CA 1
ATOM 4037 C C . VAL A 1 516 ? 8.928 6.324 -50.628 1.00 88.88 516 VAL A C 1
ATOM 4039 O O . VAL A 1 516 ? 9.532 5.257 -50.546 1.00 88.88 516 VAL A O 1
ATOM 4042 N N . TYR A 1 517 ? 9.443 7.451 -50.130 1.00 89.38 517 TYR A N 1
ATOM 4043 C CA . TYR A 1 517 ? 10.839 7.550 -49.688 1.00 89.38 517 TYR A CA 1
ATOM 4044 C C . TYR A 1 517 ? 11.117 6.854 -48.352 1.00 89.38 517 TYR A C 1
ATOM 4046 O O . TYR A 1 517 ? 12.161 6.227 -48.194 1.00 89.38 517 TYR A O 1
ATOM 4054 N N . LEU A 1 518 ? 10.189 6.933 -47.393 1.00 87.69 518 LEU A N 1
ATOM 4055 C CA . LEU A 1 518 ? 10.387 6.363 -46.058 1.00 87.69 518 LEU A CA 1
ATOM 4056 C C . LEU A 1 518 ? 10.495 4.817 -46.094 1.00 87.69 518 LEU A C 1
ATOM 4058 O O . LEU A 1 518 ? 11.480 4.297 -45.566 1.00 87.69 518 LEU A O 1
ATOM 4062 N N . PRO A 1 519 ? 9.593 4.069 -46.768 1.00 89.06 519 PRO A N 1
ATOM 4063 C CA . PRO A 1 519 ? 9.766 2.629 -46.979 1.00 89.06 519 PRO A CA 1
ATOM 4064 C C . PRO A 1 519 ? 11.046 2.259 -47.735 1.00 89.06 519 PRO A C 1
ATOM 4066 O O . PRO A 1 519 ? 11.670 1.260 -47.395 1.00 89.06 519 PRO A O 1
ATOM 4069 N N . ALA A 1 520 ? 11.478 3.058 -48.718 1.00 90.50 520 ALA A N 1
ATOM 4070 C CA . ALA A 1 520 ? 12.701 2.792 -49.481 1.00 90.50 520 ALA A CA 1
ATOM 4071 C C . ALA A 1 520 ? 13.982 2.938 -48.638 1.00 90.50 520 ALA A C 1
ATOM 4073 O O . ALA A 1 520 ? 14.892 2.106 -48.722 1.00 90.50 520 ALA A O 1
ATOM 4074 N N . VAL A 1 521 ? 14.045 3.959 -47.777 1.00 89.19 521 VAL A N 1
ATOM 4075 C CA . VAL A 1 521 ? 15.152 4.116 -46.822 1.00 89.19 521 VAL A CA 1
ATOM 4076 C C . VAL A 1 521 ? 15.142 2.970 -45.808 1.00 89.19 521 VAL A C 1
ATOM 4078 O O . VAL A 1 521 ? 16.182 2.356 -45.576 1.00 89.19 521 VAL A O 1
ATOM 4081 N N . LEU A 1 522 ? 13.972 2.614 -45.265 1.00 86.00 522 LEU A N 1
ATOM 4082 C CA . LEU A 1 522 ? 13.835 1.486 -44.338 1.00 86.00 522 LEU A CA 1
ATOM 4083 C C . LEU A 1 522 ? 14.222 0.150 -44.985 1.00 86.00 522 LEU A C 1
ATOM 4085 O O . LEU A 1 522 ? 14.923 -0.638 -44.360 1.00 86.00 522 LEU A O 1
ATOM 4089 N N . ALA A 1 523 ? 13.827 -0.094 -46.236 1.00 88.56 523 ALA A N 1
ATOM 4090 C CA . ALA A 1 523 ? 14.199 -1.293 -46.982 1.00 88.56 523 ALA A CA 1
ATOM 4091 C C . ALA A 1 523 ? 15.715 -1.371 -47.214 1.00 88.56 523 ALA A C 1
ATOM 4093 O O . ALA A 1 523 ? 16.293 -2.431 -47.007 1.00 88.56 523 ALA A O 1
ATOM 4094 N N . THR A 1 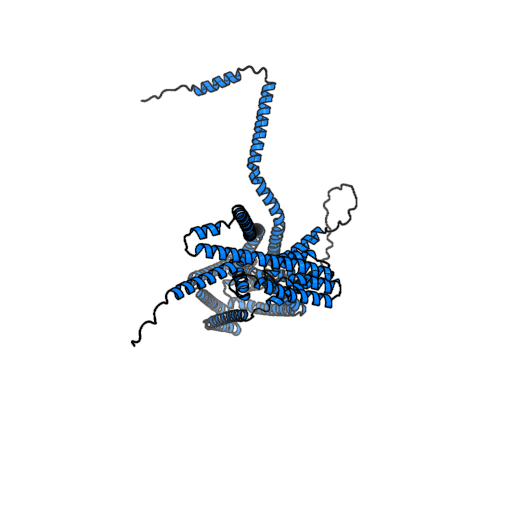524 ? 16.370 -0.253 -47.553 1.00 89.38 524 THR A N 1
ATOM 4095 C CA . THR A 1 524 ? 17.841 -0.172 -47.659 1.00 89.38 524 THR A CA 1
ATOM 4096 C C . THR A 1 524 ? 18.519 -0.526 -46.329 1.00 89.38 524 THR A C 1
ATOM 4098 O O . THR A 1 524 ? 19.467 -1.308 -46.309 1.00 89.38 524 THR A O 1
ATOM 4101 N N . VAL A 1 525 ? 18.028 0.021 -45.210 1.00 83.38 525 VAL A N 1
ATOM 4102 C CA . VAL A 1 525 ? 18.596 -0.224 -43.872 1.00 83.38 525 VAL A CA 1
ATOM 4103 C C . VAL A 1 525 ? 18.374 -1.672 -43.425 1.00 83.38 525 VAL A C 1
ATOM 4105 O O . VAL A 1 525 ? 19.311 -2.304 -42.946 1.00 83.38 525 VAL A O 1
ATOM 4108 N N . LEU A 1 526 ? 17.172 -2.225 -43.620 1.00 82.56 526 LEU A N 1
ATOM 4109 C CA . LEU A 1 526 ? 16.858 -3.621 -43.289 1.00 82.56 526 LEU A CA 1
ATOM 4110 C C . LEU A 1 526 ? 17.589 -4.623 -44.193 1.00 82.56 526 LEU A C 1
ATOM 4112 O O . LEU A 1 526 ? 17.941 -5.708 -43.745 1.00 82.56 526 LEU A O 1
ATOM 4116 N N . ALA A 1 527 ? 17.852 -4.264 -45.449 1.00 82.19 527 ALA A N 1
ATOM 4117 C CA . ALA A 1 527 ? 18.680 -5.055 -46.353 1.00 82.19 527 ALA A CA 1
ATOM 4118 C C . ALA A 1 527 ? 20.165 -5.033 -45.952 1.00 82.19 527 ALA A C 1
ATOM 4120 O O . ALA A 1 527 ? 20.848 -6.049 -46.059 1.00 82.19 527 ALA A O 1
ATOM 4121 N N . ALA A 1 528 ? 20.666 -3.891 -45.468 1.00 77.12 528 ALA A N 1
ATOM 4122 C CA . ALA A 1 528 ? 22.030 -3.767 -44.956 1.00 77.12 528 ALA A CA 1
ATOM 4123 C C . ALA A 1 528 ? 22.220 -4.462 -43.593 1.00 77.12 528 ALA A C 1
ATOM 4125 O O . ALA A 1 528 ? 23.307 -4.956 -43.295 1.00 77.12 528 ALA A O 1
ATOM 4126 N N . ALA A 1 529 ? 21.164 -4.509 -42.776 1.00 71.12 529 ALA A N 1
ATOM 4127 C CA . ALA A 1 529 ? 21.144 -5.104 -41.446 1.00 71.12 529 ALA A CA 1
ATOM 4128 C C . ALA A 1 529 ? 19.919 -6.037 -41.301 1.00 71.12 529 ALA A C 1
ATOM 4130 O O . ALA A 1 529 ? 18.833 -5.571 -40.937 1.00 71.12 529 ALA A O 1
ATOM 4131 N N . PRO A 1 530 ? 20.066 -7.347 -41.587 1.00 63.62 530 PRO A N 1
ATOM 4132 C CA . PRO A 1 530 ? 18.947 -8.271 -41.784 1.00 63.62 530 PRO A CA 1
ATOM 4133 C C . PRO A 1 530 ? 18.308 -8.723 -40.459 1.00 63.62 530 PRO A C 1
ATOM 4135 O O . PRO A 1 530 ? 18.397 -9.883 -40.069 1.00 63.62 530 PRO A O 1
ATOM 4138 N N . PHE A 1 531 ? 17.651 -7.803 -39.750 1.00 59.28 531 PHE A N 1
ATOM 4139 C CA . PHE A 1 531 ? 16.864 -8.108 -38.546 1.00 59.28 531 PHE A CA 1
ATOM 4140 C C . PHE A 1 531 ? 15.473 -8.666 -38.886 1.00 59.28 531 PHE A C 1
ATOM 4142 O O . PHE A 1 531 ? 14.955 -9.537 -38.190 1.00 59.28 531 PHE A O 1
ATOM 4149 N N . LEU A 1 532 ? 14.865 -8.136 -39.951 1.00 63.50 532 LEU A N 1
ATOM 4150 C CA . LEU A 1 532 ? 13.517 -8.425 -40.444 1.00 63.50 532 LEU A CA 1
ATOM 4151 C C . LEU A 1 532 ? 13.553 -8.425 -41.975 1.00 63.50 532 LEU A C 1
ATOM 4153 O O . LEU A 1 532 ? 14.303 -7.662 -42.578 1.00 63.50 532 LEU A O 1
ATOM 4157 N N . GLY A 1 533 ? 12.729 -9.258 -42.612 1.00 73.06 533 GLY A N 1
ATOM 4158 C CA . GLY A 1 533 ? 12.642 -9.274 -44.073 1.00 73.06 533 GLY A CA 1
ATOM 4159 C C . GLY A 1 533 ? 12.146 -7.937 -44.634 1.00 73.06 533 GLY A C 1
ATOM 4160 O O . GLY A 1 533 ? 11.209 -7.340 -44.108 1.00 73.06 533 GLY A O 1
ATOM 4161 N N . THR A 1 534 ? 12.737 -7.474 -45.733 1.00 83.25 534 THR A N 1
ATOM 4162 C CA . THR A 1 534 ? 12.394 -6.186 -46.366 1.00 83.25 534 THR A CA 1
ATOM 4163 C C . THR A 1 534 ? 10.960 -6.126 -46.897 1.00 83.25 534 THR A C 1
ATOM 4165 O O . THR A 1 534 ? 10.411 -5.038 -47.058 1.00 83.25 534 THR A O 1
ATOM 4168 N N . TYR A 1 535 ? 10.301 -7.276 -47.087 1.00 82.19 535 TYR A N 1
ATOM 4169 C CA . TYR A 1 535 ? 8.889 -7.361 -47.470 1.00 82.19 535 TYR A CA 1
ATOM 4170 C C . TYR A 1 535 ? 7.944 -6.678 -46.462 1.00 82.19 535 TYR A C 1
ATOM 4172 O O . TYR A 1 535 ? 6.862 -6.234 -46.848 1.00 82.19 535 TYR A O 1
ATOM 4180 N N . TRP A 1 536 ? 8.349 -6.517 -45.192 1.00 83.19 536 TRP A N 1
ATOM 4181 C CA . TRP A 1 536 ? 7.581 -5.756 -44.197 1.00 83.19 536 TRP A CA 1
ATOM 4182 C C . TRP A 1 536 ? 7.439 -4.273 -44.562 1.00 83.19 536 TRP A C 1
ATOM 4184 O O . TRP A 1 536 ? 6.419 -3.664 -44.241 1.00 83.19 536 TRP A O 1
ATOM 4194 N N . CYS A 1 537 ? 8.401 -3.699 -45.293 1.00 85.50 537 CYS A N 1
ATOM 4195 C CA . CYS A 1 537 ? 8.328 -2.314 -45.764 1.00 85.50 537 CYS A CA 1
ATOM 4196 C C . CYS A 1 537 ? 7.200 -2.087 -46.781 1.00 85.50 537 CYS A C 1
ATOM 4198 O O . CYS A 1 537 ? 6.748 -0.955 -46.929 1.00 85.50 537 CYS A O 1
ATOM 4200 N N . ALA A 1 538 ? 6.706 -3.142 -47.440 1.00 85.31 538 ALA A N 1
ATOM 4201 C CA . ALA A 1 538 ? 5.591 -3.059 -48.384 1.00 85.31 538 ALA A CA 1
ATOM 4202 C C . ALA A 1 538 ? 4.207 -3.133 -47.705 1.00 85.31 538 ALA A C 1
ATOM 4204 O O . ALA A 1 538 ? 3.192 -2.847 -48.338 1.00 85.31 538 ALA A O 1
ATOM 4205 N N . VAL A 1 539 ? 4.135 -3.489 -46.416 1.00 88.12 539 VAL A N 1
ATOM 4206 C CA . VAL A 1 539 ? 2.865 -3.630 -45.679 1.00 88.12 539 VAL A CA 1
ATOM 4207 C C . VAL A 1 539 ? 2.149 -2.285 -45.473 1.00 88.12 539 VAL A C 1
ATOM 4209 O O . VAL A 1 539 ? 0.947 -2.218 -45.733 1.00 88.12 539 VAL A O 1
ATOM 4212 N N . PRO A 1 540 ? 2.826 -1.185 -45.081 1.00 86.62 540 PRO A N 1
ATOM 4213 C CA . PRO A 1 540 ? 2.186 0.131 -45.041 1.00 86.62 540 PRO A CA 1
ATOM 4214 C C . PRO A 1 540 ? 1.635 0.558 -46.407 1.00 86.62 540 PRO A C 1
ATOM 4216 O O . PRO A 1 540 ? 0.534 1.095 -46.484 1.00 86.62 540 PRO A O 1
ATOM 4219 N N . ALA A 1 541 ? 2.360 0.257 -47.488 1.00 86.00 541 ALA A N 1
ATOM 4220 C CA . ALA A 1 541 ? 1.928 0.550 -48.851 1.00 86.00 541 ALA A CA 1
ATOM 4221 C C . ALA A 1 541 ? 0.722 -0.295 -49.293 1.00 86.00 541 ALA A C 1
ATOM 4223 O O . ALA A 1 541 ? -0.152 0.203 -50.000 1.00 86.00 541 ALA A O 1
ATOM 4224 N N . PHE A 1 542 ? 0.629 -1.546 -48.831 1.00 87.62 542 PHE A N 1
ATOM 4225 C CA . PHE A 1 542 ? -0.559 -2.380 -49.018 1.00 87.62 542 PHE A CA 1
ATOM 4226 C C . PHE A 1 542 ? -1.800 -1.738 -48.382 1.00 87.62 542 PHE A C 1
ATOM 4228 O O . PHE A 1 542 ? -2.844 -1.644 -49.028 1.00 87.62 542 PHE A O 1
ATOM 4235 N N . PHE A 1 543 ? -1.684 -1.259 -47.139 1.00 88.12 543 PHE A N 1
ATOM 4236 C CA . PHE A 1 543 ? -2.796 -0.600 -46.452 1.00 88.12 543 PHE A CA 1
ATOM 4237 C C . PHE A 1 543 ? -3.152 0.756 -47.065 1.00 88.12 543 PHE A C 1
ATOM 4239 O O . PHE A 1 543 ? -4.334 1.068 -47.147 1.00 88.12 543 PHE A O 1
ATOM 4246 N N . ASP A 1 544 ? -2.175 1.529 -47.539 1.00 87.44 544 ASP A N 1
ATOM 4247 C CA . ASP A 1 544 ? -2.425 2.789 -48.251 1.00 87.44 544 ASP A CA 1
ATOM 4248 C C . ASP A 1 544 ? -3.220 2.549 -49.549 1.00 87.44 544 ASP A C 1
ATOM 4250 O O . ASP A 1 544 ? -4.278 3.140 -49.764 1.00 87.44 544 ASP A O 1
ATOM 4254 N N . LEU A 1 545 ? -2.789 1.593 -50.377 1.00 87.88 545 LEU A N 1
ATOM 4255 C CA . LEU A 1 545 ? -3.483 1.253 -51.624 1.00 87.88 545 LEU A CA 1
ATOM 4256 C C . LEU A 1 545 ? -4.873 0.643 -51.392 1.00 87.88 545 LEU A C 1
ATOM 4258 O O . LEU A 1 545 ? -5.785 0.901 -52.178 1.00 87.88 545 LEU A O 1
ATOM 4262 N N . TRP A 1 546 ? -5.051 -0.160 -50.339 1.00 89.88 546 TRP A N 1
ATOM 4263 C CA . TRP A 1 546 ? -6.340 -0.784 -50.039 1.00 89.88 546 TRP A CA 1
ATOM 4264 C C . TRP A 1 546 ? -7.321 0.175 -49.356 1.00 89.88 546 TRP A C 1
ATOM 4266 O O . TRP A 1 546 ? -8.453 0.290 -49.810 1.00 89.88 546 TRP A O 1
ATOM 4276 N N . LEU A 1 547 ? -6.906 0.866 -48.289 1.00 86.38 547 LEU A N 1
ATOM 4277 C CA . LEU A 1 547 ? -7.809 1.657 -47.445 1.00 86.38 547 LEU A CA 1
ATOM 4278 C C . LEU A 1 547 ? -7.950 3.112 -47.901 1.00 86.38 547 LEU A C 1
ATOM 4280 O O . LEU A 1 547 ? -9.029 3.678 -47.745 1.00 86.38 547 LEU A O 1
ATOM 4284 N N . ALA A 1 548 ? -6.891 3.730 -48.435 1.00 83.69 548 ALA A N 1
ATOM 4285 C CA . ALA A 1 548 ? -6.932 5.136 -48.845 1.00 83.69 548 ALA A CA 1
ATOM 4286 C C . ALA A 1 548 ? -7.303 5.316 -50.325 1.00 83.69 548 ALA A C 1
ATOM 4288 O O . ALA A 1 548 ? -7.890 6.335 -50.682 1.00 83.69 548 ALA A O 1
ATOM 4289 N N . GLN A 1 549 ? -6.972 4.341 -51.182 1.00 85.38 549 GLN A N 1
ATOM 4290 C CA . GLN A 1 549 ? -7.184 4.432 -52.634 1.00 85.38 549 GLN A CA 1
ATOM 4291 C C . GLN A 1 549 ? -8.189 3.408 -53.202 1.00 85.38 549 GLN A C 1
ATOM 4293 O O . GLN A 1 549 ? -8.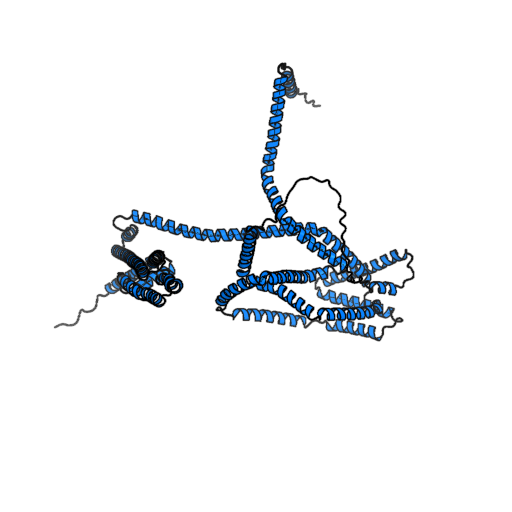474 3.470 -54.394 1.00 85.38 549 GLN A O 1
ATOM 4298 N N . ASP A 1 550 ? -8.711 2.478 -52.390 1.00 86.38 550 ASP A N 1
ATOM 4299 C CA . ASP A 1 550 ? -9.667 1.414 -52.776 1.00 86.38 550 ASP A CA 1
ATOM 4300 C C . ASP A 1 550 ? -9.187 0.496 -53.933 1.00 86.38 550 ASP A C 1
ATOM 4302 O O . ASP A 1 550 ? -9.961 -0.057 -54.715 1.00 86.38 550 ASP A O 1
ATOM 4306 N N . ARG A 1 551 ? -7.864 0.306 -54.068 1.00 89.19 551 ARG A N 1
ATOM 4307 C CA . ARG A 1 551 ? -7.208 -0.458 -55.153 1.00 89.19 551 ARG A CA 1
ATOM 4308 C C . ARG A 1 551 ? -6.644 -1.793 -54.655 1.00 89.19 551 ARG A C 1
ATOM 4310 O O . ARG A 1 551 ? -5.444 -2.058 -54.755 1.00 89.19 551 ARG A O 1
ATOM 4317 N N . PHE A 1 552 ? -7.518 -2.674 -54.162 1.00 86.62 552 PHE A N 1
ATOM 4318 C CA . PHE A 1 552 ? -7.134 -3.953 -53.538 1.00 86.62 552 PHE A CA 1
ATOM 4319 C C . PHE A 1 552 ? -6.228 -4.846 -54.410 1.00 86.62 552 PHE A C 1
ATOM 4321 O O . PHE A 1 552 ? -5.176 -5.295 -53.959 1.00 86.62 552 PHE A O 1
ATOM 4328 N N . TRP A 1 553 ? -6.589 -5.082 -55.676 1.00 88.31 553 TRP A N 1
ATOM 4329 C CA . TRP A 1 553 ? -5.825 -5.982 -56.556 1.00 88.31 553 TRP A CA 1
ATOM 4330 C C . TRP A 1 553 ? -4.393 -5.503 -56.809 1.00 88.31 553 TRP A C 1
ATOM 4332 O O . TRP A 1 553 ? -3.474 -6.310 -56.906 1.00 88.31 553 TRP A O 1
ATOM 4342 N N . ILE A 1 554 ? -4.190 -4.187 -56.859 1.00 87.62 554 ILE A N 1
ATOM 4343 C CA . ILE A 1 554 ? -2.874 -3.580 -57.074 1.00 87.62 554 ILE A CA 1
ATOM 4344 C C . ILE A 1 554 ? -2.027 -3.678 -55.801 1.00 87.62 554 ILE A C 1
ATOM 4346 O O . ILE A 1 554 ? -0.834 -3.958 -55.890 1.00 87.62 554 ILE A O 1
ATOM 4350 N N . ALA A 1 555 ? -2.648 -3.560 -54.624 1.00 87.75 555 ALA A N 1
ATOM 4351 C CA . ALA A 1 555 ? -1.992 -3.807 -53.341 1.00 87.75 555 ALA A CA 1
ATOM 4352 C C . ALA A 1 555 ? -1.499 -5.263 -53.216 1.00 87.75 555 ALA A C 1
ATOM 4354 O O . ALA A 1 555 ? -0.368 -5.507 -52.795 1.00 87.75 555 ALA A O 1
ATOM 4355 N N . VAL A 1 556 ? -2.314 -6.238 -53.638 1.00 88.56 556 VAL A N 1
ATOM 4356 C CA . VAL A 1 556 ? -1.931 -7.663 -53.641 1.00 88.56 556 VAL A CA 1
ATOM 4357 C C . VAL A 1 556 ? -0.774 -7.928 -54.607 1.00 88.56 556 VAL A C 1
ATOM 4359 O O . VAL A 1 556 ? 0.175 -8.624 -54.247 1.00 88.56 556 VAL A O 1
ATOM 4362 N N . VAL A 1 557 ? -0.812 -7.342 -55.809 1.00 90.19 557 VAL A N 1
ATOM 4363 C CA . VAL A 1 557 ? 0.282 -7.451 -56.788 1.00 90.19 557 VAL A CA 1
ATOM 4364 C C . VAL A 1 557 ? 1.573 -6.831 -56.250 1.00 90.19 557 VAL A C 1
ATOM 4366 O O . VAL A 1 557 ? 2.626 -7.454 -56.366 1.00 90.19 557 VAL A O 1
ATOM 4369 N N . LEU A 1 558 ? 1.506 -5.657 -55.610 1.00 90.44 558 LEU A N 1
ATOM 4370 C CA . LEU A 1 558 ? 2.656 -5.012 -54.967 1.00 90.44 558 LEU A CA 1
ATOM 4371 C C . LEU A 1 558 ? 3.300 -5.933 -53.918 1.00 90.44 558 LEU A C 1
ATOM 4373 O O . LEU A 1 558 ? 4.523 -6.092 -53.913 1.00 90.44 558 LEU A O 1
ATOM 4377 N N . LEU A 1 559 ? 2.492 -6.548 -53.049 1.00 89.19 559 LEU A N 1
ATOM 4378 C CA . LEU A 1 559 ? 2.977 -7.432 -51.987 1.00 89.19 559 LEU A CA 1
ATOM 4379 C C . LEU A 1 559 ? 3.594 -8.718 -52.556 1.00 89.19 559 LEU A C 1
ATOM 4381 O O . LEU A 1 559 ? 4.681 -9.115 -52.138 1.00 89.19 559 LEU A O 1
ATOM 4385 N N . ALA A 1 560 ? 2.943 -9.337 -53.545 1.00 87.75 560 ALA A N 1
ATOM 4386 C CA . ALA A 1 560 ? 3.475 -10.513 -54.232 1.00 87.75 560 ALA A CA 1
ATOM 4387 C C . ALA A 1 560 ? 4.819 -10.202 -54.911 1.00 87.75 560 ALA A C 1
ATOM 4389 O O . ALA A 1 560 ? 5.774 -10.971 -54.801 1.00 87.75 560 ALA A O 1
ATOM 4390 N N . LEU A 1 561 ? 4.924 -9.037 -55.551 1.00 90.19 561 LEU A N 1
ATOM 4391 C CA . LEU A 1 561 ? 6.139 -8.584 -56.218 1.00 90.19 561 LEU A CA 1
ATOM 4392 C C . LEU A 1 561 ? 7.306 -8.383 -55.232 1.00 90.19 561 LEU A C 1
ATOM 4394 O O . LEU A 1 561 ? 8.422 -8.798 -55.534 1.00 90.19 561 LEU A O 1
ATOM 4398 N N . HIS A 1 562 ? 7.045 -7.842 -54.035 1.00 89.31 562 HIS A N 1
ATOM 4399 C CA . HIS A 1 562 ? 8.048 -7.704 -52.965 1.00 89.31 562 HIS A CA 1
ATOM 4400 C C . HIS A 1 562 ? 8.413 -9.024 -52.271 1.00 89.31 562 HIS A C 1
ATOM 4402 O O . HIS A 1 562 ? 9.432 -9.085 -51.588 1.00 89.31 562 HIS A O 1
ATOM 4408 N N . PHE A 1 563 ? 7.624 -10.085 -52.445 1.00 85.69 563 PHE A N 1
ATOM 4409 C CA . PHE A 1 563 ? 7.939 -11.407 -51.906 1.00 85.69 563 PHE A CA 1
ATOM 4410 C C . PHE A 1 563 ? 8.767 -12.251 -52.890 1.00 85.69 563 PHE A C 1
ATOM 4412 O O . PHE A 1 563 ? 9.791 -12.831 -52.522 1.00 85.69 563 PHE A O 1
ATOM 4419 N N . PHE A 1 564 ? 8.353 -12.307 -54.160 1.00 85.06 564 PHE A N 1
ATOM 4420 C CA . PHE A 1 564 ? 8.957 -13.205 -55.151 1.00 85.06 564 PHE A CA 1
ATOM 4421 C C . PHE A 1 564 ? 10.216 -12.646 -55.819 1.00 85.06 564 PHE A C 1
ATOM 4423 O O . PHE A 1 564 ? 11.186 -13.378 -55.977 1.00 85.06 564 PHE A O 1
ATOM 4430 N N . ILE A 1 565 ? 10.238 -11.370 -56.218 1.00 87.19 565 ILE A N 1
ATOM 4431 C CA . ILE A 1 565 ? 11.399 -10.837 -56.950 1.00 87.19 565 ILE A CA 1
ATOM 4432 C C . ILE A 1 565 ? 12.623 -10.744 -56.031 1.00 87.19 565 ILE A C 1
ATOM 4434 O O . ILE A 1 565 ? 13.664 -11.303 -56.386 1.00 87.19 565 ILE A O 1
ATOM 4438 N N . PRO A 1 566 ? 12.530 -10.145 -54.829 1.00 87.00 566 PRO A N 1
ATOM 4439 C CA . PRO A 1 566 ? 13.705 -10.015 -53.982 1.00 87.00 566 PRO A CA 1
ATOM 4440 C C . PRO A 1 566 ? 14.261 -11.352 -53.493 1.00 87.00 566 PRO A C 1
ATOM 4442 O O . PRO A 1 566 ? 15.473 -11.512 -53.459 1.00 87.00 566 PRO A O 1
ATOM 4445 N N . SER A 1 567 ? 13.419 -12.361 -53.243 1.00 81.69 567 SER A N 1
ATOM 4446 C CA . SER A 1 567 ? 13.903 -13.692 -52.841 1.00 81.69 567 SER A CA 1
ATOM 4447 C C . SER A 1 567 ? 14.765 -14.378 -53.910 1.00 81.69 567 SER A C 1
ATOM 4449 O O . SER A 1 567 ? 15.695 -15.108 -53.569 1.00 81.69 567 SER A O 1
ATOM 4451 N N . THR A 1 568 ? 14.518 -14.115 -55.198 1.00 83.56 568 THR A N 1
ATOM 4452 C CA . THR A 1 568 ? 15.368 -14.627 -56.289 1.00 83.56 568 THR A CA 1
ATOM 4453 C C . THR A 1 568 ? 16.686 -13.867 -56.425 1.00 83.56 568 THR A C 1
ATOM 4455 O O . THR A 1 568 ? 17.729 -14.479 -56.657 1.00 83.56 568 THR A O 1
ATOM 4458 N N . VAL A 1 569 ? 16.656 -12.543 -56.251 1.00 85.06 569 VAL A N 1
ATOM 4459 C CA . VAL A 1 569 ? 17.845 -11.687 -56.356 1.00 85.06 569 VAL A CA 1
ATOM 4460 C C . VAL A 1 569 ? 18.773 -11.906 -55.170 1.00 85.06 569 VAL A C 1
ATOM 4462 O O . VAL A 1 569 ? 19.973 -12.074 -55.369 1.00 85.06 569 VAL A O 1
ATOM 4465 N N . ASP A 1 570 ? 18.225 -11.995 -53.959 1.00 80.38 570 ASP A N 1
ATOM 4466 C CA . ASP A 1 570 ? 18.991 -12.284 -52.749 1.00 80.38 570 ASP A CA 1
ATOM 4467 C C . ASP A 1 570 ? 19.725 -13.625 -52.899 1.00 80.38 570 ASP A C 1
ATOM 4469 O O . ASP A 1 570 ? 20.934 -13.699 -52.682 1.00 80.38 570 ASP A O 1
ATOM 4473 N N . ALA A 1 571 ? 19.039 -14.672 -53.377 1.00 77.56 571 ALA A N 1
ATOM 4474 C CA . ALA A 1 571 ? 19.653 -15.976 -53.634 1.00 77.56 571 ALA A CA 1
ATOM 4475 C C . ALA A 1 571 ? 20.792 -15.919 -54.671 1.00 77.56 571 ALA A C 1
ATOM 4477 O O . ALA A 1 571 ? 21.816 -16.579 -54.489 1.00 77.56 571 ALA A O 1
ATOM 4478 N N . ALA A 1 572 ? 20.640 -15.119 -55.732 1.00 81.06 572 ALA A N 1
ATOM 4479 C CA . ALA A 1 572 ? 21.674 -14.936 -56.750 1.00 81.06 572 ALA A CA 1
ATOM 4480 C C . ALA A 1 572 ? 22.891 -14.164 -56.212 1.00 81.06 572 ALA A C 1
ATOM 4482 O O . ALA A 1 572 ? 24.027 -14.568 -56.447 1.00 81.06 572 ALA A O 1
ATOM 4483 N N . VAL A 1 573 ? 22.675 -13.095 -55.438 1.00 80.06 573 VAL A N 1
ATOM 4484 C CA . VAL A 1 573 ? 23.771 -12.302 -54.859 1.00 80.06 573 VAL A CA 1
ATOM 4485 C C . VAL A 1 573 ? 24.514 -13.081 -53.769 1.00 80.06 573 VAL A C 1
ATOM 4487 O O . VAL A 1 573 ? 25.736 -12.976 -53.675 1.00 80.06 573 VAL A O 1
ATOM 4490 N N . TYR A 1 574 ? 23.826 -13.914 -52.982 1.00 74.69 574 TYR A N 1
ATOM 4491 C CA . TYR A 1 574 ? 24.494 -14.809 -52.032 1.00 74.69 574 TYR A CA 1
ATOM 4492 C C . TYR A 1 574 ? 25.306 -15.911 -52.723 1.00 74.69 574 TYR A C 1
ATOM 4494 O O . TYR A 1 574 ? 26.315 -16.346 -52.170 1.00 74.69 574 TYR A O 1
ATOM 4502 N N . ALA A 1 575 ? 24.917 -16.337 -53.929 1.00 72.19 575 ALA A N 1
ATOM 4503 C CA . ALA A 1 575 ? 25.689 -17.300 -54.713 1.00 72.19 575 ALA A CA 1
ATOM 4504 C C . ALA A 1 575 ? 27.005 -16.724 -55.269 1.00 72.19 575 ALA A C 1
ATOM 4506 O O . ALA A 1 575 ? 27.952 -17.482 -55.477 1.00 72.19 575 ALA A O 1
ATOM 4507 N N . ASP A 1 576 ? 27.095 -15.401 -55.439 1.00 72.62 576 ASP A N 1
ATOM 4508 C CA . ASP A 1 576 ? 28.326 -14.705 -55.844 1.00 72.62 576 ASP A CA 1
ATOM 4509 C C . ASP A 1 576 ? 29.377 -14.626 -54.717 1.00 72.62 576 ASP A C 1
ATOM 4511 O O . ASP A 1 576 ? 30.552 -14.343 -54.980 1.00 72.62 576 ASP A O 1
ATOM 4515 N N . ILE A 1 577 ? 28.995 -14.855 -53.452 1.00 70.56 577 ILE A N 1
ATOM 4516 C CA . ILE A 1 577 ? 29.935 -14.805 -52.327 1.00 70.56 577 ILE A CA 1
ATOM 4517 C C . ILE A 1 577 ? 30.839 -16.037 -52.393 1.00 70.56 577 ILE A C 1
ATOM 4519 O O . ILE A 1 577 ? 30.421 -17.168 -52.159 1.00 70.56 577 ILE A O 1
ATOM 4523 N N . LYS A 1 578 ? 32.123 -15.801 -52.668 1.00 60.31 578 LYS A N 1
ATOM 4524 C CA . LYS A 1 578 ? 33.169 -16.814 -52.876 1.00 60.31 578 LYS A CA 1
ATOM 4525 C C . LYS A 1 578 ? 33.630 -17.495 -51.569 1.00 60.31 578 LYS A C 1
ATOM 4527 O O . LYS A 1 578 ? 34.824 -17.640 -51.329 1.00 60.31 578 LYS A O 1
ATOM 4532 N N . SER A 1 579 ? 32.689 -17.895 -50.714 1.00 55.59 579 SER A N 1
ATOM 4533 C CA . SER A 1 579 ? 32.922 -18.584 -49.440 1.00 55.59 579 SER A CA 1
ATOM 4534 C C . SER A 1 579 ? 32.429 -20.035 -49.538 1.00 55.59 579 SER A C 1
ATOM 4536 O O . SER A 1 579 ? 31.233 -20.303 -49.591 1.00 55.59 579 SER A O 1
ATOM 4538 N N . SER A 1 580 ? 33.380 -20.966 -49.651 1.00 55.00 580 SER A N 1
ATOM 4539 C CA . SER A 1 580 ? 33.235 -22.424 -49.478 1.00 55.00 580 SER A CA 1
ATOM 4540 C C . SER A 1 580 ? 32.114 -23.182 -50.221 1.00 55.00 580 SER A C 1
ATOM 4542 O O . SER A 1 580 ? 31.710 -24.261 -49.788 1.00 55.00 580 SER A O 1
ATOM 4544 N N . GLY A 1 581 ? 31.645 -22.689 -51.367 1.00 58.88 581 GLY A N 1
ATOM 4545 C CA . GLY A 1 581 ? 31.053 -23.535 -52.414 1.00 58.88 581 GLY A CA 1
ATOM 4546 C C . GLY A 1 581 ? 29.551 -23.840 -52.342 1.00 58.88 581 GLY A C 1
ATOM 4547 O O . GLY A 1 581 ? 29.048 -24.426 -53.298 1.00 58.88 581 GLY A O 1
ATOM 4548 N N . HIS A 1 582 ? 28.804 -23.430 -51.305 1.00 68.44 582 HIS A N 1
ATOM 4549 C CA . HIS A 1 582 ? 27.338 -23.566 -51.318 1.00 68.44 582 HIS A CA 1
ATOM 4550 C C . HIS A 1 582 ? 26.599 -22.357 -50.695 1.00 68.44 582 HIS A C 1
ATOM 4552 O O . HIS A 1 582 ? 26.791 -22.090 -49.505 1.00 68.44 582 HIS A O 1
ATOM 4558 N N . PRO A 1 583 ? 25.689 -21.679 -51.434 1.00 70.12 583 PRO A N 1
ATOM 4559 C CA . PRO A 1 583 ? 25.017 -20.443 -50.993 1.00 70.12 583 PRO A CA 1
ATOM 4560 C C . PRO A 1 583 ? 24.253 -20.573 -49.666 1.00 70.12 583 PRO A C 1
ATOM 4562 O O . PRO A 1 583 ? 24.191 -19.638 -48.869 1.00 70.12 583 PRO A O 1
ATOM 4565 N N . TYR A 1 584 ? 23.701 -21.760 -49.389 1.00 71.88 584 TYR A N 1
ATOM 4566 C CA . TYR A 1 584 ? 23.004 -22.042 -48.130 1.00 71.88 584 TYR A CA 1
ATOM 4567 C C . TYR A 1 584 ? 23.939 -21.998 -46.916 1.00 71.88 584 TYR A C 1
ATOM 4569 O O . TYR A 1 584 ? 23.531 -21.553 -45.849 1.00 71.88 584 TYR A O 1
ATOM 4577 N N . LEU A 1 585 ? 25.192 -22.441 -47.066 1.00 73.88 585 LEU A N 1
ATOM 4578 C CA . LEU A 1 585 ? 26.166 -22.461 -45.973 1.00 73.88 585 LEU A CA 1
ATOM 4579 C C . LEU A 1 585 ? 26.568 -21.027 -45.598 1.00 73.88 585 LEU A C 1
ATOM 4581 O O . LEU A 1 585 ? 26.641 -20.684 -44.419 1.00 73.88 585 LEU A O 1
ATOM 4585 N N . THR A 1 586 ? 26.740 -20.171 -46.608 1.00 75.25 586 THR A N 1
ATOM 4586 C CA . THR A 1 586 ? 27.004 -18.740 -46.436 1.00 75.25 586 THR A CA 1
ATOM 4587 C C . THR A 1 586 ? 25.825 -18.046 -45.751 1.00 75.25 586 THR A C 1
ATOM 4589 O O . THR A 1 586 ? 26.028 -17.379 -44.738 1.00 75.25 586 THR A O 1
ATOM 4592 N N . GLY A 1 587 ? 24.587 -18.277 -46.205 1.00 73.62 587 GLY A N 1
ATOM 4593 C CA . GLY A 1 587 ? 23.385 -17.745 -45.547 1.00 73.62 587 GLY A CA 1
ATOM 4594 C C . GLY A 1 587 ? 23.218 -18.229 -44.098 1.00 73.62 587 GLY A C 1
ATOM 4595 O O . GLY A 1 587 ? 22.930 -17.432 -43.204 1.00 73.62 587 GLY A O 1
ATOM 4596 N N . LEU A 1 588 ? 23.484 -19.513 -43.836 1.00 76.25 588 LEU A N 1
ATOM 4597 C CA . LEU A 1 588 ? 23.449 -20.095 -42.491 1.00 76.25 588 LEU A CA 1
ATOM 4598 C C . LEU A 1 588 ? 24.515 -19.482 -41.571 1.00 76.25 588 LEU A C 1
ATOM 4600 O O . LEU A 1 588 ? 24.246 -19.264 -40.391 1.00 76.25 588 LEU A O 1
ATOM 4604 N N . SER A 1 589 ? 25.701 -19.161 -42.098 1.00 79.69 589 SER A N 1
ATOM 4605 C CA . SER A 1 589 ? 26.762 -18.510 -41.320 1.00 79.69 589 SER A CA 1
ATOM 4606 C C . SER A 1 589 ? 26.405 -17.078 -40.918 1.00 79.69 589 SER A C 1
ATOM 4608 O O . SER A 1 589 ? 26.656 -16.689 -39.779 1.00 79.69 589 SER A O 1
ATOM 4610 N N . ILE A 1 590 ? 25.746 -16.322 -41.803 1.00 76.00 590 ILE A N 1
ATOM 4611 C CA . ILE A 1 590 ? 25.247 -14.973 -41.507 1.00 76.00 590 ILE A CA 1
ATOM 4612 C C . ILE A 1 590 ? 24.150 -15.050 -40.437 1.00 76.00 590 ILE A C 1
ATOM 4614 O O . ILE A 1 590 ? 24.210 -14.325 -39.446 1.00 76.00 590 ILE A O 1
ATOM 4618 N N . ALA A 1 591 ? 23.185 -15.966 -40.589 1.00 73.31 591 ALA A N 1
ATOM 4619 C CA . ALA A 1 591 ? 22.089 -16.144 -39.634 1.00 73.31 591 ALA A CA 1
ATOM 4620 C C . ALA A 1 591 ? 22.571 -16.634 -38.255 1.00 73.31 591 ALA A C 1
ATOM 4622 O O . ALA A 1 591 ? 22.144 -16.113 -37.224 1.00 73.31 591 ALA A O 1
ATOM 4623 N N . GLY A 1 592 ? 23.487 -17.606 -38.222 1.00 76.62 592 GLY A N 1
ATOM 4624 C CA . GLY A 1 592 ? 24.082 -18.119 -36.987 1.00 76.62 592 GLY A CA 1
ATOM 4625 C C . GLY A 1 592 ? 24.950 -17.080 -36.273 1.00 76.62 592 GLY A C 1
ATOM 4626 O O . GLY A 1 592 ? 24.889 -16.961 -35.050 1.00 76.62 592 GLY A O 1
ATOM 4627 N N . GLY A 1 593 ? 25.701 -16.278 -37.032 1.00 77.62 593 GLY A N 1
ATOM 4628 C CA . GLY A 1 593 ? 26.469 -15.159 -36.495 1.00 77.62 593 GLY A CA 1
ATOM 4629 C C . GLY A 1 593 ? 25.570 -14.070 -35.908 1.00 77.62 593 GLY A C 1
ATOM 4630 O O . GLY A 1 593 ? 25.790 -13.644 -34.773 1.00 77.62 593 GLY A O 1
ATOM 4631 N N . LEU A 1 594 ? 24.508 -13.686 -36.624 1.00 72.69 594 LEU A N 1
ATOM 4632 C CA . LEU A 1 594 ? 23.512 -12.719 -36.153 1.00 72.69 594 LEU A CA 1
ATOM 4633 C C . LEU A 1 594 ? 22.811 -13.191 -34.865 1.00 72.69 594 LEU A C 1
ATOM 4635 O O . LEU A 1 594 ? 22.615 -12.394 -33.949 1.00 72.69 594 LEU A O 1
ATOM 4639 N N . TYR A 1 595 ? 22.482 -14.485 -34.769 1.00 76.56 595 TYR A N 1
ATOM 4640 C CA . TYR A 1 595 ? 21.881 -15.079 -33.570 1.00 76.56 595 TYR A CA 1
ATOM 4641 C C . TYR A 1 595 ? 22.815 -15.025 -32.355 1.00 76.56 595 TYR A C 1
ATOM 4643 O O . TYR A 1 595 ? 22.366 -14.736 -31.247 1.00 76.56 595 TYR A O 1
ATOM 4651 N N . TRP A 1 596 ? 24.107 -15.300 -32.549 1.00 73.56 596 TRP A N 1
ATOM 4652 C CA . TRP A 1 596 ? 25.046 -15.408 -31.434 1.00 73.56 596 TRP A CA 1
ATOM 4653 C C . TRP A 1 596 ? 25.608 -14.056 -30.970 1.00 73.56 596 TRP A C 1
ATOM 4655 O O . TRP A 1 596 ? 25.742 -13.839 -29.767 1.00 73.56 596 TRP A O 1
ATOM 4665 N N . MET A 1 597 ? 25.935 -13.146 -31.895 1.00 73.12 597 MET A N 1
ATOM 4666 C CA . MET A 1 597 ? 26.681 -11.909 -31.595 1.00 73.12 597 MET A CA 1
ATOM 4667 C C . MET A 1 597 ? 25.983 -10.625 -32.080 1.00 73.12 597 MET A C 1
ATOM 4669 O O . MET A 1 597 ? 26.595 -9.558 -32.100 1.00 73.12 597 MET A O 1
ATOM 4673 N N . GLY A 1 598 ? 24.708 -10.695 -32.478 1.00 70.50 598 GLY A N 1
ATOM 4674 C CA . GLY A 1 598 ? 23.960 -9.535 -32.972 1.00 70.50 598 GLY A CA 1
ATOM 4675 C C . GLY A 1 598 ? 24.505 -9.006 -34.303 1.00 70.50 598 GLY A C 1
ATOM 4676 O O . GLY A 1 598 ? 25.061 -9.764 -35.096 1.00 70.50 598 GLY A O 1
ATOM 4677 N N . LEU A 1 599 ? 24.359 -7.701 -34.571 1.00 63.06 599 LEU A N 1
ATOM 4678 C CA . LEU A 1 599 ? 24.704 -7.094 -35.870 1.00 63.06 599 LEU A CA 1
ATOM 4679 C C . LEU A 1 599 ? 26.168 -7.339 -36.282 1.00 63.06 599 LEU A C 1
ATOM 4681 O O . LEU A 1 599 ? 26.451 -7.610 -37.447 1.00 63.06 599 LEU A O 1
ATOM 4685 N N . GLN A 1 600 ? 27.087 -7.322 -35.314 1.00 63.12 600 GLN A N 1
ATOM 4686 C CA . GLN A 1 600 ? 28.509 -7.609 -35.534 1.00 63.12 600 GLN A CA 1
ATOM 4687 C C . GLN A 1 600 ? 28.738 -9.056 -36.011 1.00 63.12 600 GLN A C 1
ATOM 4689 O O . GLN A 1 600 ? 29.642 -9.335 -36.801 1.00 63.12 600 GLN A O 1
ATOM 4694 N N . GLY A 1 601 ? 27.873 -9.979 -35.588 1.00 71.50 601 GLY A N 1
ATOM 4695 C CA . GLY A 1 601 ? 27.921 -11.386 -35.958 1.00 71.50 601 GLY A CA 1
ATOM 4696 C C . GLY A 1 601 ? 27.552 -11.680 -37.412 1.00 71.50 601 GLY A C 1
ATOM 4697 O O . GLY A 1 601 ? 28.008 -12.689 -37.941 1.00 71.50 601 GLY A O 1
ATOM 4698 N N . ALA A 1 602 ? 26.817 -10.800 -38.101 1.00 68.75 602 ALA A N 1
ATOM 4699 C CA . ALA A 1 602 ? 26.511 -10.976 -39.527 1.00 68.75 602 ALA A CA 1
ATOM 4700 C C . ALA A 1 602 ? 27.776 -10.948 -40.410 1.00 68.75 602 ALA A C 1
ATOM 4702 O O . ALA A 1 602 ? 27.839 -11.637 -41.426 1.00 68.75 602 ALA A O 1
ATOM 4703 N N . ILE A 1 603 ? 28.800 -10.194 -39.993 1.00 70.00 603 ILE A N 1
ATOM 4704 C CA . ILE A 1 603 ? 30.116 -10.130 -40.651 1.00 70.00 603 ILE A CA 1
ATOM 4705 C C . ILE A 1 603 ? 31.036 -11.238 -40.116 1.00 70.00 603 ILE A C 1
ATOM 4707 O O . ILE A 1 603 ? 31.766 -11.874 -40.878 1.00 70.00 603 ILE A O 1
ATOM 4711 N N . LEU A 1 604 ? 30.987 -11.499 -38.806 1.00 73.06 604 LEU A N 1
ATOM 4712 C CA . LEU A 1 604 ? 31.874 -12.462 -38.149 1.00 73.06 604 LEU A CA 1
ATOM 4713 C C . LEU A 1 604 ? 31.526 -13.929 -38.471 1.00 73.06 604 LEU A C 1
ATOM 4715 O O . LEU A 1 604 ? 32.411 -14.782 -38.488 1.00 73.06 604 LEU A O 1
ATOM 4719 N N . GLY A 1 605 ? 30.259 -14.222 -38.771 1.00 80.00 605 GLY A N 1
ATOM 4720 C CA . GLY A 1 605 ? 29.770 -15.555 -39.130 1.00 80.00 605 GLY A CA 1
ATOM 4721 C C . GLY A 1 605 ? 30.433 -16.141 -40.386 1.00 80.00 605 GLY A C 1
ATOM 4722 O O . GLY A 1 605 ? 31.053 -17.204 -40.291 1.00 80.00 605 GLY A O 1
ATOM 4723 N N . PRO A 1 606 ? 30.383 -15.463 -41.550 1.00 76.19 606 PRO A N 1
ATOM 4724 C CA . PRO A 1 606 ? 31.082 -15.897 -42.766 1.00 76.19 606 PRO A CA 1
ATOM 4725 C C . PRO A 1 606 ? 32.603 -15.997 -42.609 1.00 76.19 606 PRO A C 1
ATOM 4727 O O . PRO A 1 606 ? 33.225 -16.883 -43.195 1.00 76.19 606 PRO A O 1
ATOM 4730 N N . LEU A 1 607 ? 33.202 -15.120 -41.795 1.00 75.06 607 LEU A N 1
ATOM 4731 C CA . LEU A 1 607 ? 34.626 -15.162 -41.448 1.00 75.06 607 LEU A CA 1
ATOM 4732 C C . LEU A 1 607 ? 34.990 -16.434 -40.674 1.00 75.06 607 LEU A C 1
ATOM 4734 O O . LEU A 1 607 ? 35.963 -17.108 -41.013 1.00 75.06 607 LEU A O 1
ATOM 4738 N N . LEU A 1 608 ? 34.189 -16.788 -39.665 1.00 77.75 608 LEU A N 1
ATOM 4739 C CA . LEU A 1 608 ? 34.369 -18.009 -38.880 1.00 77.75 608 LEU A CA 1
ATOM 4740 C C . LEU A 1 608 ? 34.191 -19.262 -39.747 1.00 77.75 608 LEU A C 1
ATOM 4742 O O . LEU A 1 608 ? 34.962 -20.212 -39.623 1.00 77.75 608 LEU A O 1
ATOM 4746 N N . LEU A 1 609 ? 33.206 -19.246 -40.650 1.00 81.38 609 LEU A N 1
ATOM 4747 C CA . LEU A 1 609 ? 32.979 -20.325 -41.608 1.00 81.38 609 LEU A CA 1
ATOM 4748 C C . LEU A 1 609 ? 34.177 -20.499 -42.553 1.00 81.38 609 LEU A C 1
ATOM 4750 O O . LEU A 1 609 ? 34.656 -21.618 -42.728 1.00 81.38 609 LEU A O 1
ATOM 4754 N N . CYS A 1 610 ? 34.696 -19.401 -43.112 1.00 75.88 610 CYS A N 1
ATOM 4755 C CA . CYS A 1 610 ? 35.883 -19.418 -43.967 1.00 75.88 610 CYS A CA 1
ATOM 4756 C C . CYS A 1 610 ? 37.102 -19.991 -43.227 1.00 75.88 610 CYS A C 1
ATOM 4758 O O . CYS A 1 610 ? 37.817 -20.839 -43.764 1.00 75.88 610 CYS A O 1
ATOM 4760 N N . LEU A 1 611 ? 37.301 -19.592 -41.966 1.00 74.81 611 LEU A N 1
ATOM 4761 C CA . LEU A 1 611 ? 38.385 -20.092 -41.124 1.00 74.81 611 LEU A CA 1
ATOM 4762 C C . LEU A 1 611 ? 38.239 -21.595 -40.831 1.00 74.81 611 LEU A C 1
ATOM 4764 O O . LEU A 1 611 ? 39.221 -22.328 -40.922 1.00 74.81 611 LEU A O 1
ATOM 4768 N N . LEU A 1 612 ? 37.026 -22.075 -40.537 1.00 78.00 612 LEU A N 1
ATOM 4769 C CA . LEU A 1 612 ? 36.755 -23.501 -40.319 1.00 78.00 612 LEU A CA 1
ATOM 4770 C C . LEU A 1 612 ? 37.019 -24.346 -41.569 1.00 78.00 612 LEU A C 1
ATOM 4772 O O . LEU A 1 612 ? 37.678 -25.382 -41.474 1.00 78.00 612 LEU A O 1
ATOM 4776 N N . VAL A 1 613 ? 36.543 -23.897 -42.732 1.00 76.38 613 VAL A N 1
ATOM 4777 C CA . VAL A 1 613 ? 36.761 -24.589 -44.013 1.00 76.38 613 VAL A CA 1
ATOM 4778 C C . VAL A 1 613 ? 38.246 -24.616 -44.358 1.00 76.38 613 VAL A C 1
ATOM 4780 O O . VAL A 1 613 ? 38.770 -25.659 -44.732 1.00 76.38 613 VAL A O 1
ATOM 4783 N N . MET A 1 614 ? 38.961 -23.511 -44.143 1.00 72.31 614 MET A N 1
ATOM 4784 C CA . MET A 1 614 ? 40.403 -23.472 -44.368 1.00 72.31 614 MET A CA 1
ATOM 4785 C C . MET A 1 614 ? 41.166 -24.423 -43.439 1.00 72.31 614 MET A C 1
ATOM 4787 O O . MET A 1 614 ? 42.090 -25.101 -43.885 1.00 72.31 614 MET A O 1
ATOM 4791 N N . ILE A 1 615 ? 40.810 -24.486 -42.152 1.00 75.19 615 ILE A N 1
ATOM 4792 C CA . ILE A 1 615 ? 41.429 -25.438 -41.219 1.00 75.19 615 ILE A CA 1
ATOM 4793 C C . ILE A 1 615 ? 41.164 -26.873 -41.679 1.00 75.19 615 ILE A C 1
ATOM 4795 O O . ILE A 1 615 ? 42.082 -27.690 -41.655 1.00 75.19 615 ILE A O 1
ATOM 4799 N N . PHE A 1 616 ? 39.947 -27.177 -42.129 1.00 79.31 616 PHE A N 1
ATOM 4800 C CA . PHE A 1 616 ? 39.603 -28.486 -42.679 1.00 79.31 616 PHE A CA 1
ATOM 4801 C C . PHE A 1 616 ? 40.433 -28.827 -43.929 1.00 79.31 616 PHE A C 1
ATOM 4803 O O . PHE A 1 616 ? 41.036 -29.896 -43.995 1.00 79.31 616 PHE A O 1
ATOM 4810 N N . ASP A 1 617 ? 40.568 -27.902 -44.878 1.00 74.62 617 ASP A N 1
ATOM 4811 C CA . ASP A 1 617 ? 41.375 -28.119 -46.085 1.00 74.62 617 ASP A CA 1
ATOM 4812 C C . ASP A 1 617 ? 42.868 -28.296 -45.764 1.00 74.62 617 ASP A C 1
ATOM 4814 O O . ASP A 1 617 ? 43.560 -29.114 -46.383 1.00 74.62 617 ASP A O 1
ATOM 4818 N N . LEU A 1 618 ? 43.382 -27.557 -44.773 1.00 73.38 618 LEU A N 1
ATOM 4819 C CA . LEU A 1 618 ? 44.760 -27.685 -44.300 1.00 73.38 618 LEU A CA 1
ATOM 4820 C C . LEU A 1 618 ? 45.006 -29.018 -43.582 1.00 73.38 618 LEU A C 1
ATOM 4822 O O . LEU A 1 618 ? 46.062 -29.617 -43.795 1.00 73.38 618 LEU A O 1
ATOM 4826 N N . THR A 1 619 ? 44.061 -29.506 -42.769 1.00 76.12 619 THR A N 1
ATOM 4827 C CA . THR A 1 619 ? 44.192 -30.807 -42.090 1.00 76.12 619 THR A CA 1
ATOM 4828 C C . THR A 1 619 ? 44.096 -31.964 -43.080 1.00 76.12 619 THR A C 1
ATOM 4830 O O . THR A 1 619 ? 44.947 -32.850 -43.046 1.00 76.12 619 THR A O 1
ATOM 4833 N N . VAL A 1 620 ? 43.160 -31.922 -44.033 1.00 79.19 620 VAL A N 1
ATOM 4834 C CA . VAL A 1 620 ? 43.051 -32.920 -45.113 1.00 79.19 620 VAL A CA 1
ATOM 4835 C C . VAL A 1 620 ? 44.308 -32.928 -45.989 1.00 79.19 620 VAL A C 1
ATOM 4837 O O . VAL A 1 620 ? 44.839 -33.993 -46.309 1.00 79.19 620 VAL A O 1
ATOM 4840 N N . SER A 1 621 ? 44.844 -31.753 -46.334 1.00 74.00 621 SER A N 1
ATOM 4841 C CA . SER A 1 621 ? 46.092 -31.644 -47.104 1.00 74.00 621 SER A CA 1
ATOM 4842 C C . SER A 1 621 ? 47.317 -32.159 -46.340 1.00 74.00 621 SER A C 1
ATOM 4844 O O . SER A 1 621 ? 48.247 -32.670 -46.964 1.00 74.00 621 SER A O 1
ATOM 4846 N N . ALA A 1 622 ? 47.339 -32.024 -45.010 1.00 73.25 622 ALA A N 1
ATOM 4847 C CA . ALA A 1 622 ? 48.394 -32.578 -44.163 1.00 73.25 622 ALA A CA 1
ATOM 4848 C C . ALA A 1 622 ? 48.307 -34.112 -44.085 1.00 73.25 622 ALA A C 1
ATOM 4850 O O . ALA A 1 622 ? 49.321 -34.776 -44.279 1.00 73.25 622 ALA A O 1
ATOM 4851 N N . ILE A 1 623 ? 47.099 -34.661 -43.909 1.00 76.19 623 ILE A N 1
ATOM 4852 C CA . ILE A 1 623 ? 46.837 -36.109 -43.842 1.00 76.19 623 ILE A CA 1
ATOM 4853 C C . ILE A 1 623 ? 47.172 -36.797 -45.175 1.00 76.19 623 ILE A C 1
ATOM 4855 O O . ILE A 1 623 ? 47.846 -37.823 -45.200 1.00 76.19 623 ILE A O 1
ATOM 4859 N N . ASN A 1 624 ? 46.778 -36.208 -46.308 1.00 73.81 624 ASN A N 1
ATOM 4860 C CA . ASN A 1 624 ? 47.041 -36.794 -47.629 1.00 73.81 624 ASN A CA 1
ATOM 4861 C C . ASN A 1 624 ? 48.535 -36.803 -48.004 1.00 73.81 624 ASN A C 1
ATOM 4863 O O . ASN A 1 624 ? 48.960 -37.617 -48.824 1.00 73.81 624 ASN A O 1
ATOM 4867 N N . LYS A 1 625 ? 49.353 -35.933 -47.396 1.00 62.56 625 LYS A N 1
ATOM 4868 C CA . LYS A 1 625 ? 50.805 -35.877 -47.631 1.00 62.56 625 LYS A CA 1
ATOM 4869 C C . LYS A 1 625 ? 51.586 -37.012 -46.956 1.00 62.56 625 LYS A C 1
ATOM 4871 O O . LYS A 1 625 ? 52.726 -37.247 -47.345 1.00 62.56 625 LYS A O 1
ATOM 4876 N N . GLU A 1 626 ? 50.991 -37.719 -45.993 1.00 54.59 626 GLU A N 1
ATOM 4877 C CA . GLU A 1 626 ? 51.629 -38.823 -45.257 1.00 54.59 626 GLU A CA 1
ATOM 4878 C C . GLU A 1 626 ? 51.494 -40.200 -45.936 1.00 54.59 626 GLU A C 1
ATOM 4880 O O . GLU A 1 626 ? 51.994 -41.186 -45.403 1.00 54.59 626 GLU A O 1
ATOM 4885 N N . SER A 1 627 ? 50.901 -40.295 -47.136 1.00 47.06 627 SER A N 1
ATOM 4886 C CA . SER A 1 627 ? 50.780 -41.568 -47.870 1.00 47.06 627 SER A CA 1
ATOM 4887 C C . SER A 1 627 ? 51.701 -41.690 -49.101 1.00 47.06 627 SER A C 1
ATOM 4889 O O . SER A 1 627 ? 51.275 -41.499 -50.239 1.00 47.06 627 SER A O 1
ATOM 4891 N N . PRO A 1 628 ? 52.970 -42.092 -48.911 1.00 46.03 628 PRO A N 1
ATOM 4892 C CA . PRO A 1 628 ? 53.698 -42.884 -49.893 1.00 46.03 628 PRO A CA 1
ATOM 4893 C C . PRO A 1 628 ? 54.041 -44.272 -49.317 1.00 46.03 628 PRO A C 1
ATOM 4895 O O . PRO A 1 628 ? 54.305 -44.404 -48.128 1.00 46.03 628 PRO A O 1
ATOM 4898 N N . ILE A 1 629 ? 54.123 -45.274 -50.204 1.00 42.50 629 ILE A N 1
ATOM 4899 C CA . ILE A 1 629 ? 54.577 -46.677 -50.024 1.00 42.50 629 ILE A CA 1
ATOM 4900 C C . ILE A 1 629 ? 53.440 -47.709 -50.134 1.00 42.50 629 ILE A C 1
ATOM 4902 O O . ILE A 1 629 ? 52.845 -48.147 -49.157 1.00 42.50 629 ILE A O 1
ATOM 4906 N N . THR A 1 630 ? 53.203 -48.174 -51.362 1.00 37.00 630 THR A N 1
ATOM 4907 C CA . THR A 1 630 ? 53.318 -49.598 -51.740 1.00 37.00 630 THR A CA 1
ATOM 4908 C C . THR A 1 630 ? 53.137 -49.718 -53.251 1.00 37.00 630 THR A C 1
ATOM 4910 O O . THR A 1 630 ? 52.064 -49.444 -53.773 1.00 37.00 630 THR A O 1
ATOM 4913 N N . ASN A 1 631 ? 54.228 -50.036 -53.955 1.00 34.00 631 ASN A N 1
ATOM 4914 C CA . ASN A 1 631 ? 54.290 -50.969 -55.087 1.00 34.00 631 ASN A CA 1
ATOM 4915 C C . ASN A 1 631 ? 55.690 -50.898 -55.705 1.00 34.00 631 ASN A C 1
ATOM 4917 O O . ASN A 1 631 ? 55.924 -50.278 -56.740 1.00 34.00 631 ASN A O 1
ATOM 4921 N N . SER A 1 632 ? 56.634 -51.573 -55.058 1.00 34.31 632 SER A N 1
ATOM 4922 C CA . SER A 1 632 ? 57.760 -52.171 -55.758 1.00 34.31 632 SER A CA 1
ATOM 4923 C C . SER A 1 632 ? 57.883 -53.631 -55.319 1.00 34.31 632 SER A C 1
ATOM 4925 O O . SER A 1 632 ? 57.777 -53.945 -54.137 1.00 34.31 632 SER A O 1
ATOM 4927 N N . VAL A 1 633 ? 58.154 -54.485 -56.312 1.00 38.38 633 VAL A N 1
ATOM 4928 C CA . VAL A 1 633 ? 58.674 -55.864 -56.234 1.00 38.38 633 VAL A CA 1
ATOM 4929 C C . VAL A 1 633 ? 57.665 -57.029 -56.313 1.00 38.38 633 VAL A C 1
ATOM 4931 O O . VAL A 1 633 ? 57.235 -57.594 -55.316 1.00 38.38 633 VAL A O 1
ATOM 4934 N N . SER A 1 634 ? 57.406 -57.479 -57.547 1.00 32.88 634 SER A N 1
ATOM 4935 C CA . SER A 1 634 ? 57.725 -58.828 -58.085 1.00 32.88 634 SER A CA 1
ATOM 4936 C C . SER A 1 634 ? 57.632 -58.716 -59.627 1.00 32.88 634 SER A C 1
ATOM 4938 O O . SER A 1 634 ? 56.833 -57.922 -60.103 1.00 32.88 634 SER A O 1
ATOM 4940 N N . SER A 1 635 ? 58.411 -59.336 -60.514 1.00 33.28 635 SER A N 1
ATOM 4941 C CA . SER A 1 635 ? 59.266 -60.523 -60.504 1.00 33.28 635 SER A CA 1
ATOM 4942 C C . SER A 1 635 ? 60.277 -60.413 -61.659 1.00 33.28 635 SER A C 1
ATOM 4944 O O . SER A 1 635 ? 60.011 -59.766 -62.669 1.00 33.28 635 SER A O 1
ATOM 4946 N N . SER A 1 636 ? 61.403 -61.109 -61.526 1.00 34.41 636 SER A N 1
ATOM 4947 C CA . SER A 1 636 ? 62.322 -61.454 -62.608 1.00 34.41 636 SER A CA 1
ATOM 4948 C C . SER A 1 636 ? 61.630 -62.212 -63.754 1.00 34.41 636 SER A C 1
ATOM 4950 O O . SER A 1 636 ? 60.944 -63.209 -63.519 1.00 34.41 636 SER A O 1
ATOM 4952 N N . LYS A 1 637 ? 61.810 -61.741 -64.990 1.00 37.28 637 LYS A N 1
ATOM 4953 C CA . LYS A 1 637 ? 62.562 -62.368 -66.094 1.00 37.28 637 LYS A CA 1
ATOM 4954 C C . LYS A 1 637 ? 62.509 -61.476 -67.327 1.00 37.28 637 LYS A C 1
ATOM 4956 O O . LYS A 1 637 ? 61.416 -60.939 -67.602 1.00 37.28 637 LYS A O 1
#

pLDDT: mean 70.94, std 15.48, range [24.16, 94.62]

Foldseek 3Di:
DDDDDDDDPPVVVVVVVVVVVVVPPPPPVVPVVVVVVVVVVVVVVVVVVVVVVVVCVVVVVVVVVCVVVCVVLVVVLVVQLVVVLVVLVVCVLQVDFPVVCVVCVVVVVLLVLLVVVLVVCVVCVVVVVVLVVVLVVVVVVVVPDDPPVVVVVVVVVVVVVVVVVVVVVDDPVVVLVVVLVVLVVCCVPPDDPVCLVVLLVVQQVNVLVVLLVVLVVVPPCSVVVSVVVVVLLVQLLVQVVVVVVVCCVDPPPPDDPLNVLLVLLPDPNDDDDDPDPPDPPDDDPDDDDDDDDDYDDDDPPDPDVVVVVVVVVVVVVVSVVCSVVVVVVVVSVVSNVVNVVVVVCVVVVVVVVVVVVVVVVVVVVSVVCSVCVSSNDHPSVSSSVVVSSVVSVVVSVVVSVCSSVVSVVVSVVVVVVVVVVVVVVVVVVCVVVVVVVVVVVVVVVVVVVVVVQVVPDDPARPVLVVQLVPPDPCSVVLSVLLVLQLVLLVVLLQVQLVCQLVVQLVLCVVLVQPDRNVLSVVLSVCSSQVPDQSLVSLVVSLCRCCPVVVNNVSSVVSSVCSVPPSVVVNQVSLCSRPQDHDSVQLVVQLVVLCVPPNRVRNSVSSSVSSVVVVVVVVVVVVVVVPDDDDDDDDDDD

Mean predicted aligned error: 20.86 Å